Protein AF-0000000085009432 (afdb_homodimer)

Nearest PDB structures (foldseek):
  1lzl-assembly1_A  TM=8.353E-01  e=7.133E-22  Rhodococcus sp. (in: high G+C Gram-positive bacteria)
  4wy5-assembly1_B  TM=7.733E-01  e=1.025E-20  Rhizomucor miehei
  3ebl-assembly8_A  TM=7.487E-01  e=7.806E-16  Oryza sativa Japonica Group
  3ebl-assembly4_D  TM=7.518E-01  e=5.282E-15  Oryza sativa Japonica Group
  3ed1-assembly8_A  TM=7.433E-01  e=6.659E-15  Oryza sativa Japonica Group

Radius of gyration: 26.6 Å; Cα contacts (8 Å, |Δi|>4): 1423; chains: 2; bounding box: 54×103×87 Å

Structure (mmCIF, N/CA/C/O backbone):
data_AF-0000000085009432-model_v1
#
loop_
_entity.id
_entity.type
_entity.pdbx_description
1 polymer 'Alpha/beta hydrolase fold-3'
#
loop_
_atom_site.group_PDB
_atom_site.id
_atom_site.type_symbol
_atom_site.label_atom_id
_atom_site.label_alt_id
_atom_site.label_comp_id
_atom_site.label_asym_id
_atom_site.label_entity_id
_atom_site.label_seq_id
_atom_site.pdbx_PDB_ins_code
_atom_site.Cartn_x
_atom_site.Cartn_y
_atom_site.Cartn_z
_atom_site.occupancy
_atom_site.B_iso_or_equiv
_atom_site.auth_seq_id
_atom_site.auth_comp_id
_atom_site.auth_asym_id
_atom_site.auth_atom_id
_atom_site.pdbx_PDB_model_num
ATOM 1 N N . MET A 1 1 ? 11.922 -64 9.578 1 26.94 1 MET A N 1
ATOM 2 C CA . MET A 1 1 ? 12.305 -62.594 9.477 1 26.94 1 MET A CA 1
ATOM 3 C C . MET A 1 1 ? 11.078 -61.688 9.391 1 26.94 1 MET A C 1
ATOM 5 O O . MET A 1 1 ? 10.336 -61.75 8.406 1 26.94 1 MET A O 1
ATOM 9 N N . ALA A 1 2 ? 10.422 -61.344 10.414 1 30.19 2 ALA A N 1
ATOM 10 C CA . ALA A 1 2 ? 9.078 -60.812 10.578 1 30.19 2 ALA A CA 1
ATOM 11 C C . ALA A 1 2 ? 8.984 -59.375 10.078 1 30.19 2 ALA A C 1
ATOM 13 O O . ALA A 1 2 ? 9.82 -58.531 10.438 1 30.19 2 ALA A O 1
ATOM 14 N N . ALA A 1 3 ? 8.32 -59.062 8.961 1 30.12 3 ALA A N 1
ATOM 15 C CA . ALA A 1 3 ? 8.023 -57.781 8.266 1 30.12 3 ALA A CA 1
ATOM 16 C C . ALA A 1 3 ? 7.344 -56.812 9.203 1 30.12 3 ALA A C 1
ATOM 18 O O . ALA A 1 3 ? 6.246 -57.062 9.711 1 30.12 3 ALA A O 1
ATOM 19 N N . VAL A 1 4 ? 8.008 -56.125 9.992 1 31.42 4 VAL A N 1
ATOM 20 C CA . VAL A 1 4 ? 7.418 -55.125 10.859 1 31.42 4 VAL A CA 1
ATOM 21 C C . VAL A 1 4 ? 6.496 -54.219 10.047 1 31.42 4 VAL A C 1
ATOM 23 O O . VAL A 1 4 ? 6.91 -53.625 9.047 1 31.42 4 VAL A O 1
ATOM 26 N N . ALA A 1 5 ? 5.242 -54.312 10.188 1 32.16 5 ALA A N 1
ATOM 27 C CA . ALA A 1 5 ? 4.094 -53.594 9.648 1 32.16 5 ALA A CA 1
ATOM 28 C C . ALA A 1 5 ? 4.258 -52.062 9.828 1 32.16 5 ALA A C 1
ATOM 30 O O . ALA A 1 5 ? 4.477 -51.594 10.938 1 32.16 5 ALA A O 1
ATOM 31 N N . ALA A 1 6 ? 4.695 -51.406 8.867 1 33.91 6 ALA A N 1
ATOM 32 C CA . ALA A 1 6 ? 4.988 -49.969 8.75 1 33.91 6 ALA A CA 1
ATOM 33 C C . ALA A 1 6 ? 3.863 -49.125 9.352 1 33.91 6 ALA A C 1
ATOM 35 O O . ALA A 1 6 ? 2.701 -49.25 8.961 1 33.91 6 ALA A O 1
ATOM 36 N N . SER A 1 7 ? 3.912 -48.656 10.523 1 31.83 7 SER A N 1
ATOM 37 C CA . SER A 1 7 ? 3.004 -47.844 11.32 1 31.83 7 SER A CA 1
ATOM 38 C C . SER A 1 7 ? 2.438 -46.688 10.508 1 31.83 7 SER A C 1
ATOM 40 O O . SER A 1 7 ? 3.113 -46.156 9.625 1 31.83 7 SER A O 1
ATOM 42 N N . ASP A 1 8 ? 1.155 -46.469 10.445 1 33.25 8 ASP A N 1
ATOM 43 C CA . ASP A 1 8 ? 0.262 -45.5 9.789 1 33.25 8 ASP A CA 1
ATOM 44 C C . ASP A 1 8 ? 0.777 -44.094 9.938 1 33.25 8 ASP A C 1
ATOM 46 O O . ASP A 1 8 ? 1.084 -43.625 11.047 1 33.25 8 ASP A O 1
ATOM 50 N N . PRO A 1 9 ? 1.326 -43.469 9.016 1 37.19 9 PRO A N 1
ATOM 51 C CA . PRO A 1 9 ? 2.107 -42.25 9.188 1 37.19 9 PRO A CA 1
ATOM 52 C C . PRO A 1 9 ? 1.341 -41.156 9.945 1 37.19 9 PRO A C 1
ATOM 54 O O . PRO A 1 9 ? 0.109 -41.125 9.891 1 37.19 9 PRO A O 1
ATOM 57 N N . PRO A 1 10 ? 1.73 -40.562 11.008 1 40.75 10 PRO A N 1
ATOM 58 C CA . PRO A 1 10 ? 1.271 -39.469 11.891 1 40.75 10 PRO A CA 1
ATOM 59 C C . PRO A 1 10 ? 0.51 -38.375 11.141 1 40.75 10 PRO A C 1
ATOM 61 O O . PRO A 1 10 ? -0.091 -37.5 11.766 1 40.75 10 PRO A O 1
ATOM 64 N N . ASN A 1 11 ? 0.412 -38.312 9.859 1 42.12 11 ASN A N 1
ATOM 65 C CA . ASN A 1 11 ? -0.136 -37.281 8.992 1 42.12 11 ASN A CA 1
ATOM 66 C C . ASN A 1 11 ? -1.661 -37.312 8.977 1 42.12 11 ASN A C 1
ATOM 68 O O . ASN A 1 11 ? -2.305 -36.281 8.797 1 42.12 11 ASN A O 1
ATOM 72 N N . SER A 1 12 ? -2.209 -38.5 9.258 1 48.56 12 SER A N 1
ATOM 73 C CA . SER A 1 12 ? -3.656 -38.625 9.148 1 48.56 12 SER A CA 1
ATOM 74 C C . SER A 1 12 ? -4.375 -37.906 10.273 1 48.56 12 SER A C 1
ATOM 76 O O . SER A 1 12 ? -5.395 -37.25 10.047 1 48.56 12 SER A O 1
ATOM 78 N N . SER A 1 13 ? -3.785 -38.031 11.383 1 48.25 13 SER A N 1
ATOM 79 C CA . SER A 1 13 ? -4.406 -37.438 12.555 1 48.25 13 SER A CA 1
ATOM 80 C C . SER A 1 13 ? -4.336 -35.906 12.5 1 48.25 13 SER A C 1
ATOM 82 O O . SER A 1 13 ? -5.312 -35.25 12.812 1 48.25 13 SER A O 1
ATOM 84 N N . LEU A 1 14 ? -3.283 -35.438 12.109 1 44.5 14 LEU A N 1
ATOM 85 C CA . LEU A 1 14 ? -3.137 -33.969 11.984 1 44.5 14 LEU A CA 1
ATOM 86 C C . LEU A 1 14 ? -4.094 -33.438 10.93 1 44.5 14 LEU A C 1
ATOM 88 O O . LEU A 1 14 ? -4.723 -32.375 11.148 1 44.5 14 LEU A O 1
ATOM 92 N N . GLU A 1 15 ? -4.207 -34.25 9.93 1 48.38 15 GLU A N 1
ATOM 93 C CA . GLU A 1 15 ? -5.133 -33.844 8.883 1 48.38 15 GLU A CA 1
ATOM 94 C C . GLU A 1 15 ? -6.566 -33.781 9.406 1 48.38 15 GLU A C 1
ATOM 96 O O . GLU A 1 15 ? -7.316 -32.875 9.094 1 48.38 15 GLU A O 1
ATOM 101 N N . ALA A 1 16 ? -6.828 -34.938 10.078 1 52.34 16 ALA A N 1
ATOM 102 C CA . ALA A 1 16 ? -8.18 -34.969 10.625 1 52.34 16 ALA A CA 1
ATOM 103 C C . ALA A 1 16 ? -8.422 -33.812 11.578 1 52.34 16 ALA A C 1
ATOM 105 O O . ALA A 1 16 ? -9.477 -33.156 11.531 1 52.34 16 ALA A O 1
ATOM 106 N N . THR A 1 17 ? -7.52 -33.562 12.398 1 47.59 17 THR A N 1
ATOM 107 C CA . THR A 1 17 ? -7.613 -32.469 13.352 1 47.59 17 THR A CA 1
ATOM 108 C C . THR A 1 17 ? -7.668 -31.109 12.625 1 47.59 17 THR A C 1
ATOM 110 O O . THR A 1 17 ? -8.438 -30.234 13 1 47.59 17 THR A O 1
ATOM 113 N N . LEU A 1 18 ? -6.965 -31.062 11.719 1 47.34 18 LEU A N 1
ATOM 114 C CA . LEU A 1 18 ? -6.941 -29.844 10.922 1 47.34 18 LEU A CA 1
ATOM 115 C C . LEU A 1 18 ? -8.273 -29.641 10.203 1 47.34 18 LEU A C 1
ATOM 117 O O . LEU A 1 18 ? -8.789 -28.516 10.156 1 47.34 18 LEU A O 1
ATOM 121 N N . ARG A 1 19 ? -8.734 -30.766 9.727 1 50.25 19 ARG A N 1
ATOM 122 C CA . ARG A 1 19 ? -10.031 -30.719 9.062 1 50.25 19 ARG A CA 1
ATOM 123 C C . ARG A 1 19 ? -11.109 -30.203 10.016 1 50.25 19 ARG A C 1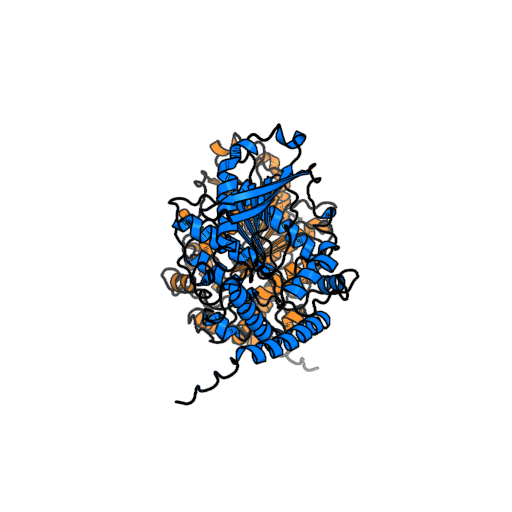
ATOM 125 O O . ARG A 1 19 ? -11.938 -29.375 9.641 1 50.25 19 ARG A O 1
ATOM 132 N N . GLU A 1 20 ? -11.055 -30.859 11.102 1 48.72 20 GLU A N 1
ATOM 133 C CA . GLU A 1 20 ? -12.016 -30.422 12.109 1 48.72 20 GLU A CA 1
ATOM 134 C C . GLU A 1 20 ? -11.805 -28.953 12.477 1 48.72 20 GLU A C 1
ATOM 136 O O . GLU A 1 20 ? -12.773 -28.203 12.648 1 48.72 20 GLU A O 1
ATOM 141 N N . SER A 1 21 ? -10.625 -28.609 12.555 1 45.31 21 SER A N 1
ATOM 142 C CA . SER A 1 21 ? -10.297 -27.25 12.945 1 45.31 21 SER A CA 1
ATOM 143 C C . SER A 1 21 ? -10.672 -26.25 11.844 1 45.31 21 SER A C 1
ATOM 145 O O . SER A 1 21 ? -11.188 -25.172 12.125 1 45.31 21 SER A O 1
ATOM 147 N N . ILE A 1 22 ? -10.445 -26.625 10.711 1 47.56 22 ILE A N 1
ATOM 148 C CA . ILE A 1 22 ? -10.797 -25.781 9.57 1 47.56 22 ILE A CA 1
ATOM 149 C C . ILE A 1 22 ? -12.312 -25.641 9.484 1 47.56 22 ILE A C 1
ATOM 151 O O . ILE A 1 22 ? -12.828 -24.562 9.242 1 47.56 22 ILE A O 1
ATOM 155 N N . ALA A 1 23 ? -12.938 -26.844 9.617 1 47.31 23 ALA A N 1
ATOM 156 C CA . ALA A 1 23 ? -14.398 -26.781 9.656 1 47.31 23 ALA A CA 1
ATOM 157 C C . ALA A 1 23 ? -14.867 -25.812 10.742 1 47.31 23 ALA A C 1
ATOM 159 O O . ALA A 1 23 ? -15.805 -25.031 10.523 1 47.31 23 ALA A O 1
ATOM 160 N N . ARG A 1 24 ? -14.234 -25.922 11.766 1 43.59 24 ARG A N 1
ATOM 161 C CA . ARG A 1 24 ? -14.562 -25.031 12.875 1 43.59 24 ARG A CA 1
ATOM 162 C C . ARG A 1 24 ? -14.172 -23.594 12.547 1 43.59 24 ARG A C 1
ATOM 164 O O . ARG A 1 24 ? -14.883 -22.656 12.914 1 43.59 24 ARG A O 1
ATOM 171 N N . LEU A 1 25 ? -13.055 -23.469 11.969 1 44.31 25 LEU A N 1
ATOM 172 C CA . LEU A 1 25 ? -12.625 -22.141 11.547 1 44.31 25 LEU A CA 1
ATOM 173 C C . LEU A 1 25 ? -13.594 -21.547 10.531 1 44.31 25 LEU A C 1
ATOM 175 O O . LEU A 1 25 ? -13.914 -20.359 10.586 1 44.31 25 LEU A O 1
ATOM 179 N N . ALA A 1 26 ? -13.898 -22.438 9.547 1 45.53 26 ALA A N 1
ATOM 180 C CA . ALA A 1 26 ? -14.945 -22 8.617 1 45.53 26 ALA A CA 1
ATOM 181 C C . ALA A 1 26 ? -16.203 -21.594 9.367 1 45.53 26 ALA A C 1
ATOM 183 O O . ALA A 1 26 ? -16.844 -20.594 9.031 1 45.53 26 ALA A O 1
ATOM 184 N N . GLU A 1 27 ? -16.547 -22.547 10.195 1 43.75 27 GLU A N 1
ATOM 185 C CA . GLU A 1 27 ? -17.656 -22.203 11.062 1 43.75 27 GLU A CA 1
ATOM 186 C C . GLU A 1 27 ? -17.344 -20.953 11.898 1 43.75 27 GLU A C 1
ATOM 188 O O . GLU A 1 27 ? -18.203 -20.094 12.094 1 43.75 27 GLU A O 1
ATOM 193 N N . ALA A 1 28 ? -16.203 -21.047 12.398 1 41.25 28 ALA A N 1
ATOM 194 C CA . ALA A 1 28 ? -15.781 -19.906 13.195 1 41.25 28 ALA A CA 1
ATOM 195 C C . ALA A 1 28 ? -15.695 -18.641 12.336 1 41.25 28 ALA A C 1
ATOM 197 O O . ALA A 1 28 ? -16.062 -17.562 12.781 1 41.25 28 ALA A O 1
ATOM 198 N N . GLU A 1 29 ? -14.977 -18.797 11.258 1 43.66 29 GLU A N 1
ATOM 199 C CA . GLU A 1 29 ? -15 -17.672 10.344 1 43.66 29 GLU A CA 1
ATOM 200 C C . GLU A 1 29 ? -16.422 -17.172 10.102 1 43.66 29 GLU A C 1
ATOM 202 O O . GLU A 1 29 ? -16.672 -15.969 10.039 1 43.66 29 GLU A O 1
ATOM 207 N N . LYS A 1 30 ? -17.203 -18.344 9.75 1 39.84 30 LYS A N 1
ATOM 208 C CA . LYS A 1 30 ? -18.625 -18.016 9.719 1 39.84 30 LYS A CA 1
ATOM 209 C C . LYS A 1 30 ? -19.078 -17.359 11.023 1 39.84 30 LYS A C 1
ATOM 211 O O . LYS A 1 30 ? -19.922 -16.469 11.016 1 39.84 30 LYS A O 1
ATOM 216 N N . MET A 1 31 ? -18.719 -18.375 11.867 1 35.28 31 MET A N 1
ATOM 217 C CA . MET A 1 31 ? -18.984 -17.797 13.18 1 35.28 31 MET A CA 1
ATOM 218 C C . MET A 1 31 ? -18.078 -16.594 13.438 1 35.28 31 MET A C 1
ATOM 220 O O . MET A 1 31 ? -18.172 -15.961 14.484 1 35.28 31 MET A O 1
ATOM 224 N N . GLY A 1 32 ? -17.203 -16.438 12.43 1 38.53 32 GLY A N 1
ATOM 225 C CA . GLY A 1 32 ? -16.391 -15.266 12.094 1 38.53 32 GLY A CA 1
ATOM 226 C C . GLY A 1 32 ? -15.836 -14.562 13.312 1 38.53 32 GLY A C 1
ATOM 227 O O . GLY A 1 32 ? -14.672 -14.141 13.305 1 38.53 32 GLY A O 1
ATOM 228 N N . LEU A 1 33 ? -16.719 -13.398 13.805 1 43.22 33 LEU A N 1
ATOM 229 C CA . LEU A 1 33 ? -17 -12.031 14.25 1 43.22 33 LEU A CA 1
ATOM 230 C C . LEU A 1 33 ? -16.891 -11.922 15.766 1 43.22 33 LEU A C 1
ATOM 232 O O . LEU A 1 33 ? -17.594 -11.109 16.375 1 43.22 33 LEU A O 1
ATOM 236 N N . GLN A 1 34 ? -16.391 -13.047 16.047 1 37.91 34 GLN A N 1
ATOM 237 C CA . GLN A 1 34 ? -16.344 -12.664 17.453 1 37.91 34 GLN A CA 1
ATOM 238 C C . GLN A 1 34 ? -15.18 -11.727 17.734 1 37.91 34 GLN A C 1
ATOM 240 O O . GLN A 1 34 ? -14.039 -12.023 17.375 1 37.91 34 GLN A O 1
ATOM 245 N N . GLU A 1 35 ? -15.398 -10.609 17.719 1 46.69 35 GLU A N 1
ATOM 246 C CA . GLU A 1 35 ? -14.555 -9.5 18.156 1 46.69 35 GLU A CA 1
ATOM 247 C C . GLU A 1 35 ? -13.719 -9.891 19.375 1 46.69 35 GLU A C 1
ATOM 249 O O . GLU A 1 35 ? -14.266 -10.273 20.406 1 46.69 35 GLU A O 1
ATOM 254 N N . ASN A 1 36 ? -12.664 -10.664 19.141 1 46.81 36 ASN A N 1
ATOM 255 C CA . ASN A 1 36 ? -11.797 -10.68 20.312 1 46.81 36 ASN A CA 1
ATOM 256 C C . ASN A 1 36 ? -11.406 -9.266 20.734 1 46.81 36 ASN A C 1
ATOM 258 O O . ASN A 1 36 ? -10.852 -8.5 19.938 1 46.81 36 ASN A O 1
ATOM 262 N N . LYS A 1 37 ? -11.883 -8.82 21.812 1 50.06 37 LYS A N 1
ATOM 263 C CA . LYS A 1 37 ? -11.695 -7.508 22.422 1 50.06 37 LYS A CA 1
ATOM 264 C C . LYS A 1 37 ? -10.227 -7.094 22.391 1 50.06 37 LYS A C 1
ATOM 266 O O . LYS A 1 37 ? -9.906 -5.914 22.547 1 50.06 37 LYS A O 1
ATOM 271 N N . ASN A 1 38 ? -9.352 -8.18 22.031 1 54.38 38 ASN A N 1
ATOM 272 C CA . ASN A 1 38 ? -7.93 -7.859 22.125 1 54.38 38 ASN A CA 1
ATOM 273 C C . ASN A 1 38 ? -7.262 -7.891 20.75 1 54.38 38 ASN A C 1
ATOM 275 O O . ASN A 1 38 ? -6.039 -8 20.656 1 54.38 38 ASN A O 1
ATOM 279 N N . SER A 1 39 ? -8.008 -7.793 19.688 1 62 39 SER A N 1
ATOM 280 C CA . SER A 1 39 ? -7.406 -7.859 18.359 1 62 39 SER A CA 1
ATOM 281 C C . SER A 1 39 ? -6.812 -6.512 17.953 1 62 39 SER A C 1
ATOM 283 O O . SER A 1 39 ? -7.332 -5.461 18.328 1 62 39 SER A O 1
ATOM 285 N N . SER A 1 40 ? -5.621 -6.648 17.312 1 74.81 40 SER A N 1
ATOM 286 C CA . SER A 1 40 ? -5.051 -5.445 16.719 1 74.81 40 SER A CA 1
ATOM 287 C C . SER A 1 40 ? -5.977 -4.863 15.656 1 74.81 40 SER A C 1
ATOM 289 O O . SER A 1 40 ? -6.871 -5.551 15.164 1 74.81 40 SER A O 1
ATOM 291 N N . ILE A 1 41 ? -5.879 -3.684 15.43 1 80.88 41 ILE A N 1
ATOM 292 C CA . ILE A 1 41 ? -6.703 -3.004 14.438 1 80.88 41 ILE A CA 1
ATOM 293 C C . ILE A 1 41 ? -6.527 -3.672 13.07 1 80.88 41 ILE A C 1
ATOM 295 O O . ILE A 1 41 ? -7.441 -3.66 12.242 1 80.88 41 ILE A O 1
ATOM 299 N N . ILE A 1 42 ? -5.383 -4.207 12.82 1 82.75 42 ILE A N 1
ATOM 300 C CA . ILE A 1 42 ? -5.125 -4.922 11.57 1 82.75 42 ILE A CA 1
ATOM 301 C C . ILE A 1 42 ? -5.996 -6.172 11.508 1 82.75 42 ILE A C 1
ATOM 303 O O . ILE A 1 42 ? -6.465 -6.555 10.43 1 82.75 42 ILE A O 1
ATOM 307 N N . GLU A 1 43 ? -6.305 -6.695 12.664 1 81.12 43 GLU A N 1
ATOM 308 C CA . GLU A 1 43 ? -7.016 -7.969 12.719 1 81.12 43 GLU A CA 1
ATOM 309 C C . GLU A 1 43 ? -8.492 -7.762 13.055 1 81.12 43 GLU A C 1
ATOM 311 O O . GLU A 1 43 ? -9.297 -8.68 12.891 1 81.12 43 GLU A O 1
ATOM 316 N N . ALA A 1 44 ? -8.812 -6.582 13.523 1 78.38 44 ALA A N 1
ATOM 317 C CA . ALA A 1 44 ? -10.211 -6.32 13.844 1 78.38 44 ALA A CA 1
ATOM 318 C C . ALA A 1 44 ? -11.102 -6.539 12.617 1 78.38 44 ALA A C 1
ATOM 320 O O . ALA A 1 44 ? -10.789 -6.059 11.523 1 78.38 44 ALA A O 1
ATOM 321 N N . VAL A 1 45 ? -12.164 -7.172 12.828 1 80.44 45 VAL A N 1
ATOM 322 C CA . VAL A 1 45 ? -12.992 -7.641 11.727 1 80.44 45 VAL A CA 1
ATOM 323 C C . VAL A 1 45 ? -13.609 -6.445 11 1 80.44 45 VAL A C 1
ATOM 325 O O . VAL A 1 45 ? -14.086 -5.5 11.633 1 80.44 45 VAL A O 1
ATOM 328 N N . ASP A 1 46 ? -13.547 -6.52 9.711 1 83.88 46 ASP A N 1
ATOM 329 C CA . ASP A 1 46 ? -14.25 -5.555 8.875 1 83.88 46 ASP A CA 1
ATOM 330 C C . ASP A 1 46 ? -15.75 -5.848 8.836 1 83.88 46 ASP A C 1
ATOM 332 O O . ASP A 1 46 ? -16.172 -6.871 8.289 1 83.88 46 ASP A O 1
ATOM 336 N N . GLN A 1 47 ? -16.5 -4.926 9.312 1 80.44 47 GLN A N 1
ATOM 337 C CA . GLN A 1 47 ? -17.922 -5.184 9.5 1 80.44 47 GLN A CA 1
ATOM 338 C C . GLN A 1 47 ? -18.656 -5.246 8.164 1 80.44 47 GLN A C 1
ATOM 340 O O . GLN A 1 47 ? -19.594 -6.031 7.996 1 80.44 47 GLN A O 1
ATOM 345 N N . ASP A 1 48 ? -18.312 -4.379 7.273 1 84.62 48 ASP A N 1
ATOM 346 C CA . ASP A 1 48 ? -18.938 -4.418 5.949 1 84.62 48 ASP A CA 1
ATOM 347 C C . ASP A 1 48 ? -18.672 -5.758 5.262 1 84.62 48 ASP A C 1
ATOM 349 O O . ASP A 1 48 ? -19.562 -6.305 4.609 1 84.62 48 ASP A O 1
ATOM 353 N N . TYR A 1 49 ? -17.562 -6.27 5.402 1 84.38 49 TYR A N 1
ATOM 354 C CA . TYR A 1 49 ? -17.219 -7.559 4.82 1 84.38 49 TYR A CA 1
ATOM 355 C C . TYR A 1 49 ? -18.062 -8.672 5.418 1 84.38 49 TYR A C 1
ATOM 357 O O . TYR A 1 49 ? -18.609 -9.508 4.691 1 84.38 49 TYR A O 1
ATOM 365 N N . ILE A 1 50 ? -18.188 -8.602 6.699 1 78.94 50 ILE A N 1
ATOM 366 C CA . ILE A 1 50 ? -18.953 -9.641 7.387 1 78.94 50 ILE A CA 1
ATOM 367 C C . ILE A 1 50 ? -20.406 -9.609 6.918 1 78.94 50 ILE A C 1
ATOM 369 O O . ILE A 1 50 ? -21.016 -10.656 6.691 1 78.94 50 ILE A O 1
ATOM 373 N N . GLN A 1 51 ? -20.812 -8.484 6.852 1 80.06 51 GLN A N 1
ATOM 374 C CA . GLN A 1 51 ? -22.188 -8.352 6.383 1 80.06 51 GLN A CA 1
ATOM 375 C C . GLN A 1 51 ? -22.344 -8.891 4.961 1 80.06 51 GLN A C 1
ATOM 377 O O . GLN A 1 51 ? -23.344 -9.547 4.641 1 80.06 51 GLN A O 1
ATOM 382 N N . GLY A 1 52 ? -21.422 -8.594 4.152 1 77.88 52 GLY A N 1
ATOM 383 C CA . GLY A 1 52 ? -21.453 -9.047 2.771 1 77.88 52 GLY A CA 1
ATOM 384 C C . GLY A 1 52 ? -21.422 -10.555 2.639 1 77.88 52 GLY A C 1
ATOM 385 O O . GLY A 1 52 ? -22.188 -11.133 1.851 1 77.88 52 GLY A O 1
ATOM 386 N N . ILE A 1 53 ? -20.656 -11.172 3.365 1 77.62 53 ILE A N 1
ATOM 387 C CA . ILE A 1 53 ? -20.469 -12.617 3.215 1 77.62 53 ILE A CA 1
ATOM 388 C C . ILE A 1 53 ? -21.641 -13.352 3.857 1 77.62 53 ILE A C 1
ATOM 390 O O . ILE A 1 53 ? -21.844 -14.547 3.615 1 77.62 53 ILE A O 1
ATOM 394 N N . SER A 1 54 ? -22.328 -12.617 4.688 1 76.06 54 SER A N 1
ATOM 395 C CA . SER A 1 54 ? -23.453 -13.234 5.371 1 76.06 54 SER A CA 1
ATOM 396 C C . SER A 1 54 ? -24.703 -13.211 4.5 1 76.06 54 SER A C 1
ATOM 398 O O . SER A 1 54 ? -25.719 -13.82 4.848 1 76.06 54 SER A O 1
ATOM 400 N N . LYS A 1 55 ? -24.578 -12.602 3.35 1 75.44 55 LYS A N 1
ATOM 401 C CA . LYS A 1 55 ? -25.719 -12.516 2.438 1 75.44 55 LYS A CA 1
ATOM 402 C C . LYS A 1 55 ? -25.594 -13.547 1.316 1 75.44 55 LYS A C 1
ATOM 404 O O . LYS A 1 55 ? -24.484 -13.898 0.906 1 75.44 55 LYS A O 1
ATOM 409 N N . PRO A 1 56 ? -26.781 -14.086 0.903 1 70.88 56 PRO A N 1
ATOM 410 C CA . PRO A 1 56 ? -26.719 -14.93 -0.295 1 70.88 56 PRO A CA 1
ATOM 411 C C . PRO A 1 56 ? -26.078 -14.219 -1.481 1 70.88 56 PRO A C 1
ATOM 413 O O . PRO A 1 56 ? -26.219 -13.008 -1.632 1 70.88 56 PRO A O 1
ATOM 416 N N . PRO A 1 57 ? -25.453 -14.922 -2.316 1 70.44 57 PRO A N 1
ATOM 417 C CA . PRO A 1 57 ? -25.234 -16.375 -2.332 1 70.44 57 PRO A CA 1
ATOM 418 C C . PRO A 1 57 ? -24.016 -16.781 -1.525 1 70.44 57 PRO A C 1
ATOM 420 O O . PRO A 1 57 ? -23.641 -17.969 -1.519 1 70.44 57 PRO A O 1
ATOM 423 N N . TYR A 1 58 ? -23.5 -15.828 -0.928 1 70.25 58 TYR A N 1
ATOM 424 C CA . TYR A 1 58 ? -22.219 -16.125 -0.289 1 70.25 58 TYR A CA 1
ATOM 425 C C . TYR A 1 58 ? -22.422 -16.797 1.062 1 70.25 58 TYR A C 1
ATOM 427 O O . TYR A 1 58 ? -21.531 -17.469 1.571 1 70.25 58 TYR A O 1
ATOM 435 N N . ALA A 1 59 ? -23.688 -16.578 1.354 1 63.06 59 ALA A N 1
ATOM 436 C CA . ALA A 1 59 ? -24.016 -17.172 2.652 1 63.06 59 ALA A CA 1
ATOM 437 C C . ALA A 1 59 ? -24.094 -18.688 2.566 1 63.06 59 ALA A C 1
ATOM 439 O O . ALA A 1 59 ? -24.547 -19.234 1.564 1 63.06 59 ALA A O 1
ATOM 440 N N . ASN A 1 60 ? -23.656 -19.375 3.506 1 59.62 60 ASN A N 1
ATOM 441 C CA . ASN A 1 60 ? -23.828 -20.812 3.654 1 59.62 60 ASN A CA 1
ATOM 442 C C . ASN A 1 60 ? -23.094 -21.578 2.561 1 59.62 60 ASN A C 1
ATOM 444 O O . ASN A 1 60 ? -23.594 -22.594 2.061 1 59.62 60 ASN A O 1
ATOM 448 N N . THR A 1 61 ? -22.125 -21 1.885 1 62.19 61 THR A N 1
ATOM 449 C CA . THR A 1 61 ? -21.328 -21.672 0.854 1 62.19 61 THR A CA 1
ATOM 450 C C . THR A 1 61 ? -20.062 -22.281 1.454 1 62.19 61 THR A C 1
ATOM 452 O O . THR A 1 61 ? -19 -22.281 0.82 1 62.19 61 THR A O 1
ATOM 455 N N . ALA A 1 62 ? -20.344 -22.984 2.527 1 61.53 62 ALA A N 1
ATOM 456 C CA . ALA A 1 62 ? -19.172 -23.516 3.223 1 61.53 62 ALA A CA 1
ATOM 457 C C . ALA A 1 62 ? -18.562 -24.703 2.473 1 61.53 62 ALA A C 1
ATOM 459 O O . ALA A 1 62 ? -19.297 -25.547 1.968 1 61.53 62 ALA A O 1
ATOM 460 N N . LEU A 1 63 ? -17.328 -24.547 2.164 1 62.91 63 LEU A N 1
ATOM 461 C CA . LEU A 1 63 ? -16.531 -25.672 1.656 1 62.91 63 LEU A CA 1
ATOM 462 C C . LEU A 1 63 ? -16.281 -26.703 2.754 1 62.91 63 LEU A C 1
ATOM 464 O O . LEU A 1 63 ? -15.633 -26.391 3.762 1 62.91 63 LEU A O 1
ATOM 468 N N . ALA A 1 64 ? -16.828 -27.891 2.566 1 57.72 64 ALA A N 1
ATOM 469 C CA . ALA A 1 64 ? -16.781 -28.938 3.594 1 57.72 64 ALA A CA 1
ATOM 470 C C . ALA A 1 64 ? -15.344 -29.297 3.947 1 57.72 64 ALA A C 1
ATOM 472 O O . ALA A 1 64 ? -15.008 -29.453 5.125 1 57.72 64 ALA A O 1
ATOM 473 N N . ASP A 1 65 ? -14.547 -29.531 2.924 1 65.12 65 ASP A N 1
ATOM 474 C CA . ASP A 1 65 ? -13.141 -29.875 3.105 1 65.12 65 ASP A CA 1
ATOM 475 C C . ASP A 1 65 ? -12.273 -29.203 2.045 1 65.12 65 ASP A C 1
ATOM 477 O O . ASP A 1 65 ? -12.062 -29.75 0.964 1 65.12 65 ASP A O 1
ATOM 481 N N . PRO A 1 66 ? -11.68 -28.172 2.434 1 66.5 66 PRO A N 1
ATOM 482 C CA . PRO A 1 66 ? -10.906 -27.422 1.437 1 66.5 66 PRO A CA 1
ATOM 483 C C . PRO A 1 66 ? -9.609 -28.125 1.046 1 66.5 66 PRO A C 1
ATOM 485 O O . PRO A 1 66 ? -8.961 -27.734 0.07 1 66.5 66 PRO A O 1
ATOM 488 N N . PHE A 1 67 ? -9.344 -29.234 1.748 1 71.19 67 PHE A N 1
ATOM 489 C CA . PHE A 1 67 ? -8.07 -29.891 1.491 1 71.19 67 PHE A CA 1
ATOM 490 C C . PHE A 1 67 ? -8.258 -31.141 0.64 1 71.19 67 PHE A C 1
ATOM 492 O O . PHE A 1 67 ? -7.281 -31.734 0.168 1 71.19 67 PHE A O 1
ATOM 499 N N . ASP A 1 68 ? -9.547 -31.469 0.518 1 74 68 ASP A N 1
ATOM 500 C CA . ASP A 1 68 ? -9.867 -32.562 -0.406 1 74 68 ASP A CA 1
ATOM 501 C C . ASP A 1 68 ? -10.133 -32.031 -1.81 1 74 68 ASP A C 1
ATOM 503 O O . ASP A 1 68 ? -11.102 -31.281 -2.023 1 74 68 ASP A O 1
ATOM 507 N N . GLU A 1 69 ? -9.242 -32.406 -2.701 1 82.19 69 GLU A N 1
ATOM 508 C CA . GLU A 1 69 ? -9.312 -31.812 -4.035 1 82.19 69 GLU A CA 1
ATOM 509 C C . GLU A 1 69 ? -10.648 -32.125 -4.707 1 82.19 69 GLU A C 1
ATOM 511 O O . GLU A 1 69 ? -11.164 -31.312 -5.469 1 82.19 69 GLU A O 1
ATOM 516 N N . LYS A 1 70 ? -11.133 -33.312 -4.523 1 84.69 70 LYS A N 1
ATOM 517 C CA . LYS A 1 70 ? -12.398 -33.688 -5.145 1 84.69 70 LYS A CA 1
ATOM 518 C C . LYS A 1 70 ? -13.539 -32.812 -4.605 1 84.69 70 LYS A C 1
ATOM 520 O O . LYS A 1 70 ? -14.344 -32.281 -5.375 1 84.69 70 LYS A O 1
ATOM 525 N N . ILE A 1 71 ? -13.539 -32.688 -3.324 1 75.44 71 ILE A N 1
ATOM 526 C CA . ILE A 1 71 ? -14.57 -31.875 -2.674 1 75.44 71 ILE A CA 1
ATOM 527 C C . ILE A 1 71 ? -14.406 -30.406 -3.072 1 75.44 71 ILE A C 1
ATOM 529 O O . ILE A 1 71 ? -15.383 -29.734 -3.41 1 75.44 71 ILE A O 1
ATOM 533 N N . ALA A 1 72 ? -13.219 -30 -3.043 1 77 72 ALA A N 1
ATOM 534 C CA . ALA A 1 72 ? -12.938 -28.594 -3.354 1 77 72 ALA A CA 1
ATOM 535 C C . ALA A 1 72 ? -13.305 -28.266 -4.797 1 77 72 ALA A C 1
ATOM 537 O O . ALA A 1 72 ? -13.906 -27.234 -5.07 1 77 72 ALA A O 1
ATOM 538 N N . ARG A 1 73 ? -12.969 -29.109 -5.707 1 83.5 73 ARG A N 1
ATOM 539 C CA . ARG A 1 73 ? -13.242 -28.875 -7.121 1 83.5 73 ARG A CA 1
ATOM 540 C C . ARG A 1 73 ? -14.742 -28.891 -7.395 1 83.5 73 ARG A C 1
ATOM 542 O O . ARG A 1 73 ? -15.242 -28.109 -8.188 1 83.5 73 ARG A O 1
ATOM 549 N N . LYS A 1 74 ? -15.391 -29.766 -6.715 1 80.62 74 LYS A N 1
ATOM 550 C CA . LYS A 1 74 ? -16.844 -29.797 -6.836 1 80.62 74 LYS A CA 1
ATOM 551 C C . LYS A 1 74 ? -17.469 -28.5 -6.316 1 80.62 74 LYS A C 1
ATOM 553 O O . LYS A 1 74 ? -18.391 -27.969 -6.922 1 80.62 74 LYS A O 1
ATOM 558 N N . TRP A 1 75 ? -16.969 -28.078 -5.285 1 76.56 75 TRP A N 1
ATOM 559 C CA . TRP A 1 75 ? -17.453 -26.828 -4.691 1 76.56 75 TRP A CA 1
ATOM 560 C C . TRP A 1 75 ? -17.219 -25.656 -5.633 1 76.56 75 TRP A C 1
ATOM 562 O O . TRP A 1 75 ? -18.094 -24.797 -5.797 1 76.56 75 TRP A O 1
ATOM 572 N N . VAL A 1 76 ? -16.094 -25.594 -6.203 1 76.69 76 VAL A N 1
ATOM 573 C CA . VAL A 1 76 ? -15.812 -24.531 -7.156 1 76.69 76 VAL A CA 1
ATOM 574 C C . VAL A 1 76 ? -16.812 -24.578 -8.305 1 76.69 76 VAL A C 1
ATOM 576 O O . VAL A 1 76 ? -17.422 -23.562 -8.656 1 76.69 76 VAL A O 1
ATOM 579 N N . ASP A 1 77 ? -17.031 -25.688 -8.82 1 77.62 77 ASP A N 1
ATOM 580 C CA . ASP A 1 77 ? -17.891 -25.875 -9.977 1 77.62 77 ASP A CA 1
ATOM 581 C C . ASP A 1 77 ? -19.344 -25.547 -9.633 1 77.62 77 ASP A C 1
ATOM 583 O O . ASP A 1 77 ? -20.047 -24.906 -10.43 1 77.62 77 ASP A O 1
ATOM 587 N N . GLU A 1 78 ? -19.688 -25.891 -8.453 1 77.88 78 GLU A N 1
ATOM 588 C CA . GLU A 1 78 ? -21.109 -25.844 -8.133 1 77.88 78 GLU A CA 1
ATOM 589 C C . GLU A 1 78 ? -21.469 -24.547 -7.402 1 77.88 78 GLU A C 1
ATOM 591 O O . GLU A 1 78 ? -22.625 -24.141 -7.371 1 77.88 78 GLU A O 1
ATOM 596 N N . VAL A 1 79 ? -20.469 -24 -6.828 1 75.06 79 VAL A N 1
ATOM 597 C CA . VAL A 1 79 ? -20.781 -22.844 -5.992 1 75.06 79 VAL A CA 1
ATOM 598 C C . VAL A 1 79 ? -20.078 -21.594 -6.539 1 75.06 79 VAL A C 1
ATOM 600 O O . VAL A 1 79 ? -20.734 -20.688 -7.043 1 75.06 79 VAL A O 1
ATOM 603 N N . ILE A 1 80 ? -18.812 -21.703 -6.586 1 72.38 80 ILE A N 1
ATOM 604 C CA . ILE A 1 80 ? -18.016 -20.516 -6.914 1 72.38 80 ILE A CA 1
ATOM 605 C C . ILE A 1 80 ? -18.328 -20.078 -8.344 1 72.38 80 ILE A C 1
ATOM 607 O O . ILE A 1 80 ? -18.469 -18.875 -8.602 1 72.38 80 ILE A O 1
ATOM 611 N N . MET A 1 81 ? -18.422 -20.953 -9.242 1 74.31 81 MET A N 1
ATOM 612 C CA . MET A 1 81 ? -18.609 -20.625 -10.648 1 74.31 81 MET A CA 1
ATOM 613 C C . MET A 1 81 ? -19.984 -20.016 -10.891 1 74.31 81 MET A C 1
ATOM 615 O O . MET A 1 81 ? -20.234 -19.438 -11.945 1 74.31 81 MET A O 1
ATOM 619 N N . LYS A 1 82 ? -20.75 -20.125 -9.891 1 71.31 82 LYS A N 1
ATOM 620 C CA . LYS A 1 82 ? -22.094 -19.562 -10.031 1 71.31 82 LYS A CA 1
ATOM 621 C C . LYS A 1 82 ? -22.156 -18.141 -9.484 1 71.31 82 LYS A C 1
ATOM 623 O O . LYS A 1 82 ? -23.141 -17.438 -9.695 1 71.31 82 LYS A O 1
ATOM 628 N N . PHE A 1 83 ? -21.141 -17.844 -8.719 1 69.69 83 PHE A N 1
ATOM 629 C CA . PHE A 1 83 ? -21.094 -16.484 -8.172 1 69.69 83 PHE A CA 1
ATOM 630 C C . PHE A 1 83 ? -20.766 -15.477 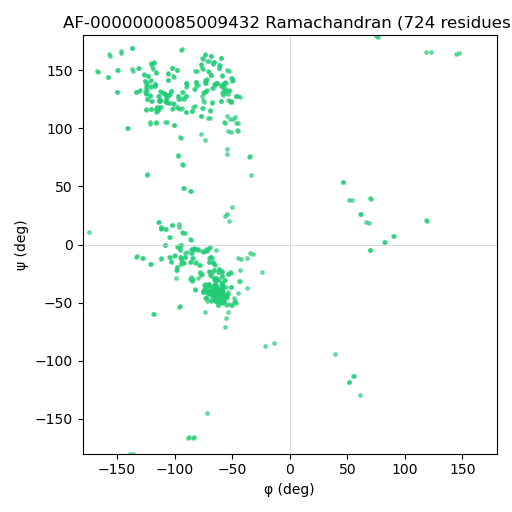-9.258 1 69.69 83 PHE A C 1
ATOM 632 O O . PHE A 1 83 ? -20.062 -15.797 -10.219 1 69.69 83 PHE A O 1
ATOM 639 N N . PRO A 1 84 ? -21.453 -14.203 -9.172 1 61.69 84 PRO A N 1
ATOM 640 C CA . PRO A 1 84 ? -20.969 -13.156 -10.07 1 61.69 84 PRO A CA 1
ATOM 641 C C . PRO A 1 84 ? -19.453 -12.945 -9.977 1 61.69 84 PRO A C 1
ATOM 643 O O . PRO A 1 84 ? -18.891 -12.992 -8.883 1 61.69 84 PRO A O 1
ATOM 646 N N . ARG A 1 85 ? -18.969 -13.148 -11.352 1 57.56 85 ARG A N 1
ATOM 647 C CA . ARG A 1 85 ? -17.516 -13.016 -11.422 1 57.56 85 ARG A CA 1
ATOM 648 C C . ARG A 1 85 ? -17.109 -11.594 -11.797 1 57.56 85 ARG A C 1
ATOM 650 O O . ARG A 1 85 ? -17.703 -10.984 -12.688 1 57.56 85 ARG A O 1
ATOM 657 N N . GLY A 1 86 ? -16.375 -10.914 -10.844 1 57.91 86 GLY A N 1
ATOM 658 C CA . GLY A 1 86 ? -15.742 -9.672 -11.234 1 57.91 86 GLY A CA 1
ATOM 659 C C . GLY A 1 86 ? -16.234 -8.469 -10.453 1 57.91 86 GLY A C 1
ATOM 660 O O . GLY A 1 86 ? -17.188 -8.578 -9.68 1 57.91 86 GLY A O 1
ATOM 661 N N . PRO A 1 87 ? -15.477 -7.512 -10.625 1 57.56 87 PRO A N 1
ATOM 662 C CA . PRO A 1 87 ? -15.82 -6.289 -9.891 1 57.56 87 PRO A CA 1
ATOM 663 C C . PRO A 1 87 ? -17.156 -5.695 -10.328 1 57.56 87 PRO A C 1
ATOM 665 O O . PRO A 1 87 ? -17.562 -5.852 -11.484 1 57.56 87 PRO A O 1
ATOM 668 N N . PRO A 1 88 ? -17.906 -5.238 -9.297 1 56.5 88 PRO A N 1
ATOM 669 C CA . PRO A 1 88 ? -19.109 -4.504 -9.68 1 56.5 88 PRO A CA 1
ATOM 670 C C . PRO A 1 88 ? -18.828 -3.41 -10.711 1 56.5 88 PRO A C 1
ATOM 672 O O . PRO A 1 88 ? -17.703 -2.902 -10.781 1 56.5 88 PRO A O 1
ATOM 675 N N . ALA A 1 89 ? -19.75 -3.322 -11.617 1 55.78 89 ALA A N 1
ATOM 676 C CA . ALA A 1 89 ? -19.641 -2.373 -12.719 1 55.78 89 ALA A CA 1
ATOM 677 C C . ALA A 1 89 ? -19.141 -1.016 -12.227 1 55.78 89 ALA A C 1
ATOM 679 O O . ALA A 1 89 ? -18.406 -0.327 -12.938 1 55.78 89 ALA A O 1
ATOM 680 N N . ASP A 1 90 ? -19.484 -0.728 -11.047 1 57.25 90 ASP A N 1
ATOM 681 C CA . ASP A 1 90 ? -19.172 0.608 -10.547 1 57.25 90 ASP A CA 1
ATOM 682 C C . ASP A 1 90 ? -17.719 0.705 -10.117 1 57.25 90 ASP A C 1
ATOM 684 O O . ASP A 1 90 ? -17.219 1.795 -9.82 1 57.25 90 ASP A O 1
ATOM 688 N N . CYS A 1 91 ? -17.156 -0.444 -10.227 1 56.66 91 CYS A N 1
ATOM 689 C CA . CYS A 1 91 ? -15.75 -0.424 -9.852 1 56.66 91 CYS A CA 1
ATOM 690 C C . CYS A 1 91 ? -14.867 -0.039 -11.031 1 56.66 91 CYS A C 1
ATOM 692 O O . CYS A 1 91 ? -13.695 0.296 -10.859 1 56.66 91 CYS A O 1
ATOM 694 N N . HIS A 1 92 ? -15.602 -0.143 -12.156 1 56.59 92 HIS A N 1
ATOM 695 C CA . HIS A 1 92 ? -14.82 0.133 -13.352 1 56.59 92 HIS A CA 1
ATOM 696 C C . HIS A 1 92 ? -14.758 1.63 -13.641 1 56.59 92 HIS A C 1
ATOM 698 O O . HIS A 1 92 ? -15.781 2.314 -13.609 1 56.59 92 HIS A O 1
ATOM 704 N N . ARG A 1 93 ? -13.625 2.111 -13.547 1 52.81 93 ARG A N 1
ATOM 705 C CA . ARG A 1 93 ? -13.469 3.529 -13.859 1 52.81 93 ARG A CA 1
ATOM 706 C C . ARG A 1 93 ? -13.789 3.801 -15.328 1 52.81 93 ARG A C 1
ATOM 708 O O . ARG A 1 93 ? -14.047 4.945 -15.711 1 52.81 93 ARG A O 1
ATOM 715 N N . ARG A 1 94 ? -13.547 2.746 -16.219 1 53.97 94 ARG A N 1
ATOM 716 C CA . ARG A 1 94 ? -13.805 2.889 -17.641 1 53.97 94 ARG A CA 1
ATOM 717 C C . ARG A 1 94 ? -14.773 1.825 -18.141 1 53.97 94 ARG A C 1
ATOM 719 O O . ARG A 1 94 ? -14.883 0.749 -17.547 1 53.97 94 ARG A O 1
ATOM 726 N N . PRO A 1 95 ? -15.57 2.324 -19.094 1 54.78 95 PRO A N 1
ATOM 727 C CA . PRO A 1 95 ? -16.469 1.321 -19.672 1 54.78 95 PRO A CA 1
ATOM 728 C C . PRO A 1 95 ? -15.734 0.078 -20.156 1 54.78 95 PRO A C 1
ATOM 730 O O . PRO A 1 95 ? -14.609 0.179 -20.656 1 54.78 95 PRO A O 1
ATOM 733 N N . LEU A 1 96 ? -16.234 -1.08 -19.812 1 54.41 96 LEU A N 1
ATOM 734 C CA . LEU A 1 96 ? -15.656 -2.342 -20.25 1 54.41 96 LEU A CA 1
ATOM 735 C C . LEU A 1 96 ? -15.609 -2.408 -21.781 1 54.41 96 LEU A C 1
ATOM 737 O O . LEU A 1 96 ? -16.609 -2.158 -22.453 1 54.41 96 LEU A O 1
ATOM 741 N N . ALA A 1 97 ? -14.422 -2.244 -22.312 1 57.09 97 ALA A N 1
ATOM 742 C CA . ALA A 1 97 ? -14.281 -2.477 -23.75 1 57.09 97 ALA A CA 1
ATOM 743 C C . ALA A 1 97 ? -14.875 -3.824 -24.156 1 57.09 97 ALA A C 1
ATOM 745 O O . ALA A 1 97 ? -15.023 -4.715 -23.312 1 57.09 97 ALA A O 1
ATOM 746 N N . LYS A 1 98 ? -15.461 -3.807 -25.312 1 64.12 98 LYS A N 1
ATOM 747 C CA . LYS A 1 98 ? -15.773 -5.121 -25.875 1 64.12 98 LYS A CA 1
ATOM 748 C C . LYS A 1 98 ? -14.555 -6.031 -25.859 1 64.12 98 LYS A C 1
ATOM 750 O O . LYS A 1 98 ? -13.453 -5.605 -26.219 1 64.12 98 LYS A O 1
ATOM 755 N N . ILE A 1 99 ? -14.633 -7.191 -25.234 1 73.38 99 ILE A N 1
ATOM 756 C CA . ILE A 1 99 ? -13.523 -8.125 -25.047 1 73.38 99 ILE A CA 1
ATOM 757 C C . ILE A 1 99 ? -13.789 -9.398 -25.859 1 73.38 99 ILE A C 1
ATOM 759 O O . ILE A 1 99 ? -14.875 -9.969 -25.797 1 73.38 99 ILE A O 1
ATOM 763 N N . ALA A 1 100 ? -12.859 -9.648 -26.812 1 80.62 100 ALA A N 1
ATOM 764 C CA . ALA A 1 100 ? -12.859 -10.969 -27.453 1 80.62 100 ALA A CA 1
ATOM 765 C C . ALA A 1 100 ? -12.109 -11.992 -26.594 1 80.62 100 ALA A C 1
ATOM 767 O O . ALA A 1 100 ? -11.047 -11.695 -26.047 1 80.62 100 ALA A O 1
ATOM 768 N N . ILE A 1 101 ? -12.75 -13.117 -26.469 1 83.75 101 ILE A N 1
ATOM 769 C CA . ILE A 1 101 ? -12.148 -14.172 -25.656 1 83.75 101 ILE A CA 1
ATOM 770 C C . ILE A 1 101 ? -11.688 -15.312 -26.562 1 83.75 101 ILE A C 1
ATOM 772 O O . ILE A 1 101 ? -12.438 -15.789 -27.406 1 83.75 101 ILE A O 1
ATOM 776 N N . LYS A 1 102 ? -10.445 -15.719 -26.359 1 88.5 102 LYS A N 1
ATOM 777 C CA . LYS A 1 102 ? -9.875 -16.859 -27.078 1 88.5 102 LYS A CA 1
ATOM 778 C C . LYS A 1 102 ? -9.32 -17.891 -26.109 1 88.5 102 LYS A C 1
ATOM 780 O O . LYS A 1 102 ? -8.602 -17.547 -25.172 1 88.5 102 LYS A O 1
ATOM 785 N N . ASN A 1 103 ? -9.727 -19.125 -26.375 1 91 103 ASN A N 1
ATOM 786 C CA . ASN A 1 103 ? -9.133 -20.25 -25.641 1 91 103 ASN A CA 1
ATOM 787 C C . ASN A 1 103 ? -8.008 -20.891 -26.453 1 91 103 ASN A C 1
ATOM 789 O O . ASN A 1 103 ? -8.211 -21.297 -27.594 1 91 103 ASN A O 1
ATOM 793 N N . VAL A 1 104 ? -6.855 -20.984 -25.891 1 94.25 104 VAL A N 1
ATOM 794 C CA . VAL A 1 104 ? -5.68 -21.484 -26.594 1 94.25 104 VAL A CA 1
ATOM 795 C C . VAL A 1 104 ? -5.07 -22.656 -25.812 1 94.25 104 VAL A C 1
ATOM 797 O O . VAL A 1 104 ? -4.918 -22.578 -24.578 1 94.25 104 VAL A O 1
ATOM 800 N N . SER A 1 105 ? -4.816 -23.703 -26.469 1 94.75 105 SER A N 1
ATOM 801 C CA . SER A 1 105 ? -4.062 -24.812 -25.891 1 94.75 105 SER A CA 1
ATOM 802 C C . SER A 1 105 ? -2.572 -24.672 -26.172 1 94.75 105 SER A C 1
ATOM 804 O O . SER A 1 105 ? -2.172 -24.531 -27.344 1 94.75 105 SER A O 1
ATOM 806 N N . ILE A 1 106 ? -1.771 -24.703 -25.156 1 94.38 106 ILE A N 1
ATOM 807 C CA . ILE A 1 106 ? -0.323 -24.578 -25.297 1 94.38 106 ILE A CA 1
ATOM 808 C C . ILE A 1 106 ? 0.341 -25.922 -25.016 1 94.38 106 ILE A C 1
ATOM 810 O O . ILE A 1 106 ? 0.097 -26.547 -23.984 1 94.38 106 ILE A O 1
ATOM 814 N N . THR A 1 107 ? 1.062 -26.375 -25.922 1 93.19 107 THR A N 1
ATOM 815 C CA . THR A 1 107 ? 1.818 -27.609 -25.812 1 93.19 107 THR A CA 1
ATOM 816 C C . THR A 1 107 ? 3.318 -27.328 -25.781 1 93.19 107 THR A C 1
ATOM 818 O O . THR A 1 107 ? 3.814 -26.5 -26.531 1 93.19 107 THR A O 1
ATOM 821 N N . TYR A 1 108 ? 3.975 -27.984 -24.766 1 88.94 108 TYR A N 1
ATOM 822 C CA . TYR A 1 108 ? 5.418 -27.766 -24.688 1 88.94 108 TYR A CA 1
ATOM 823 C C . TYR A 1 108 ? 6.117 -29.031 -24.172 1 88.94 108 TYR A C 1
ATOM 825 O O . TYR A 1 108 ? 5.469 -29.938 -23.641 1 88.94 108 TYR A O 1
ATOM 833 N N . GLY A 1 109 ? 7.406 -29.062 -24.359 1 80.94 109 GLY A N 1
ATOM 834 C CA . GLY A 1 109 ? 8.234 -30.141 -23.844 1 80.94 109 GLY A CA 1
ATOM 835 C C . GLY A 1 109 ? 8.125 -31.406 -24.656 1 80.94 109 GLY A C 1
ATOM 836 O O . GLY A 1 109 ? 7.391 -31.469 -25.656 1 80.94 109 GLY A O 1
ATOM 837 N N . SER A 1 110 ? 8.883 -32.344 -24.203 1 75 110 SER A N 1
ATOM 838 C CA . SER A 1 110 ? 9.008 -33.594 -24.938 1 75 110 SER A CA 1
ATOM 839 C C . SER A 1 110 ? 7.789 -34.5 -24.703 1 75 110 SER A C 1
ATOM 841 O O . SER A 1 110 ? 7.453 -35.312 -25.547 1 75 110 SER A O 1
ATOM 843 N N . ASP A 1 111 ? 7.145 -34.281 -23.609 1 70.06 111 ASP A N 1
ATOM 844 C CA . ASP A 1 111 ? 6.039 -35.156 -23.281 1 70.06 111 ASP A CA 1
ATOM 845 C C . ASP A 1 111 ? 4.699 -34.562 -23.719 1 70.06 111 ASP A C 1
ATOM 847 O O . ASP A 1 111 ? 3.643 -35 -23.266 1 70.06 111 ASP A O 1
ATOM 851 N N . ASP A 1 112 ? 4.762 -33.688 -24.516 1 81.31 112 ASP A N 1
ATOM 852 C CA . ASP A 1 112 ? 3.57 -33.031 -25.062 1 81.31 112 ASP A CA 1
ATOM 853 C C . ASP A 1 112 ? 2.639 -32.562 -23.953 1 81.31 112 ASP A C 1
ATOM 855 O O . ASP A 1 112 ? 1.43 -32.781 -24 1 81.31 112 ASP A O 1
ATOM 859 N N . ALA A 1 113 ? 3.262 -32.094 -22.938 1 84.12 113 ALA A N 1
ATOM 860 C CA . ALA A 1 113 ? 2.457 -31.484 -21.875 1 84.12 113 ALA A CA 1
ATOM 861 C C . ALA A 1 113 ? 1.604 -30.328 -22.406 1 84.12 113 ALA A C 1
ATOM 863 O O . ALA A 1 113 ? 2.07 -29.531 -23.219 1 84.12 113 ALA A O 1
ATOM 864 N N . THR A 1 114 ? 0.307 -30.422 -22.078 1 91.62 114 THR A N 1
ATOM 865 C CA . THR A 1 114 ? -0.595 -29.391 -22.594 1 91.62 114 THR A CA 1
ATOM 866 C C . THR A 1 114 ? -1.349 -28.719 -21.453 1 91.62 114 THR A C 1
ATOM 868 O O . THR A 1 114 ? -1.689 -29.359 -20.453 1 91.62 114 THR A O 1
ATOM 871 N N . PHE A 1 115 ? -1.434 -27.438 -21.516 1 92.69 115 PHE A N 1
ATOM 872 C CA . PHE A 1 115 ? -2.301 -26.656 -20.641 1 92.69 115 PHE A CA 1
ATOM 873 C C . PHE A 1 115 ? -3.021 -25.562 -21.438 1 92.69 115 PHE A C 1
ATOM 875 O O . PHE A 1 115 ? -2.756 -25.375 -22.625 1 92.69 115 PHE A O 1
ATOM 882 N N . ARG A 1 116 ? -3.979 -24.953 -20.812 1 93.06 116 ARG A N 1
ATOM 883 C CA . ARG A 1 116 ? -4.805 -23.984 -21.547 1 93.06 116 ARG A CA 1
ATOM 884 C C . ARG A 1 116 ? -4.637 -22.578 -20.969 1 93.06 116 ARG A C 1
ATOM 886 O O . ARG A 1 116 ? -4.312 -22.422 -19.797 1 93.06 116 ARG A O 1
ATOM 893 N N . VAL A 1 117 ? -4.766 -21.641 -21.906 1 93.75 117 VAL A N 1
ATOM 894 C CA . VAL A 1 117 ? -4.883 -20.25 -21.484 1 93.75 117 VAL A CA 1
ATOM 895 C C . VAL A 1 117 ? -6.129 -19.625 -22.109 1 93.75 117 VAL A C 1
ATOM 897 O O . VAL A 1 117 ? -6.547 -20.031 -23.203 1 93.75 117 VAL A O 1
ATOM 900 N N . ARG A 1 118 ? -6.695 -18.766 -21.391 1 89.69 118 ARG A N 1
ATOM 901 C CA . ARG A 1 118 ? -7.762 -17.922 -21.906 1 89.69 118 ARG A CA 1
ATOM 902 C C . ARG A 1 118 ? -7.266 -16.5 -22.141 1 89.69 118 ARG A C 1
ATOM 904 O O . ARG A 1 118 ? -6.777 -15.844 -21.219 1 89.69 118 ARG A O 1
ATOM 911 N N . VAL A 1 119 ? -7.387 -16.016 -23.391 1 90.38 119 VAL A N 1
ATOM 912 C CA . VAL A 1 119 ? -6.859 -14.711 -23.781 1 90.38 119 VAL A CA 1
ATOM 913 C C . VAL A 1 119 ? -8.016 -13.727 -23.969 1 90.38 119 VAL A C 1
ATOM 915 O O . VAL A 1 119 ? -8.938 -13.984 -24.734 1 90.38 119 VAL A O 1
ATOM 918 N N . TYR A 1 120 ? -7.926 -12.656 -23.219 1 85.44 120 TYR A N 1
ATOM 919 C CA . TYR A 1 120 ? -8.883 -11.562 -23.344 1 85.44 120 TYR A CA 1
ATOM 920 C C . TYR A 1 120 ? -8.289 -10.398 -24.125 1 85.44 120 TYR A C 1
ATOM 922 O O . TYR A 1 120 ? -7.332 -9.758 -23.672 1 85.44 120 TYR A O 1
ATOM 930 N N . VAL A 1 121 ? -8.922 -10.133 -25.281 1 83.69 121 VAL A N 1
ATOM 931 C CA . VAL A 1 121 ? -8.406 -9.117 -26.188 1 83.69 121 VAL A CA 1
ATOM 932 C C . VAL A 1 121 ? -9.398 -7.957 -26.281 1 83.69 121 VAL A C 1
ATOM 934 O O . VAL A 1 121 ? -10.547 -8.141 -26.688 1 83.69 121 VAL A O 1
ATOM 937 N N . PRO A 1 122 ? -8.906 -6.809 -25.812 1 76.5 122 PRO A N 1
ATOM 938 C CA . PRO A 1 122 ? -9.805 -5.66 -25.984 1 76.5 122 PRO A CA 1
ATOM 939 C C . PRO A 1 122 ? -10.188 -5.426 -27.438 1 76.5 122 PRO A C 1
ATOM 941 O O . PRO A 1 122 ? -9.375 -5.66 -28.344 1 76.5 122 PRO A O 1
ATOM 944 N N . ALA A 1 123 ? -11.477 -5.09 -27.656 1 68.38 123 ALA A N 1
ATOM 945 C CA . ALA A 1 123 ? -12.016 -4.941 -29 1 68.38 123 ALA A CA 1
ATOM 946 C C . ALA A 1 123 ? -11.258 -3.871 -29.781 1 68.38 123 ALA A C 1
ATOM 948 O O . ALA A 1 123 ? -10.695 -2.943 -29.188 1 68.38 123 ALA A O 1
ATOM 949 N N . ALA A 1 124 ? -11.156 -4.168 -31.078 1 58.5 124 ALA A N 1
ATOM 950 C CA . ALA A 1 124 ? -10.391 -3.482 -32.125 1 58.5 124 ALA A CA 1
ATOM 951 C C . ALA A 1 124 ? -10.633 -1.977 -32.062 1 58.5 124 ALA A C 1
ATOM 9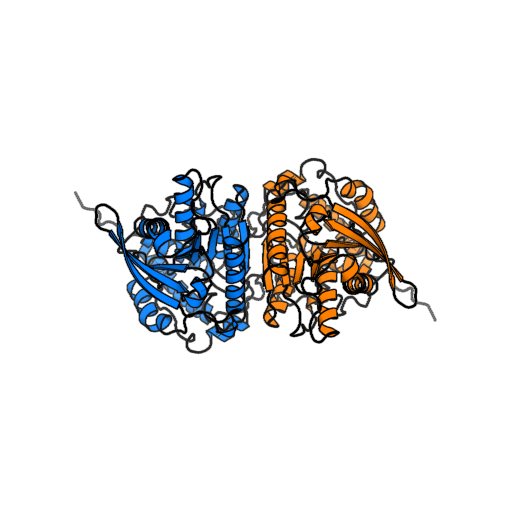53 O O . ALA A 1 124 ? -9.719 -1.186 -32.312 1 58.5 124 ALA A O 1
ATOM 954 N N . GLU A 1 125 ? -11.82 -1.616 -31.984 1 55.12 125 GLU A N 1
ATOM 955 C CA . GLU A 1 125 ? -12.047 -0.175 -32.031 1 55.12 125 GLU A CA 1
ATOM 956 C C . GLU A 1 125 ? -11.172 0.561 -31.031 1 55.12 125 GLU A C 1
ATOM 958 O O . GLU A 1 125 ? -10.781 1.709 -31.266 1 55.12 125 GLU A O 1
ATOM 963 N N . ASP A 1 126 ? -10.836 -0.145 -30.094 1 52.78 126 ASP A N 1
ATOM 964 C CA . ASP A 1 126 ? -9.961 0.433 -29.078 1 52.78 126 ASP A CA 1
ATOM 965 C C . ASP A 1 126 ? -8.492 0.183 -29.406 1 52.78 126 ASP A C 1
ATOM 967 O O . ASP A 1 126 ? -7.605 0.822 -28.828 1 52.78 126 ASP A O 1
ATOM 971 N N . MET A 1 127 ? -8.344 -0.84 -30.391 1 51.47 127 MET A N 1
ATOM 972 C CA . MET A 1 127 ? -7.027 -1.355 -30.766 1 51.47 127 MET A CA 1
ATOM 973 C C . MET A 1 127 ? -6.352 -0.453 -31.781 1 51.47 127 MET A C 1
ATOM 975 O O . MET A 1 127 ? -5.133 -0.5 -31.953 1 51.47 127 MET A O 1
ATOM 979 N N . GLN A 1 128 ? -7.199 0.029 -32.688 1 49.38 128 GLN A N 1
ATOM 980 C CA . GLN A 1 128 ? -6.562 0.683 -33.844 1 49.38 128 GLN A CA 1
ATOM 981 C C . GLN A 1 128 ? -5.59 1.766 -33.375 1 49.38 128 GLN A C 1
ATOM 983 O O . GLN A 1 128 ? -4.641 2.1 -34.094 1 49.38 128 GLN A O 1
ATOM 988 N N . SER A 1 129 ? -5.812 2.305 -32.188 1 50.78 129 SER A N 1
ATOM 989 C CA . SER A 1 129 ? -5.02 3.5 -31.922 1 50.78 129 SER A CA 1
ATOM 990 C C . SER A 1 129 ? -3.814 3.18 -31.047 1 50.78 129 SER A C 1
ATOM 992 O O . SER A 1 129 ? -2.953 4.035 -30.828 1 50.78 129 SER A O 1
ATOM 994 N N . VAL A 1 130 ? -3.82 1.94 -30.547 1 57.38 130 VAL A N 1
ATOM 995 C CA . VAL A 1 130 ? -2.672 1.805 -29.656 1 57.38 130 VAL A CA 1
ATOM 996 C C . VAL A 1 130 ? -1.622 0.903 -30.297 1 57.38 130 VAL A C 1
ATOM 998 O O . VAL A 1 130 ? -1.896 -0.261 -30.594 1 57.38 130 VAL A O 1
ATOM 1001 N N . PRO A 1 131 ? -0.498 1.351 -30.828 1 61.44 131 PRO A N 1
ATOM 1002 C CA . PRO A 1 131 ? 0.481 0.543 -31.562 1 61.44 131 PRO A CA 1
ATOM 1003 C C . PRO A 1 131 ? 0.902 -0.709 -30.797 1 61.44 131 PRO A C 1
ATOM 1005 O O . PRO A 1 131 ? 1.095 -1.769 -31.391 1 61.44 131 PRO A O 1
ATOM 1008 N N . SER A 1 132 ? 1.053 -0.772 -29.516 1 83.12 132 SER A N 1
ATOM 1009 C CA . SER A 1 132 ? 1.421 -1.941 -28.734 1 83.12 132 SER A CA 1
ATOM 1010 C C . SER A 1 132 ? 0.817 -1.874 -27.328 1 83.12 132 SER A C 1
ATOM 1012 O O . SER A 1 132 ? 0.685 -0.791 -26.75 1 83.12 132 SER A O 1
ATOM 1014 N N . ARG A 1 133 ? 0.199 -3.023 -27 1 88.25 133 ARG A N 1
ATOM 1015 C CA . ARG A 1 133 ? -0.496 -3.1 -25.719 1 88.25 133 ARG A CA 1
ATOM 1016 C C . ARG A 1 133 ? 0.329 -3.869 -24.688 1 88.25 133 ARG A C 1
ATOM 1018 O O . ARG A 1 133 ? 1.13 -4.734 -25.047 1 88.25 133 ARG A O 1
ATOM 1025 N N . PRO A 1 134 ? 0.068 -3.479 -23.469 1 91.88 134 PRO A N 1
ATOM 1026 C CA . PRO A 1 134 ? 0.647 -4.336 -22.438 1 91.88 134 PRO A CA 1
ATOM 1027 C C . PRO A 1 134 ? -0.084 -5.668 -22.297 1 91.88 134 PRO A C 1
ATOM 1029 O O . PRO A 1 134 ? -1.193 -5.824 -22.812 1 91.88 134 PRO A O 1
ATOM 1032 N N . ALA A 1 135 ? 0.567 -6.582 -21.656 1 93.69 135 ALA A N 1
ATOM 1033 C CA . ALA A 1 135 ? -0.049 -7.871 -21.359 1 93.69 135 ALA A CA 1
ATOM 1034 C C . ALA A 1 135 ? 0.024 -8.18 -19.875 1 93.69 135 ALA A C 1
ATOM 1036 O O . ALA A 1 135 ? 1.01 -7.848 -19.203 1 93.69 135 ALA A O 1
ATOM 1037 N N . LEU A 1 136 ? -1.014 -8.734 -19.422 1 93.25 136 LEU A N 1
ATOM 1038 C CA . LEU A 1 136 ? -1.095 -9.219 -18.047 1 93.25 136 LEU A CA 1
ATOM 1039 C C . LEU A 1 136 ? -1.368 -10.719 -18.016 1 93.25 136 LEU A C 1
ATOM 1041 O O . LEU A 1 136 ? -2.389 -11.18 -18.531 1 93.25 136 LEU A O 1
ATOM 1045 N N . ILE A 1 137 ? -0.421 -11.492 -17.469 1 96.12 137 ILE A N 1
ATOM 1046 C CA . ILE A 1 137 ? -0.586 -12.93 -17.297 1 96.12 137 ILE A CA 1
ATOM 1047 C C . ILE A 1 137 ? -1.041 -13.234 -15.867 1 96.12 137 ILE A C 1
ATOM 1049 O O . ILE A 1 137 ? -0.396 -12.82 -14.906 1 96.12 137 ILE A O 1
ATOM 1053 N N . MET A 1 138 ? -2.117 -13.992 -15.734 1 94.12 138 MET A N 1
ATOM 1054 C CA . MET A 1 138 ? -2.719 -14.172 -14.414 1 94.12 138 MET A CA 1
ATOM 1055 C C . MET A 1 138 ? -2.727 -15.648 -14.023 1 94.12 138 MET A C 1
ATOM 1057 O O . MET A 1 138 ? -3.057 -16.516 -14.836 1 94.12 138 MET A O 1
ATOM 1061 N N . TYR A 1 139 ? -2.354 -15.875 -12.773 1 95.44 139 TYR A N 1
ATOM 1062 C CA . TYR A 1 139 ? -2.352 -17.203 -12.18 1 95.44 139 TYR A CA 1
ATOM 1063 C C . TYR A 1 139 ? -3.357 -17.297 -11.039 1 95.44 139 TYR A C 1
ATOM 1065 O O . TYR A 1 139 ? -3.213 -16.609 -10.016 1 95.44 139 TYR A O 1
ATOM 1073 N N . HIS A 1 140 ? -4.324 -18.156 -11.195 1 88.69 140 HIS A N 1
ATOM 1074 C CA . HIS A 1 140 ? -5.418 -18.25 -10.234 1 88.69 140 HIS A CA 1
ATOM 1075 C C . HIS A 1 140 ? -4.977 -18.953 -8.961 1 88.69 140 HIS A C 1
ATOM 1077 O O . HIS A 1 140 ? -4.016 -19.734 -8.977 1 88.69 140 HIS A O 1
ATOM 1083 N N . GLY A 1 141 ? -5.754 -18.703 -7.906 1 88.88 141 GLY A N 1
ATOM 1084 C CA . GLY A 1 141 ? -5.562 -19.406 -6.648 1 88.88 141 GLY A CA 1
ATOM 1085 C C . GLY A 1 141 ? -6.246 -20.75 -6.605 1 88.88 141 GLY A C 1
ATOM 1086 O O . GLY A 1 141 ? -6.496 -21.359 -7.652 1 88.88 141 GLY A O 1
ATOM 1087 N N . GLY A 1 142 ? -6.309 -21.266 -5.34 1 83.19 142 GLY A N 1
ATOM 1088 C CA . GLY A 1 142 ? -6.969 -22.547 -5.168 1 83.19 142 GLY A CA 1
ATOM 1089 C C . GLY A 1 142 ? -6.055 -23.625 -4.605 1 83.19 142 GLY A C 1
ATOM 1090 O O . GLY A 1 142 ? -6.277 -24.812 -4.82 1 83.19 142 GLY A O 1
ATOM 1091 N N . GLY A 1 143 ? -5.047 -23.25 -4.023 1 84.25 143 GLY A N 1
ATOM 1092 C CA . GLY A 1 143 ? -4.156 -24.188 -3.357 1 84.25 143 GLY A CA 1
ATOM 1093 C C . GLY A 1 143 ? -3.533 -25.203 -4.305 1 84.25 143 GLY A C 1
ATOM 1094 O O . GLY A 1 143 ? -3.336 -26.359 -3.939 1 84.25 143 GLY A O 1
ATOM 1095 N N . TRP A 1 144 ? -3.441 -24.781 -5.496 1 84.38 144 TRP A N 1
ATOM 1096 C CA . TRP A 1 144 ? -2.859 -25.594 -6.562 1 84.38 144 TRP A CA 1
ATOM 1097 C C . TRP A 1 144 ? -3.77 -26.766 -6.914 1 84.38 144 TRP A C 1
ATOM 1099 O O . TRP A 1 144 ? -3.463 -27.547 -7.816 1 84.38 144 TRP A O 1
ATOM 1109 N N . ILE A 1 145 ? -4.832 -26.953 -6.215 1 68.69 145 ILE A N 1
ATOM 1110 C CA . ILE A 1 145 ? -5.594 -28.172 -6.391 1 68.69 145 ILE A CA 1
ATOM 1111 C C . ILE A 1 145 ? -6.945 -27.859 -7.027 1 68.69 145 ILE A C 1
ATOM 1113 O O . ILE A 1 145 ? -7.695 -28.766 -7.387 1 68.69 145 ILE A O 1
ATOM 1117 N N . HIS A 1 146 ? -7.293 -26.562 -7.062 1 69.12 146 HIS A N 1
ATOM 1118 C CA . HIS A 1 146 ? -8.531 -26.141 -7.695 1 69.12 146 HIS A CA 1
ATOM 1119 C C . HIS A 1 146 ? -8.453 -24.672 -8.141 1 69.12 146 HIS A C 1
ATOM 1121 O O . HIS A 1 146 ? -7.5 -23.969 -7.793 1 69.12 146 HIS A O 1
ATOM 1127 N N . GLY A 1 147 ? -9.336 -24.25 -9.039 1 70.94 147 GLY A N 1
ATOM 1128 C CA . GLY A 1 147 ? -9.414 -22.859 -9.438 1 70.94 147 GLY A CA 1
ATOM 1129 C C . GLY A 1 147 ? -9.82 -22.672 -10.891 1 70.94 147 GLY A C 1
ATOM 1130 O O . GLY A 1 147 ? -9.992 -23.656 -11.625 1 70.94 147 GLY A O 1
ATOM 1131 N N . TYR A 1 148 ? -10.211 -21.359 -11.172 1 60.72 148 TYR A N 1
ATOM 1132 C CA . TYR A 1 148 ? -10.594 -20.969 -12.523 1 60.72 148 TYR A CA 1
ATOM 1133 C C . TYR A 1 148 ? -9.992 -19.609 -12.875 1 60.72 148 TYR A C 1
ATOM 1135 O O . TYR A 1 148 ? -9.688 -18.797 -11.992 1 60.72 148 TYR A O 1
ATOM 1143 N N . PRO A 1 149 ? -9.742 -19.391 -14.172 1 48.22 149 PRO A N 1
ATOM 1144 C CA . PRO A 1 149 ? -9.195 -18.109 -14.609 1 48.22 149 PRO A CA 1
ATOM 1145 C C . PRO A 1 149 ? -10.078 -16.922 -14.211 1 48.22 149 PRO A C 1
ATOM 1147 O O . PRO A 1 149 ? -11.312 -17.031 -14.219 1 48.22 149 PRO A O 1
ATOM 1150 N N . GLU A 1 150 ? -9.445 -15.938 -13.656 1 57.72 150 GLU A N 1
ATOM 1151 C CA . GLU A 1 150 ? -10.141 -14.742 -13.18 1 57.72 150 GLU A CA 1
ATOM 1152 C C . GLU A 1 150 ? -10.242 -13.695 -14.289 1 57.72 150 GLU A C 1
ATOM 1154 O O . GLU A 1 150 ? -9.422 -13.672 -15.203 1 57.72 150 GLU A O 1
ATOM 1159 N N . VAL A 1 151 ? -11.453 -13.031 -14.438 1 53.16 151 VAL A N 1
ATOM 1160 C CA . VAL A 1 151 ? -11.656 -12.031 -15.477 1 53.16 151 VAL A CA 1
ATOM 1161 C C . VAL A 1 151 ? -11.148 -10.672 -15 1 53.16 151 VAL A C 1
ATOM 1163 O O . VAL A 1 151 ? -11.336 -10.312 -13.836 1 53.16 151 VAL A O 1
ATOM 1166 N N . ASP A 1 152 ? -10.125 -10.117 -15.734 1 57.25 152 ASP A N 1
ATOM 1167 C CA . ASP A 1 152 ? -9.75 -8.727 -15.508 1 57.25 152 ASP A CA 1
ATOM 1168 C C . ASP A 1 152 ? -10.07 -7.863 -16.734 1 57.25 152 ASP A C 1
ATOM 1170 O O . ASP A 1 152 ? -10 -8.336 -17.859 1 57.25 152 ASP A O 1
ATOM 1174 N N . GLU A 1 153 ? -10.914 -6.738 -16.516 1 54.69 153 GLU A N 1
ATOM 1175 C CA . GLU A 1 153 ? -11.281 -5.816 -17.578 1 54.69 153 GLU A CA 1
ATOM 1176 C C . GLU A 1 153 ? -10.359 -4.602 -17.609 1 54.69 153 GLU A C 1
ATOM 1178 O O . GLU A 1 153 ? -10.109 -3.986 -16.562 1 54.69 153 GLU A O 1
ATOM 1183 N N . GLY A 1 154 ? -9.219 -4.633 -18.453 1 59.22 154 GLY A N 1
ATOM 1184 C CA . GLY A 1 154 ? -8.359 -3.473 -18.656 1 59.22 154 GLY A CA 1
ATOM 1185 C C . GLY A 1 154 ? -7.926 -3.295 -20.094 1 59.22 154 GLY A C 1
ATOM 1186 O O . GLY A 1 154 ? -8.508 -3.885 -21 1 59.22 154 GLY A O 1
ATOM 1187 N N . LYS A 1 155 ? -7.145 -2.27 -20.359 1 70.88 155 LYS A N 1
ATOM 1188 C CA . LYS A 1 155 ? -6.559 -1.931 -21.656 1 70.88 155 LYS A CA 1
ATOM 1189 C C . LYS A 1 155 ? -5.484 -2.938 -22.062 1 70.88 155 LYS A C 1
ATOM 1191 O O . LYS A 1 155 ? -5.066 -2.98 -23.219 1 70.88 155 LYS A O 1
ATOM 1196 N N . ALA A 1 156 ? -5.238 -3.85 -21.219 1 82.25 156 ALA A N 1
ATOM 1197 C CA . ALA A 1 156 ? -4.18 -4.824 -21.469 1 82.25 156 ALA A CA 1
ATOM 1198 C C . ALA A 1 156 ? -4.75 -6.117 -22.031 1 82.25 156 ALA A C 1
ATOM 1200 O O . ALA A 1 156 ? -5.93 -6.426 -21.844 1 82.25 156 ALA A O 1
ATOM 1201 N N . ILE A 1 157 ? -3.955 -6.762 -22.812 1 88.62 157 ILE A N 1
ATOM 1202 C CA . ILE A 1 157 ? -4.258 -8.156 -23.125 1 88.62 157 ILE A CA 1
ATOM 1203 C C . ILE A 1 157 ? -4.098 -9.016 -21.875 1 88.62 157 ILE A C 1
ATOM 1205 O O . ILE A 1 157 ? -3.039 -9.008 -21.25 1 88.62 157 ILE A O 1
ATOM 1209 N N . VAL A 1 158 ? -5.172 -9.688 -21.531 1 89.88 158 VAL A N 1
ATOM 1210 C CA . VAL A 1 158 ? -5.113 -10.508 -20.328 1 89.88 158 VAL A CA 1
ATOM 1211 C C . VAL A 1 158 ? -5.043 -11.984 -20.703 1 89.88 158 VAL A C 1
ATOM 1213 O O . VAL A 1 158 ? -5.848 -12.469 -21.5 1 89.88 158 VAL A O 1
ATOM 1216 N N . ILE A 1 159 ? -4.07 -12.672 -20.156 1 93.5 159 ILE A N 1
ATOM 1217 C CA . ILE A 1 159 ? -3.869 -14.102 -20.375 1 93.5 159 ILE A CA 1
ATOM 1218 C C . ILE A 1 159 ? -4.055 -14.852 -19.047 1 93.5 159 ILE A C 1
ATOM 1220 O O . ILE A 1 159 ? -3.18 -14.828 -18.188 1 93.5 159 ILE A O 1
ATOM 1224 N N . ASN A 1 160 ? -5.172 -15.508 -18.938 1 92 160 ASN A N 1
ATOM 1225 C CA . ASN A 1 160 ? -5.449 -16.328 -17.766 1 92 160 ASN A CA 1
ATOM 1226 C C . ASN A 1 160 ? -4.957 -17.766 -17.969 1 92 160 ASN A C 1
ATOM 1228 O O . ASN A 1 160 ? -5.387 -18.453 -18.891 1 92 160 ASN A O 1
ATOM 1232 N N . VAL A 1 161 ? -4.191 -18.219 -17.031 1 94.88 161 VAL A N 1
ATOM 1233 C CA . VAL A 1 161 ? -3.549 -19.516 -17.203 1 94.88 161 VAL A CA 1
ATOM 1234 C C . VAL A 1 161 ? -4.312 -20.578 -16.422 1 94.88 161 VAL A C 1
ATOM 1236 O O . VAL A 1 161 ? -4.52 -20.438 -15.219 1 94.88 161 VAL A O 1
ATOM 1239 N N . ASP A 1 162 ? -4.758 -21.531 -17.094 1 92.38 162 ASP A N 1
ATOM 1240 C CA . ASP A 1 162 ? -5.344 -22.734 -16.5 1 92.38 162 ASP A CA 1
ATOM 1241 C C . ASP A 1 162 ? -4.297 -23.828 -16.312 1 92.38 162 ASP A C 1
ATOM 1243 O O . ASP A 1 162 ? -4.367 -24.875 -16.969 1 92.38 162 ASP A O 1
ATOM 1247 N N . TYR A 1 163 ? -3.4 -23.562 -15.414 1 94.19 163 TYR A N 1
ATOM 1248 C CA . TYR A 1 163 ? -2.281 -24.469 -15.219 1 94.19 163 TYR A CA 1
ATOM 1249 C C . TYR A 1 163 ? -2.76 -25.812 -14.68 1 94.19 163 TYR A C 1
ATOM 1251 O O . TYR A 1 163 ? -3.83 -25.906 -14.07 1 94.19 163 TYR A O 1
ATOM 1259 N N . ARG A 1 164 ? -1.983 -26.875 -14.875 1 93.12 164 ARG A N 1
ATOM 1260 C CA . ARG A 1 164 ? -2.334 -28.203 -14.391 1 93.12 164 ARG A CA 1
ATOM 1261 C C . ARG A 1 164 ? -2.291 -28.266 -12.867 1 93.12 164 ARG A C 1
ATOM 1263 O O . ARG A 1 164 ? -1.426 -27.656 -12.242 1 93.12 164 ARG A O 1
ATOM 1270 N N . LEU A 1 165 ? -3.184 -29.062 -12.266 1 92.56 165 LEU A N 1
ATOM 1271 C CA . LEU A 1 165 ? -3.422 -28.984 -10.828 1 92.56 165 LEU A CA 1
ATOM 1272 C C . LEU A 1 165 ? -2.797 -30.188 -10.117 1 92.56 165 LEU A C 1
ATOM 1274 O O . LEU A 1 165 ? -2.678 -31.266 -10.695 1 92.56 165 LEU A O 1
ATOM 1278 N N . ALA A 1 166 ? -2.379 -29.938 -8.977 1 91.81 166 ALA A N 1
ATOM 1279 C CA . ALA A 1 166 ? -2.008 -31 -8.047 1 91.81 166 ALA A CA 1
ATOM 1280 C C . ALA A 1 166 ? -3.246 -31.641 -7.43 1 91.81 166 ALA A C 1
ATOM 1282 O O . ALA A 1 166 ? -4.316 -31.031 -7.391 1 91.81 166 ALA A O 1
ATOM 1283 N N . PRO A 1 167 ? -3.209 -32.844 -7.004 1 91.38 167 PRO A N 1
ATOM 1284 C CA . PRO A 1 167 ? -2.002 -33.656 -6.871 1 91.38 167 PRO A CA 1
ATOM 1285 C C . PRO A 1 167 ? -1.7 -34.469 -8.125 1 91.38 167 PRO A C 1
ATOM 1287 O O . PRO A 1 167 ? -0.655 -35.125 -8.211 1 91.38 167 PRO A O 1
ATOM 1290 N N . GLU A 1 168 ? -2.617 -34.469 -9.102 1 92.12 168 GLU A N 1
ATOM 1291 C CA . GLU A 1 168 ? -2.379 -35.219 -10.336 1 92.12 168 GLU A CA 1
ATOM 1292 C C . GLU A 1 168 ? -1.104 -34.75 -11.031 1 92.12 168 GLU A C 1
ATOM 1294 O O . GLU A 1 168 ? -0.375 -35.562 -11.609 1 92.12 168 GLU A O 1
ATOM 1299 N N . HIS A 1 169 ? -0.879 -33.5 -11.031 1 93.38 169 HIS A N 1
ATOM 1300 C CA . HIS A 1 169 ? 0.308 -32.844 -11.594 1 93.38 169 HIS A CA 1
ATOM 1301 C C . HIS A 1 169 ? 1.053 -32.031 -10.531 1 93.38 169 HIS A C 1
ATOM 1303 O O . HIS A 1 169 ? 0.663 -30.922 -10.219 1 93.38 169 HIS A O 1
ATOM 1309 N N . LYS A 1 170 ? 2.133 -32.594 -10.094 1 95.12 170 LYS A N 1
ATOM 1310 C CA . LYS A 1 170 ? 2.881 -31.969 -9 1 95.12 170 LYS A CA 1
ATOM 1311 C C . LYS A 1 170 ? 3.99 -31.062 -9.531 1 95.12 170 LYS A C 1
ATOM 1313 O O . LYS A 1 170 ? 4.289 -31.078 -10.727 1 95.12 170 LYS A O 1
ATOM 1318 N N . PHE A 1 171 ? 4.574 -30.25 -8.617 1 96 171 PHE A N 1
ATOM 1319 C CA . PHE A 1 171 ? 5.793 -29.516 -8.93 1 96 171 PHE A CA 1
ATOM 1320 C C . PHE A 1 171 ? 6.816 -30.422 -9.594 1 96 171 PHE A C 1
ATOM 1322 O O . PHE A 1 171 ? 7.035 -31.547 -9.148 1 96 171 PHE A O 1
ATOM 1329 N N . PRO A 1 172 ? 7.301 -29.953 -10.742 1 96.25 172 PRO A N 1
ATOM 1330 C CA . PRO A 1 172 ? 7.328 -28.578 -11.227 1 96.25 172 PRO A CA 1
ATOM 1331 C C . PRO A 1 172 ? 6.332 -28.328 -12.359 1 96.25 172 PRO A C 1
ATOM 1333 O O . PRO A 1 172 ? 6.391 -27.281 -13.016 1 96.25 172 PRO A O 1
ATOM 1336 N N . LEU A 1 173 ? 5.445 -29.172 -12.586 1 94.69 173 LEU A N 1
ATOM 1337 C CA . LEU A 1 173 ? 4.629 -29.109 -13.797 1 94.69 173 LEU A CA 1
ATOM 1338 C C . LEU A 1 173 ? 3.77 -27.844 -13.797 1 94.69 173 LEU A C 1
ATOM 1340 O O . LEU A 1 173 ? 3.748 -27.094 -14.781 1 94.69 173 LEU A O 1
ATOM 1344 N N . PRO A 1 174 ? 3.037 -27.531 -12.664 1 95.88 174 PRO A N 1
ATOM 1345 C CA . PRO A 1 174 ? 2.273 -26.281 -12.68 1 95.88 174 PRO A CA 1
ATOM 1346 C C . PRO A 1 174 ? 3.154 -25.047 -12.898 1 95.88 174 PRO A C 1
ATOM 1348 O O . PRO A 1 174 ? 2.766 -24.125 -13.609 1 95.88 174 PRO A O 1
ATOM 1351 N N . LEU A 1 175 ? 4.324 -25.031 -12.281 1 97.69 175 LEU A N 1
ATOM 1352 C CA . LEU A 1 175 ? 5.262 -23.938 -12.492 1 97.69 175 LEU A CA 1
ATOM 1353 C C . LEU A 1 175 ? 5.684 -23.844 -13.953 1 97.69 175 LEU A C 1
ATOM 1355 O O . LEU A 1 175 ? 5.746 -22.766 -14.523 1 97.69 175 LEU A O 1
ATOM 1359 N N . ASN A 1 176 ? 5.98 -25.016 -14.523 1 96.75 176 ASN A N 1
ATOM 1360 C CA . ASN A 1 176 ? 6.355 -25.047 -15.938 1 96.75 176 ASN A CA 1
ATOM 1361 C C . ASN A 1 176 ? 5.246 -24.484 -16.828 1 96.75 176 ASN A C 1
ATOM 1363 O O . ASN A 1 176 ? 5.523 -23.75 -17.766 1 96.75 176 ASN A O 1
ATOM 1367 N N . ASP A 1 177 ? 4.043 -24.844 -16.547 1 96.69 177 ASP A N 1
ATOM 1368 C CA . ASP A 1 177 ? 2.912 -24.312 -17.297 1 96.69 177 ASP A CA 1
ATOM 1369 C C . ASP A 1 177 ? 2.879 -22.781 -17.234 1 96.69 177 ASP A C 1
ATOM 1371 O O . ASP A 1 177 ? 2.762 -22.109 -18.266 1 96.69 177 ASP A O 1
ATOM 1375 N N . CYS A 1 178 ? 3.014 -22.297 -16.031 1 97.81 178 CYS A N 1
ATOM 1376 C CA . CYS A 1 178 ? 2.947 -20.844 -15.82 1 97.81 178 CYS A CA 1
ATOM 1377 C C . CYS A 1 178 ? 4.105 -20.141 -16.516 1 97.81 178 CYS A C 1
ATOM 1379 O O . CYS A 1 178 ? 3.92 -19.078 -17.109 1 97.81 178 CYS A O 1
ATOM 1381 N N . TYR A 1 179 ? 5.254 -20.688 -16.422 1 98.12 179 TYR A N 1
ATOM 1382 C CA . TYR A 1 179 ? 6.422 -20.109 -17.094 1 98.12 179 TYR A CA 1
ATOM 1383 C C . TYR A 1 179 ? 6.266 -20.156 -18.609 1 98.12 179 TYR A C 1
ATOM 1385 O O . TYR A 1 179 ? 6.621 -19.203 -19.297 1 98.12 179 TYR A O 1
ATOM 1393 N N . GLN A 1 180 ? 5.75 -21.25 -19.078 1 97.06 180 GLN A N 1
ATOM 1394 C CA . GLN A 1 180 ? 5.551 -21.406 -20.516 1 97.06 180 GLN A CA 1
ATOM 1395 C C . GLN A 1 180 ? 4.512 -20.422 -21.031 1 97.06 180 GLN A C 1
ATOM 1397 O O . GLN A 1 180 ? 4.574 -20 -22.188 1 97.06 180 GLN A O 1
ATOM 1402 N N . ALA A 1 181 ? 3.59 -20.062 -20.219 1 97.44 181 ALA A N 1
ATOM 1403 C CA . ALA A 1 181 ? 2.641 -19.031 -20.609 1 97.44 181 ALA A CA 1
ATOM 1404 C C . ALA A 1 181 ? 3.354 -17.719 -20.891 1 97.44 181 ALA A C 1
ATOM 1406 O O . ALA A 1 181 ? 2.965 -16.969 -21.797 1 97.44 181 ALA A O 1
ATOM 1407 N N . VAL A 1 182 ? 4.359 -17.391 -20.109 1 98.25 182 VAL A N 1
ATOM 1408 C CA . VAL A 1 182 ? 5.164 -16.203 -20.359 1 98.25 182 VAL A CA 1
ATOM 1409 C C . VAL A 1 182 ? 5.852 -16.328 -21.719 1 98.25 182 VAL A C 1
ATOM 1411 O O . VAL A 1 182 ? 5.777 -15.414 -22.547 1 98.25 182 VAL A O 1
ATOM 1414 N N . GLN A 1 183 ? 6.457 -17.484 -21.953 1 97.5 183 GLN A N 1
ATOM 1415 C CA . GLN A 1 183 ? 7.129 -17.719 -23.234 1 97.5 183 GLN A CA 1
ATOM 1416 C C . GLN A 1 183 ? 6.148 -17.625 -24.391 1 97.5 183 GLN A C 1
ATOM 1418 O O . GLN A 1 183 ? 6.457 -17 -25.422 1 97.5 183 GLN A O 1
ATOM 1423 N N . TRP A 1 184 ? 5.047 -18.219 -24.219 1 97.25 184 TRP A N 1
ATOM 1424 C CA . TRP A 1 184 ? 4.023 -18.188 -25.266 1 97.25 184 TRP A CA 1
ATOM 1425 C C . TRP A 1 184 ? 3.621 -16.75 -25.578 1 97.25 184 TRP A C 1
ATOM 1427 O O . TRP A 1 184 ? 3.461 -16.375 -26.734 1 97.25 184 TRP A O 1
ATOM 1437 N N . THR A 1 185 ? 3.426 -15.953 -24.531 1 97.19 185 THR A N 1
ATOM 1438 C CA . THR A 1 185 ? 3.061 -14.547 -24.688 1 97.19 185 THR A CA 1
ATOM 1439 C C . THR A 1 185 ? 4.109 -13.805 -25.516 1 97.19 185 THR A C 1
ATOM 1441 O O . THR A 1 185 ? 3.77 -13.047 -26.422 1 97.19 185 THR A O 1
ATOM 1444 N N . LEU A 1 186 ? 5.371 -14.07 -25.219 1 97.56 186 LEU A N 1
ATOM 1445 C CA . LEU A 1 186 ? 6.469 -13.438 -25.953 1 97.56 186 LEU A CA 1
ATOM 1446 C C . LEU A 1 186 ? 6.496 -13.906 -27.406 1 97.56 186 LEU A C 1
ATOM 1448 O O . LEU A 1 186 ? 6.645 -13.086 -28.312 1 97.56 186 LEU A O 1
ATOM 1452 N N . ASP A 1 187 ? 6.281 -15.156 -27.609 1 96.88 187 ASP A N 1
ATOM 1453 C CA . ASP A 1 187 ? 6.332 -15.742 -28.953 1 96.88 187 ASP A 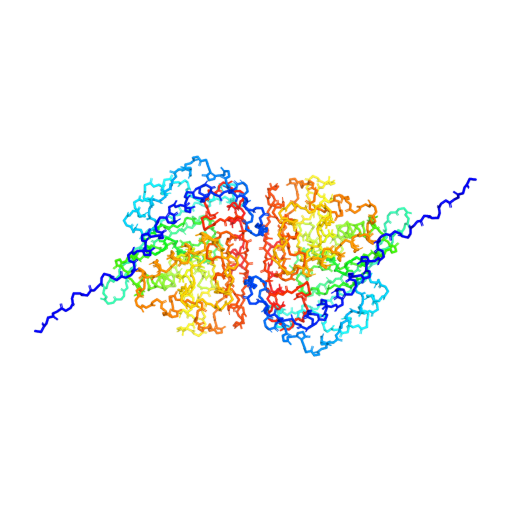CA 1
ATOM 1454 C C . ASP A 1 187 ? 5.18 -15.242 -29.812 1 96.88 187 ASP A C 1
ATOM 1456 O O . ASP A 1 187 ? 5.305 -15.148 -31.031 1 96.88 187 ASP A O 1
ATOM 1460 N N . HIS A 1 188 ? 4.102 -14.875 -29.234 1 95.5 188 HIS A N 1
ATOM 1461 C CA . HIS A 1 188 ? 2.904 -14.492 -29.984 1 95.5 188 HIS A CA 1
ATOM 1462 C C . HIS A 1 188 ? 2.605 -13.008 -29.828 1 95.5 188 HIS A C 1
ATOM 1464 O O . HIS A 1 188 ? 1.476 -12.57 -30.047 1 95.5 188 HIS A O 1
ATOM 1470 N N . ALA A 1 189 ? 3.537 -12.273 -29.344 1 95.5 189 ALA A N 1
ATOM 1471 C CA . ALA A 1 189 ? 3.365 -10.844 -29.078 1 95.5 189 ALA A CA 1
ATOM 1472 C C . ALA A 1 189 ? 2.885 -10.109 -30.328 1 95.5 189 ALA A C 1
ATOM 1474 O O . ALA A 1 189 ? 1.972 -9.289 -30.266 1 95.5 189 ALA A O 1
ATOM 1475 N N . GLN A 1 190 ? 3.463 -10.375 -31.469 1 92.44 190 GLN A N 1
ATOM 1476 C CA . GLN A 1 190 ? 3.078 -9.711 -32.719 1 92.44 190 GLN A CA 1
ATOM 1477 C C . GLN A 1 190 ? 1.631 -10.023 -33.062 1 92.44 190 GLN A C 1
ATOM 1479 O O . GLN A 1 190 ? 0.875 -9.133 -33.469 1 92.44 190 GLN A O 1
ATOM 1484 N N . GLU A 1 191 ? 1.299 -11.242 -32.906 1 90.38 191 GLU A N 1
ATOM 1485 C CA . GLU A 1 191 ? -0.048 -11.695 -33.25 1 90.38 191 GLU A CA 1
ATOM 1486 C C . GLU A 1 191 ? -1.101 -10.938 -32.438 1 90.38 191 GLU A C 1
ATOM 1488 O O . GLU A 1 191 ? -2.17 -10.609 -32.969 1 90.38 191 GLU A O 1
ATOM 1493 N N . TYR A 1 192 ? -0.774 -10.578 -31.219 1 90.44 192 TYR A N 1
ATOM 1494 C CA . TYR A 1 192 ? -1.764 -9.984 -30.328 1 90.44 192 TYR A CA 1
ATOM 1495 C C . TYR A 1 192 ? -1.49 -8.5 -30.125 1 90.44 192 TYR A C 1
ATOM 1497 O O . TYR A 1 192 ? -2.199 -7.832 -29.359 1 90.44 192 TYR A O 1
ATOM 1505 N N . GLY A 1 193 ? -0.437 -8.023 -30.75 1 90.25 193 GLY A N 1
ATOM 1506 C CA . GLY A 1 193 ? -0.086 -6.621 -30.609 1 90.25 193 GLY A CA 1
ATOM 1507 C C . GLY A 1 193 ? 0.439 -6.277 -29.234 1 90.25 193 GLY A C 1
ATOM 1508 O O . GLY A 1 193 ? 0.134 -5.211 -28.688 1 90.25 193 GLY A O 1
ATOM 1509 N N . ILE A 1 194 ? 1.19 -7.121 -28.688 1 93.25 194 ILE A N 1
ATOM 1510 C CA . ILE A 1 194 ? 1.712 -6.949 -27.344 1 93.25 194 ILE A CA 1
ATOM 1511 C C . ILE A 1 194 ? 3.078 -6.27 -27.406 1 93.25 194 ILE A C 1
ATOM 1513 O O . ILE A 1 194 ? 3.924 -6.629 -28.219 1 93.25 194 ILE A O 1
ATOM 1517 N N . ASP A 1 195 ? 3.271 -5.238 -26.609 1 94.5 195 ASP A N 1
ATOM 1518 C CA . ASP A 1 195 ? 4.594 -4.691 -26.312 1 94.5 195 ASP A CA 1
ATOM 1519 C C . ASP A 1 195 ? 5.34 -5.559 -25.297 1 94.5 195 ASP A C 1
ATOM 1521 O O . ASP A 1 195 ? 5.004 -5.562 -24.125 1 94.5 195 ASP A O 1
ATOM 1525 N N . THR A 1 196 ? 6.359 -6.219 -25.734 1 96 196 THR A N 1
ATOM 1526 C CA . THR A 1 196 ? 7.039 -7.223 -24.922 1 96 196 THR A CA 1
ATOM 1527 C C . THR A 1 196 ? 7.781 -6.57 -23.766 1 96 196 THR A C 1
ATOM 1529 O O . THR A 1 196 ? 8.211 -7.25 -22.828 1 96 196 THR A O 1
ATOM 1532 N N . ALA A 1 197 ? 7.914 -5.25 -23.766 1 94.75 197 ALA A N 1
ATOM 1533 C CA . ALA A 1 197 ? 8.547 -4.539 -22.656 1 94.75 197 ALA A CA 1
ATOM 1534 C C . ALA A 1 197 ? 7.539 -4.25 -21.547 1 94.75 197 ALA A C 1
ATOM 1536 O O . ALA A 1 197 ? 7.91 -3.775 -20.469 1 94.75 197 ALA A O 1
ATOM 1537 N N . ARG A 1 198 ? 6.309 -4.527 -21.812 1 94.62 198 ARG A N 1
ATOM 1538 C CA . ARG A 1 198 ? 5.242 -4.203 -20.875 1 94.62 198 ARG A CA 1
ATOM 1539 C C . ARG A 1 198 ? 4.434 -5.445 -20.516 1 94.62 198 ARG A C 1
ATOM 1541 O O . ARG A 1 198 ? 3.203 -5.43 -20.578 1 94.62 198 ARG A O 1
ATOM 1548 N N . ILE A 1 199 ? 5.051 -6.434 -19.969 1 96.25 199 ILE A N 1
ATOM 1549 C CA . ILE A 1 199 ? 4.418 -7.672 -19.531 1 96.25 199 ILE A CA 1
ATOM 1550 C C . ILE A 1 199 ? 4.488 -7.777 -18 1 96.25 199 ILE A C 1
ATOM 1552 O O . ILE A 1 199 ? 5.566 -7.656 -17.422 1 96.25 199 ILE A O 1
ATOM 1556 N N . ALA A 1 200 ? 3.373 -7.934 -17.391 1 96.38 200 ALA A N 1
ATOM 1557 C CA . ALA A 1 200 ? 3.297 -8.172 -15.945 1 96.38 200 ALA A CA 1
ATOM 1558 C C . ALA A 1 200 ? 2.662 -9.523 -15.641 1 96.38 200 ALA A C 1
ATOM 1560 O O . ALA A 1 200 ? 1.936 -10.078 -16.469 1 96.38 200 ALA A O 1
ATOM 1561 N N . ILE A 1 201 ? 2.963 -10.023 -14.492 1 97.12 201 ILE A N 1
ATOM 1562 C CA . ILE A 1 201 ? 2.285 -11.234 -14.031 1 97.12 201 ILE A CA 1
ATOM 1563 C C . ILE A 1 201 ? 1.568 -10.953 -12.711 1 97.12 201 ILE A C 1
ATOM 1565 O O . ILE A 1 201 ? 2.041 -10.156 -11.898 1 97.12 201 ILE A O 1
ATOM 1569 N N . TRP A 1 202 ? 0.433 -11.5 -12.578 1 94.5 202 TRP A N 1
ATOM 1570 C CA . TRP A 1 202 ? -0.431 -11.398 -11.406 1 94.5 202 TRP A CA 1
ATOM 1571 C C . TRP A 1 202 ? -0.782 -12.781 -10.859 1 94.5 202 TRP A C 1
ATOM 1573 O O . TRP A 1 202 ? -1.053 -13.703 -11.633 1 94.5 202 TRP A O 1
ATOM 1583 N N . GLY A 1 203 ? -0.781 -12.945 -9.539 1 95.44 203 GLY A N 1
ATOM 1584 C CA . GLY A 1 203 ? -1.17 -14.219 -8.945 1 95.44 203 GLY A CA 1
ATOM 1585 C C . GLY A 1 203 ? -1.8 -14.062 -7.574 1 95.44 203 GLY A C 1
ATOM 1586 O O . GLY A 1 203 ? -1.396 -13.203 -6.793 1 95.44 203 GLY A O 1
ATOM 1587 N N . CYS A 1 204 ? -2.688 -14.977 -7.242 1 92.75 204 CYS A N 1
ATOM 1588 C CA . CYS A 1 204 ? -3.396 -14.961 -5.965 1 92.75 204 CYS A CA 1
ATOM 1589 C C . CYS A 1 204 ? -3.205 -16.281 -5.223 1 92.75 204 CYS A C 1
ATOM 1591 O O . CYS A 1 204 ? -3.406 -17.359 -5.793 1 92.75 204 CYS A O 1
ATOM 1593 N N . SER A 1 205 ? -2.885 -16.156 -3.869 1 92.38 205 SER A N 1
ATOM 1594 C CA . SER A 1 205 ? -2.746 -17.344 -3.031 1 92.38 205 SER A CA 1
ATOM 1595 C C . SER A 1 205 ? -1.73 -18.328 -3.615 1 92.38 205 SER A C 1
ATOM 1597 O O . SER A 1 205 ? -0.561 -17.984 -3.795 1 92.38 205 SER A O 1
ATOM 1599 N N . ALA A 1 206 ? -2.201 -19.547 -4.07 1 93.81 206 ALA A N 1
ATOM 1600 C CA . ALA A 1 206 ? -1.327 -20.5 -4.754 1 93.81 206 ALA A CA 1
ATOM 1601 C C . ALA A 1 206 ? -0.809 -19.922 -6.066 1 93.81 206 ALA A C 1
ATOM 1603 O O . ALA A 1 206 ? 0.341 -20.156 -6.441 1 93.81 206 ALA A O 1
ATOM 1604 N N . GLY A 1 207 ? -1.657 -19.172 -6.73 1 96.19 207 GLY A N 1
ATOM 1605 C CA . GLY A 1 207 ? -1.222 -18.469 -7.926 1 96.19 207 GLY A CA 1
ATOM 1606 C C . GLY A 1 207 ? -0.175 -17.406 -7.645 1 96.19 207 GLY A C 1
ATOM 1607 O O . GLY A 1 207 ? 0.662 -17.109 -8.5 1 96.19 207 GLY A O 1
ATOM 1608 N N . GLY A 1 208 ? -0.294 -16.781 -6.453 1 97.44 208 GLY A N 1
ATOM 1609 C CA . GLY A 1 208 ? 0.752 -15.859 -6.023 1 97.44 208 GLY A CA 1
ATOM 1610 C C . GLY A 1 208 ? 2.104 -16.531 -5.863 1 97.44 208 GLY A C 1
ATOM 1611 O O . GLY A 1 208 ? 3.135 -15.953 -6.207 1 97.44 208 GLY A O 1
ATOM 1612 N N . ASN A 1 209 ? 2.059 -17.719 -5.32 1 98 209 ASN A N 1
ATOM 1613 C CA . ASN A 1 209 ? 3.277 -18.516 -5.25 1 98 209 ASN A CA 1
ATOM 1614 C C . ASN A 1 209 ? 3.871 -18.75 -6.633 1 98 209 ASN A C 1
ATOM 1616 O O . ASN A 1 209 ? 5.07 -18.562 -6.844 1 98 209 ASN A O 1
ATOM 1620 N N . LEU A 1 210 ? 3.043 -19.156 -7.539 1 98.31 210 LEU A N 1
ATOM 1621 C CA . LEU A 1 210 ? 3.488 -19.453 -8.898 1 98.31 210 LEU A CA 1
ATOM 1622 C C . LEU A 1 210 ? 4.039 -18.203 -9.57 1 98.31 210 LEU A C 1
ATOM 1624 O O . LEU A 1 210 ? 5.059 -18.266 -10.266 1 98.31 210 LEU A O 1
ATOM 1628 N N . ALA A 1 211 ? 3.396 -17.109 -9.383 1 98.5 211 ALA A N 1
ATOM 1629 C CA . ALA A 1 211 ? 3.881 -15.852 -9.953 1 98.5 211 ALA A CA 1
ATOM 1630 C C . ALA A 1 211 ? 5.266 -15.5 -9.422 1 98.5 211 ALA A C 1
ATOM 1632 O O . ALA A 1 211 ? 6.156 -15.125 -10.188 1 98.5 211 ALA A O 1
ATOM 1633 N N . ALA A 1 212 ? 5.414 -15.617 -8.141 1 98.75 212 ALA A N 1
ATOM 1634 C CA . ALA A 1 212 ? 6.711 -15.352 -7.527 1 98.75 212 ALA A CA 1
ATOM 1635 C C . ALA A 1 212 ? 7.781 -16.297 -8.078 1 98.75 212 ALA A C 1
ATOM 1637 O O . ALA A 1 212 ? 8.898 -15.859 -8.383 1 98.75 212 ALA A O 1
ATOM 1638 N N . ALA A 1 213 ? 7.453 -17.516 -8.203 1 98.75 213 ALA A N 1
ATOM 1639 C CA . ALA A 1 213 ? 8.391 -18.531 -8.695 1 98.75 213 ALA A CA 1
ATOM 1640 C C . ALA A 1 213 ? 8.742 -18.281 -10.156 1 98.75 213 ALA A C 1
ATOM 1642 O O . ALA A 1 213 ? 9.898 -18.453 -10.562 1 98.75 213 ALA A O 1
ATOM 1643 N N . VAL A 1 214 ? 7.762 -17.938 -10.961 1 98.75 214 VAL A N 1
ATOM 1644 C CA . VAL A 1 214 ? 7.992 -17.641 -12.367 1 98.75 214 VAL A CA 1
ATOM 1645 C C . VAL A 1 214 ? 8.953 -16.453 -12.492 1 98.75 214 VAL A C 1
ATOM 1647 O O . VAL A 1 214 ? 9.898 -16.5 -13.281 1 98.75 214 VAL A O 1
ATOM 1650 N N . ALA A 1 215 ? 8.742 -15.414 -11.75 1 98.75 215 ALA A N 1
ATOM 1651 C CA . ALA A 1 215 ? 9.617 -14.242 -11.773 1 98.75 215 ALA A CA 1
ATOM 1652 C C . ALA A 1 215 ? 11.039 -14.617 -11.375 1 98.75 215 ALA A C 1
ATOM 1654 O O . ALA A 1 215 ? 12 -14.156 -11.992 1 98.75 215 ALA A O 1
ATOM 1655 N N . LEU A 1 216 ? 11.125 -15.398 -10.305 1 98.5 216 LEU A N 1
ATOM 1656 C CA . LEU A 1 216 ? 12.43 -15.859 -9.836 1 98.5 216 LEU A CA 1
ATOM 1657 C C . LEU A 1 216 ? 13.148 -16.641 -10.922 1 98.5 216 LEU A C 1
ATOM 1659 O O . LEU A 1 216 ? 14.312 -16.359 -11.234 1 98.5 216 LEU A O 1
ATOM 1663 N N . ARG A 1 217 ? 12.453 -17.562 -11.484 1 98.44 217 ARG A N 1
ATOM 1664 C CA . ARG A 1 217 ? 13.031 -18.391 -12.547 1 98.44 217 ARG A CA 1
ATOM 1665 C C . ARG A 1 217 ? 13.453 -17.531 -13.734 1 98.44 217 ARG A C 1
ATOM 1667 O O . ARG A 1 217 ? 14.539 -17.719 -14.281 1 98.44 217 ARG A O 1
ATOM 1674 N N . ASP A 1 218 ? 12.586 -16.656 -14.195 1 98.56 218 ASP A N 1
ATOM 1675 C CA . ASP A 1 218 ? 12.898 -15.789 -15.32 1 98.56 218 ASP A CA 1
ATOM 1676 C C . ASP A 1 218 ? 14.172 -14.984 -15.062 1 98.56 218 ASP A C 1
ATOM 1678 O O . ASP A 1 218 ? 15.039 -14.891 -15.93 1 98.56 218 ASP A O 1
ATOM 1682 N N . ALA A 1 219 ? 14.336 -14.422 -13.922 1 98.12 219 ALA A N 1
ATOM 1683 C CA . ALA A 1 219 ? 15.5 -13.633 -13.539 1 98.12 219 ALA A CA 1
ATOM 1684 C C . ALA A 1 219 ? 16.766 -14.492 -13.484 1 98.12 219 ALA A C 1
ATOM 1686 O O . ALA A 1 219 ? 17.859 -14.023 -13.789 1 98.12 219 ALA A O 1
ATOM 1687 N N . GLU A 1 220 ? 16.578 -15.742 -13.055 1 97.81 220 GLU A N 1
ATOM 1688 C CA . GLU A 1 220 ? 17.703 -16.672 -12.977 1 97.81 220 GLU A CA 1
ATOM 1689 C C . GLU A 1 220 ? 18.172 -17.078 -14.367 1 97.81 220 GLU A C 1
ATOM 1691 O O . GLU A 1 220 ? 19.359 -17.297 -14.586 1 97.81 220 GLU A O 1
ATOM 1696 N N . GLU A 1 221 ? 17.25 -17.172 -15.266 1 97.5 221 GLU A N 1
ATOM 1697 C CA . GLU A 1 221 ? 17.562 -17.766 -16.562 1 97.5 221 GLU A CA 1
ATOM 1698 C C . GLU A 1 221 ? 17.938 -16.688 -17.578 1 97.5 221 GLU A C 1
ATOM 1700 O O . GLU A 1 221 ? 18.484 -17 -18.656 1 97.5 221 GLU A O 1
ATOM 1705 N N . HIS A 1 222 ? 17.719 -15.445 -17.297 1 97.75 222 HIS A N 1
ATOM 1706 C CA . HIS A 1 222 ? 17.984 -14.367 -18.25 1 97.75 222 HIS A CA 1
ATOM 1707 C C . HIS A 1 222 ? 18.781 -13.242 -17.594 1 97.75 222 HIS A C 1
ATOM 1709 O O . HIS A 1 222 ? 18.625 -12.992 -16.391 1 97.75 222 HIS A O 1
ATOM 1715 N N . GLU A 1 223 ? 19.562 -12.5 -18.312 1 96.62 223 GLU A N 1
ATOM 1716 C CA . GLU A 1 223 ? 20.328 -11.359 -17.812 1 96.62 223 GLU A CA 1
ATOM 1717 C C . GLU A 1 223 ? 19.406 -10.227 -17.359 1 96.62 223 GLU A C 1
ATOM 1719 O O . GLU A 1 223 ? 19.641 -9.594 -16.328 1 96.62 223 GLU A O 1
ATOM 1724 N N . GLU A 1 224 ? 18.469 -10.016 -18.203 1 96.38 224 GLU A N 1
ATOM 1725 C CA . GLU A 1 224 ? 17.406 -9.086 -17.875 1 96.38 224 GLU A CA 1
ATOM 1726 C C . GLU A 1 224 ? 16.047 -9.789 -17.812 1 96.38 224 GLU A C 1
ATOM 1728 O O . GLU A 1 224 ? 15.727 -10.594 -18.688 1 96.38 224 GLU A O 1
ATOM 1733 N N . SER A 1 225 ? 15.336 -9.414 -16.781 1 97 225 SER A N 1
ATOM 1734 C CA . SER A 1 225 ? 14.031 -10.055 -16.672 1 97 225 SER A CA 1
ATOM 1735 C C . SER A 1 225 ? 13.125 -9.664 -17.844 1 97 225 SER A C 1
ATOM 1737 O O . SER A 1 225 ? 13.102 -8.508 -18.25 1 97 225 SER A O 1
ATOM 1739 N N . ARG A 1 226 ? 12.438 -10.609 -18.344 1 97.94 226 ARG A N 1
ATOM 1740 C CA . ARG A 1 226 ? 11.469 -10.375 -19.422 1 97.94 226 ARG A CA 1
ATOM 1741 C C . ARG A 1 226 ? 10.117 -9.953 -18.859 1 97.94 226 ARG A C 1
ATOM 1743 O O . ARG A 1 226 ? 9.188 -9.656 -19.609 1 97.94 226 ARG A O 1
ATOM 1750 N N . ILE A 1 227 ? 9.945 -9.922 -17.516 1 98.31 227 ILE A N 1
ATOM 1751 C CA . ILE A 1 227 ? 8.766 -9.5 -16.781 1 98.31 227 ILE A CA 1
ATOM 1752 C C . ILE A 1 227 ? 9 -8.117 -16.172 1 98.31 227 ILE A C 1
ATOM 1754 O O . ILE A 1 227 ? 9.992 -7.895 -15.484 1 98.31 227 ILE A O 1
ATOM 1758 N N . ARG A 1 228 ? 8.047 -7.262 -16.438 1 96.69 228 ARG A N 1
ATOM 1759 C CA . ARG A 1 228 ? 8.211 -5.875 -16 1 96.69 228 ARG A CA 1
ATOM 1760 C C . ARG A 1 228 ? 7.77 -5.695 -14.555 1 96.69 228 ARG A C 1
ATOM 1762 O O . ARG A 1 228 ? 8.289 -4.836 -13.844 1 96.69 228 ARG A O 1
ATOM 1769 N N . HIS A 1 229 ? 6.812 -6.477 -14.148 1 96.44 229 HIS A N 1
ATOM 1770 C CA . HIS A 1 229 ? 6.215 -6.293 -12.836 1 96.44 229 HIS A CA 1
ATOM 1771 C C . HIS A 1 229 ? 5.551 -7.574 -12.344 1 96.44 229 HIS A C 1
ATOM 1773 O O . HIS A 1 229 ? 4.953 -8.305 -13.133 1 96.44 229 HIS A O 1
ATOM 1779 N N . VAL A 1 230 ? 5.641 -7.789 -11.023 1 98 230 VAL A N 1
ATOM 1780 C CA . VAL A 1 230 ? 5.004 -8.93 -10.375 1 98 230 VAL A CA 1
ATOM 1781 C C . VAL A 1 230 ? 4.008 -8.445 -9.328 1 98 230 VAL A C 1
ATOM 1783 O O . VAL A 1 230 ? 4.359 -7.66 -8.445 1 98 230 VAL A O 1
ATOM 1786 N N . ASN A 1 231 ? 2.797 -8.852 -9.453 1 96.12 231 ASN A N 1
ATOM 1787 C CA . ASN A 1 231 ? 1.739 -8.484 -8.516 1 96.12 231 ASN A CA 1
ATOM 1788 C C . ASN A 1 231 ? 1.2 -9.703 -7.773 1 96.12 231 ASN A C 1
ATOM 1790 O O . ASN A 1 231 ? 0.566 -10.57 -8.375 1 96.12 231 ASN A O 1
ATOM 1794 N N . LEU A 1 232 ? 1.422 -9.742 -6.465 1 97.44 232 LEU A N 1
ATOM 1795 C CA . LEU A 1 232 ? 1.06 -10.898 -5.652 1 97.44 232 LEU A CA 1
ATOM 1796 C C . LEU A 1 232 ? -0.051 -10.547 -4.668 1 97.44 232 LEU A C 1
ATOM 1798 O O . LEU A 1 232 ? 0.073 -9.586 -3.906 1 97.44 232 LEU A O 1
ATOM 1802 N N . VAL A 1 233 ? -1.096 -11.344 -4.684 1 95 233 VAL A N 1
ATOM 1803 C CA . VAL A 1 233 ? -2.213 -11.141 -3.771 1 95 233 VAL A CA 1
ATOM 1804 C C . VAL A 1 233 ? -2.332 -12.328 -2.824 1 95 233 VAL A C 1
ATOM 1806 O O . VAL A 1 233 ? -2.537 -13.461 -3.264 1 95 233 VAL A O 1
ATOM 1809 N N . VAL A 1 234 ? -2.156 -12.148 -1.492 1 93.5 234 VAL A N 1
ATOM 1810 C CA . VAL A 1 234 ? -2.203 -13.125 -0.41 1 93.5 234 VAL A CA 1
ATOM 1811 C C . VAL A 1 234 ? -1.397 -14.367 -0.797 1 93.5 234 VAL A C 1
ATOM 1813 O O . VAL A 1 234 ? -1.892 -15.492 -0.698 1 93.5 234 VAL A O 1
ATOM 1816 N N . PRO A 1 235 ? -0.19 -14.188 -1.17 1 96 235 PRO A N 1
ATOM 1817 C CA . PRO A 1 235 ? 0.595 -15.289 -1.732 1 96 235 PRO A CA 1
ATOM 1818 C C . PRO A 1 235 ? 1.023 -16.312 -0.678 1 96 235 PRO A C 1
ATOM 1820 O O . PRO A 1 235 ? 1.359 -15.93 0.448 1 96 235 PRO A O 1
ATOM 1823 N N . ALA A 1 236 ? 0.947 -17.594 -1.034 1 94 236 ALA A N 1
ATOM 1824 C CA . ALA A 1 236 ? 1.743 -18.594 -0.331 1 94 236 ALA A CA 1
ATOM 1825 C C . ALA A 1 236 ? 3.213 -18.5 -0.729 1 94 236 ALA A C 1
ATOM 1827 O O . ALA A 1 236 ? 3.537 -18.422 -1.916 1 94 236 ALA A O 1
ATOM 1828 N N . THR A 1 237 ? 4.121 -18.469 0.274 1 95.38 237 THR A N 1
ATOM 1829 C CA . THR A 1 237 ? 5.496 -18.203 -0.129 1 95.38 237 THR A CA 1
ATOM 1830 C C . THR A 1 237 ? 6.441 -19.266 0.425 1 95.38 237 THR A C 1
ATOM 1832 O O . THR A 1 237 ? 7.605 -19.328 0.019 1 95.38 237 THR A O 1
ATOM 1835 N N . CYS A 1 238 ? 5.949 -20.078 1.338 1 91.56 238 CYS A N 1
ATOM 1836 C CA . CYS A 1 238 ? 6.922 -21.016 1.885 1 91.56 238 CYS A CA 1
ATOM 1837 C C . CYS A 1 238 ? 6.234 -22.125 2.674 1 91.56 238 CYS A C 1
ATOM 1839 O O . CYS A 1 238 ? 5.145 -21.922 3.217 1 91.56 238 CYS A O 1
ATOM 1841 N N . HIS A 1 239 ? 6.863 -23.25 2.635 1 89.31 239 HIS A N 1
ATOM 1842 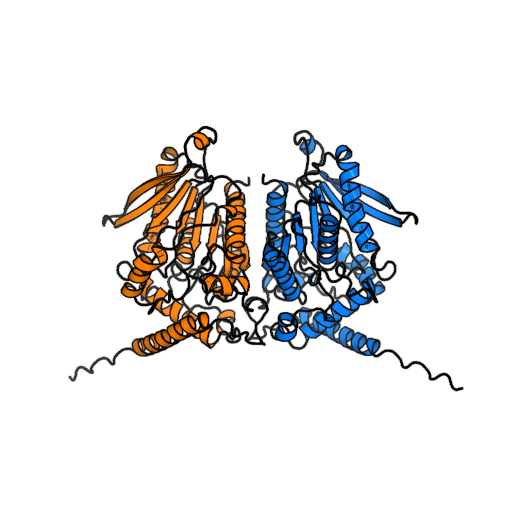C CA . HIS A 1 239 ? 6.492 -24.281 3.596 1 89.31 239 HIS A CA 1
ATOM 1843 C C . HIS A 1 239 ? 6.773 -23.828 5.023 1 89.31 239 HIS A C 1
ATOM 1845 O O . HIS A 1 239 ? 7.816 -23.234 5.297 1 89.31 239 HIS A O 1
ATOM 1851 N N . PRO A 1 240 ? 5.852 -24.141 5.91 1 81.75 240 PRO A N 1
ATOM 1852 C CA . PRO A 1 240 ? 5.984 -23.625 7.277 1 81.75 240 PRO A CA 1
ATOM 1853 C C . PRO A 1 240 ? 7.293 -24.062 7.941 1 81.75 240 PRO A C 1
ATOM 1855 O O . PRO A 1 240 ? 7.781 -23.375 8.844 1 81.75 240 PRO A O 1
ATOM 1858 N N . GLN A 1 241 ? 7.918 -25.094 7.535 1 77.19 241 GLN A N 1
ATOM 1859 C CA . GLN A 1 241 ? 9.203 -25.547 8.07 1 77.19 241 GLN A CA 1
ATOM 1860 C C . GLN A 1 241 ? 10.289 -24.5 7.832 1 77.19 241 GLN A C 1
ATOM 1862 O O . GLN A 1 241 ? 11.281 -24.453 8.562 1 77.19 241 GLN A O 1
ATOM 1867 N N . LEU A 1 242 ? 10.094 -23.672 6.863 1 82.62 242 LEU A N 1
ATOM 1868 C CA . LEU A 1 242 ? 11.125 -22.703 6.48 1 82.62 242 LEU A CA 1
ATOM 1869 C C . LEU A 1 242 ? 10.758 -21.312 6.965 1 82.62 242 LEU A C 1
ATOM 1871 O O . LEU A 1 242 ? 11.414 -20.328 6.598 1 82.62 242 LEU A O 1
ATOM 1875 N N . TYR A 1 243 ? 9.742 -21.203 7.695 1 80.75 243 TYR A N 1
ATOM 1876 C CA . TYR A 1 243 ? 9.375 -19.891 8.227 1 80.75 243 TYR A CA 1
ATOM 1877 C C . TYR A 1 243 ? 10.531 -19.281 9.008 1 80.75 243 TYR A C 1
ATOM 1879 O O . TYR A 1 243 ? 11.203 -19.969 9.773 1 80.75 243 TYR A O 1
ATOM 1887 N N . PRO A 1 244 ? 10.828 -17.984 8.734 1 77.56 244 PRO A N 1
ATOM 1888 C CA . PRO A 1 244 ? 11.797 -17.312 9.609 1 77.56 244 PRO A CA 1
ATOM 1889 C C . PRO A 1 244 ? 11.359 -17.281 11.07 1 77.56 244 PRO A C 1
ATOM 1891 O O . PRO A 1 244 ? 10.172 -17.469 11.367 1 77.56 244 PRO A O 1
ATOM 1894 N N . MET A 1 245 ? 12.336 -17.062 11.898 1 67.44 245 MET A N 1
ATOM 1895 C CA . MET A 1 245 ? 12.094 -17.109 13.336 1 67.44 245 MET A CA 1
ATOM 1896 C C . MET A 1 245 ? 11.023 -16.094 13.742 1 67.44 245 MET A C 1
ATOM 1898 O O . MET A 1 245 ? 10.203 -16.375 14.617 1 67.44 245 MET A O 1
ATOM 1902 N N . THR A 1 246 ? 11.023 -15.008 13.117 1 66 246 THR A N 1
ATOM 1903 C CA . THR A 1 246 ? 10.062 -13.961 13.438 1 66 246 THR A CA 1
ATOM 1904 C C . THR A 1 246 ? 8.633 -14.445 13.18 1 66 246 THR A C 1
ATOM 1906 O O . THR A 1 246 ? 7.688 -13.969 13.805 1 66 246 THR A O 1
ATOM 1909 N N . LEU A 1 247 ? 8.539 -15.312 12.211 1 66.06 247 LEU A N 1
ATOM 1910 C CA . LEU A 1 247 ? 7.227 -15.859 11.883 1 66.06 247 LEU A CA 1
ATOM 1911 C C . LEU A 1 247 ? 6.879 -17.031 12.781 1 66.06 247 LEU A C 1
ATOM 1913 O O . LEU A 1 247 ? 5.703 -17.312 13.031 1 66.06 247 LEU A O 1
ATOM 1917 N N . LYS A 1 248 ? 7.957 -17.625 13.133 1 60.16 248 LYS A N 1
ATOM 1918 C CA . LYS A 1 248 ? 7.73 -18.766 14.016 1 60.16 248 LYS A CA 1
ATOM 1919 C C . LYS A 1 248 ? 7.34 -18.312 15.414 1 60.16 248 LYS A C 1
ATOM 1921 O O . LYS A 1 248 ? 6.578 -18.984 16.109 1 60.16 248 LYS A O 1
ATOM 1926 N N . ALA A 1 249 ? 8.039 -17.062 15.75 1 50.16 249 ALA A N 1
ATOM 1927 C CA . ALA A 1 249 ? 7.832 -16.516 17.094 1 50.16 249 ALA A CA 1
ATOM 1928 C C . ALA A 1 249 ? 6.441 -15.898 17.219 1 50.16 249 ALA A C 1
ATOM 1930 O O . ALA A 1 249 ? 5.898 -15.812 18.328 1 50.16 249 ALA A O 1
ATOM 1931 N N . ASP A 1 250 ? 6.164 -15.117 16.156 1 50.19 250 ASP A N 1
ATOM 1932 C CA . ASP A 1 250 ? 4.91 -14.375 16.203 1 50.19 250 ASP A CA 1
ATOM 1933 C C . ASP A 1 250 ? 3.732 -15.297 16.5 1 50.19 250 ASP A C 1
ATOM 1935 O O . ASP A 1 250 ? 2.613 -15.055 16.047 1 50.19 250 ASP A O 1
ATOM 1939 N N . GLU A 1 251 ? 4.129 -16.312 17 1 42.53 251 GLU A N 1
ATOM 1940 C CA . GLU A 1 251 ? 2.951 -17.031 17.469 1 42.53 251 GLU A CA 1
ATOM 1941 C C . GLU A 1 251 ? 1.899 -16.078 18.016 1 42.53 251 GLU A C 1
ATOM 1943 O O . GLU A 1 251 ? 0.824 -16.5 18.453 1 42.53 251 GLU A O 1
ATOM 1948 N N . SER A 1 252 ? 2.402 -14.82 18.172 1 37.06 252 SER A N 1
ATOM 1949 C CA . SER A 1 252 ? 1.39 -13.883 18.641 1 37.06 252 SER A CA 1
ATOM 1950 C C . SER A 1 252 ? 0.41 -13.531 17.516 1 37.06 252 SER A C 1
ATOM 1952 O O . SER A 1 252 ? -0.616 -12.891 17.766 1 37.06 252 SER A O 1
ATOM 1954 N N . SER A 1 253 ? 1.024 -12.969 16.375 1 37.53 253 SER A N 1
ATOM 1955 C CA . SER A 1 253 ? 0.068 -12.898 15.266 1 37.53 253 SER A CA 1
ATOM 1956 C C . SER A 1 253 ? -0.854 -14.109 15.25 1 37.53 253 SER A C 1
ATOM 1958 O O . SER A 1 253 ? -1.636 -14.289 14.32 1 37.53 253 SER A O 1
ATOM 1960 N N . SER A 1 254 ? -0.187 -15.141 15.594 1 32.88 254 SER A N 1
ATOM 1961 C CA . SER A 1 254 ? -0.719 -16.5 15.555 1 32.88 254 SER A CA 1
ATOM 1962 C C . SER A 1 254 ? -2.244 -16.5 15.57 1 32.88 254 SER A C 1
ATOM 1964 O O . SER A 1 254 ? -2.877 -17.234 14.82 1 32.88 254 SER A O 1
ATOM 1966 N N . ASN A 1 255 ? -2.656 -16.469 17.016 1 34.84 255 ASN A N 1
ATOM 1967 C CA . ASN A 1 255 ? -2.959 -17.547 17.938 1 34.84 255 ASN A CA 1
ATOM 1968 C C . ASN A 1 255 ? -4.289 -18.219 17.609 1 34.84 255 ASN A C 1
ATOM 1970 O O . ASN A 1 255 ? -4.383 -19.453 17.578 1 34.84 255 ASN A O 1
ATOM 1974 N N . LYS A 1 256 ? -5.012 -18.656 18.734 1 36.66 256 LYS A N 1
ATOM 1975 C CA . LYS A 1 256 ? -5.168 -20.031 19.172 1 36.66 256 LYS A CA 1
ATOM 1976 C C . LYS A 1 256 ? -5.754 -20.906 18.062 1 36.66 256 LYS A C 1
ATOM 1978 O O . LYS A 1 256 ? -5.25 -21.984 17.781 1 36.66 256 LYS A O 1
ATOM 1983 N N . PHE A 1 257 ? -6.418 -20.812 17.891 1 37.12 257 PHE A N 1
ATOM 1984 C CA . PHE A 1 257 ? -7.168 -21.844 17.172 1 37.12 257 PHE A CA 1
ATOM 1985 C C . PHE A 1 257 ? -6.984 -21.719 15.672 1 37.12 257 PHE A C 1
ATOM 1987 O O . PHE A 1 257 ? -6.699 -22.703 14.992 1 37.12 257 PHE A O 1
ATOM 1994 N N . GLY A 1 258 ? -6.715 -20.359 14.914 1 46.25 258 GLY A N 1
ATOM 1995 C CA . GLY A 1 258 ? -6.766 -20.141 13.477 1 46.25 258 GLY A CA 1
ATOM 1996 C C . GLY A 1 258 ? -5.402 -20.172 12.812 1 46.25 258 GLY A C 1
ATOM 1997 O O . GLY A 1 258 ? -5.273 -20.656 11.688 1 46.25 258 GLY A O 1
ATOM 1998 N N . ALA A 1 259 ? -4.312 -19.797 13.547 1 49.81 259 ALA A N 1
ATOM 1999 C CA . ALA A 1 259 ? -2.955 -19.797 13.008 1 49.81 259 ALA A CA 1
ATOM 2000 C C . ALA A 1 259 ? -2.449 -21.234 12.828 1 49.81 259 ALA A C 1
ATOM 2002 O O . ALA A 1 259 ? -1.845 -21.562 11.805 1 49.81 259 ALA A O 1
ATOM 2003 N N . GLY A 1 260 ? -2.66 -21.906 13.891 1 54.41 260 GLY A N 1
ATOM 2004 C CA . GLY A 1 260 ? -2.283 -23.297 13.75 1 54.41 260 GLY A CA 1
ATOM 2005 C C . GLY A 1 260 ? -2.957 -23.984 12.578 1 54.41 260 GLY A C 1
ATOM 2006 O O . GLY A 1 260 ? -2.312 -24.719 11.828 1 54.41 260 GLY A O 1
ATOM 2007 N N . LEU A 1 261 ? -4.16 -23.562 12.43 1 59.22 261 LEU A N 1
ATOM 2008 C CA . LEU A 1 261 ? -4.926 -24.125 11.328 1 59.22 261 LEU A CA 1
ATOM 2009 C C . LEU A 1 261 ? -4.387 -23.641 9.984 1 59.22 261 LEU A C 1
ATOM 2011 O O . LEU A 1 261 ? -4.312 -24.406 9.023 1 59.22 261 LEU A O 1
ATOM 2015 N N . GLY A 1 262 ? -3.998 -22.406 10.047 1 67.12 262 GLY A N 1
ATOM 2016 C CA . GLY A 1 262 ? -3.447 -21.859 8.82 1 67.12 262 GLY A CA 1
ATOM 2017 C C . GLY A 1 262 ? -2.131 -22.5 8.414 1 67.12 262 GLY A C 1
ATOM 2018 O O . GLY A 1 262 ? -1.923 -22.812 7.242 1 67.12 262 GLY A O 1
ATOM 2019 N N . THR A 1 263 ? -1.372 -22.703 9.43 1 68.25 263 THR A N 1
ATOM 2020 C CA . THR A 1 263 ? -0.082 -23.328 9.172 1 68.25 263 THR A CA 1
ATOM 2021 C C . THR A 1 263 ? -0.266 -24.766 8.688 1 68.25 263 THR A C 1
ATOM 2023 O O . THR A 1 263 ? 0.422 -25.203 7.766 1 68.25 263 THR A O 1
ATOM 2026 N N . ALA A 1 264 ? -1.135 -25.391 9.312 1 68.56 264 ALA A N 1
ATOM 2027 C CA . ALA A 1 264 ? -1.414 -26.766 8.914 1 68.56 264 ALA A CA 1
ATOM 2028 C C . ALA A 1 264 ? -1.985 -26.828 7.5 1 68.56 264 ALA A C 1
ATOM 2030 O O . ALA A 1 264 ? -1.606 -27.688 6.703 1 68.56 264 ALA A O 1
ATOM 2031 N N . ALA A 1 265 ? -2.826 -25.938 7.207 1 73.44 265 ALA A N 1
ATOM 2032 C CA . ALA A 1 265 ? -3.416 -25.859 5.871 1 73.44 265 ALA A CA 1
ATOM 2033 C C . ALA A 1 265 ? -2.344 -25.625 4.812 1 73.44 265 ALA A C 1
ATOM 2035 O O . ALA A 1 265 ? -2.332 -26.297 3.775 1 73.44 265 ALA A O 1
ATOM 2036 N N . ALA A 1 266 ? -1.495 -24.75 5.125 1 77.94 266 ALA A N 1
ATOM 2037 C CA . ALA A 1 266 ? -0.415 -24.438 4.191 1 77.94 266 ALA A CA 1
ATOM 2038 C C . ALA A 1 266 ? 0.483 -25.656 3.971 1 77.94 266 ALA A C 1
ATOM 2040 O O . ALA A 1 266 ? 0.85 -25.953 2.836 1 77.94 266 ALA A O 1
ATOM 2041 N N . ALA A 1 267 ? 0.749 -26.359 5.008 1 79.25 267 ALA A N 1
ATOM 2042 C CA . ALA A 1 267 ? 1.606 -27.547 4.922 1 79.25 267 ALA A CA 1
ATOM 2043 C C . ALA A 1 267 ? 0.954 -28.641 4.078 1 79.25 267 ALA A C 1
ATOM 2045 O O . ALA A 1 267 ? 1.617 -29.281 3.258 1 79.25 267 ALA A O 1
ATOM 2046 N N . ILE A 1 268 ? -0.268 -28.828 4.266 1 79.25 268 ILE A N 1
ATOM 2047 C CA . ILE A 1 268 ? -1 -29.859 3.545 1 79.25 268 ILE A CA 1
ATOM 2048 C C . ILE A 1 268 ? -1.035 -29.531 2.055 1 79.25 268 ILE A C 1
ATOM 2050 O O . ILE A 1 268 ? -0.721 -30.375 1.216 1 79.25 268 ILE A O 1
ATOM 2054 N N . LEU A 1 269 ? -1.348 -28.344 1.754 1 86.19 269 LEU A N 1
ATOM 2055 C CA . LEU A 1 269 ? -1.508 -27.953 0.358 1 86.19 269 LEU A CA 1
ATOM 2056 C C . LEU A 1 269 ? -0.161 -27.938 -0.359 1 86.19 269 LEU A C 1
ATOM 2058 O O . LEU A 1 269 ? -0.054 -28.391 -1.501 1 86.19 269 LEU A O 1
ATOM 2062 N N . ILE A 1 270 ? 0.828 -27.453 0.274 1 90 270 ILE A N 1
ATOM 2063 C CA . ILE A 1 270 ? 2.16 -27.469 -0.321 1 90 270 ILE A CA 1
ATOM 2064 C C . ILE A 1 270 ? 2.637 -28.906 -0.49 1 90 270 ILE A C 1
ATOM 2066 O O . ILE A 1 270 ? 3.309 -29.234 -1.472 1 90 270 ILE A O 1
ATOM 2070 N N . GLY A 1 271 ? 2.299 -29.703 0.484 1 88.25 271 GLY A N 1
ATOM 2071 C CA . GLY A 1 271 ? 2.613 -31.125 0.368 1 88.25 271 GLY A CA 1
ATOM 2072 C C . GLY A 1 271 ? 1.971 -31.781 -0.839 1 88.25 271 GLY A C 1
ATOM 2073 O O . GLY A 1 271 ? 2.609 -32.562 -1.534 1 88.25 271 GLY A O 1
ATOM 2074 N N . LYS A 1 272 ? 0.777 -31.484 -1.075 1 88.94 272 LYS A N 1
ATOM 2075 C CA . LYS A 1 272 ? 0.085 -32 -2.248 1 88.94 272 LYS A CA 1
ATOM 2076 C C . LYS A 1 272 ? 0.71 -31.484 -3.537 1 88.94 272 LYS A C 1
ATOM 2078 O O . LYS A 1 272 ? 0.783 -32.188 -4.535 1 88.94 272 LYS A O 1
ATOM 2083 N N . TYR A 1 273 ? 1.155 -30.281 -3.504 1 93.56 273 TYR A N 1
ATOM 2084 C CA . TYR A 1 273 ? 1.715 -29.594 -4.668 1 93.56 273 TYR A CA 1
ATOM 2085 C C . TYR A 1 273 ? 3.119 -30.109 -4.973 1 93.56 273 TYR A C 1
ATOM 2087 O O . TYR A 1 273 ? 3.453 -30.375 -6.129 1 93.56 273 TYR A O 1
ATOM 2095 N N . ALA A 1 274 ? 3.934 -30.328 -3.898 1 95.94 274 ALA A N 1
ATOM 2096 C CA . ALA A 1 274 ? 5.355 -30.5 -4.18 1 95.94 274 ALA A CA 1
ATOM 2097 C C . ALA A 1 274 ? 5.926 -31.703 -3.449 1 95.94 274 ALA A C 1
ATOM 2099 O O . ALA A 1 274 ? 7.051 -32.125 -3.725 1 95.94 274 ALA A O 1
ATOM 2100 N N . GLY A 1 275 ? 5.176 -32.281 -2.545 1 92.56 275 GLY A N 1
ATOM 2101 C CA . GLY A 1 275 ? 5.652 -33.438 -1.83 1 92.56 275 GLY A CA 1
ATOM 2102 C C . GLY A 1 275 ? 7.023 -33.25 -1.212 1 92.56 275 GLY A C 1
ATOM 2103 O O . GLY A 1 275 ? 7.246 -32.281 -0.465 1 92.56 275 GLY A O 1
ATOM 2104 N N . ASP A 1 276 ? 7.973 -34.062 -1.645 1 91.12 276 ASP A N 1
ATOM 2105 C CA . ASP A 1 276 ? 9.312 -34.031 -1.07 1 91.12 276 ASP A CA 1
ATOM 2106 C C . ASP A 1 276 ? 10.109 -32.844 -1.556 1 91.12 276 ASP A C 1
ATOM 2108 O O . ASP A 1 276 ? 11.18 -32.531 -1.021 1 91.12 276 ASP A O 1
ATOM 2112 N N . LYS A 1 277 ? 9.578 -32.125 -2.439 1 95.81 277 LYS A N 1
ATOM 2113 C CA . LYS A 1 277 ? 10.273 -30.969 -2.977 1 95.81 277 LYS A CA 1
ATOM 2114 C C . LYS A 1 277 ? 9.734 -29.672 -2.375 1 95.81 277 LYS A C 1
ATOM 2116 O O . LYS A 1 277 ? 10 -28.578 -2.889 1 95.81 277 LYS A O 1
ATOM 2121 N N . SER A 1 278 ? 9.055 -29.797 -1.305 1 93.56 278 SER A N 1
ATOM 2122 C CA . SER A 1 278 ? 8.391 -28.656 -0.674 1 93.56 278 SER A CA 1
ATOM 2123 C C . SER A 1 278 ? 9.398 -27.594 -0.239 1 93.56 278 SER A C 1
ATOM 2125 O O . SER A 1 278 ? 9.055 -26.422 -0.121 1 93.56 278 SER A O 1
ATOM 2127 N N . LEU A 1 279 ? 10.609 -27.984 -0.086 1 93.31 279 LEU A N 1
ATOM 2128 C CA . LEU A 1 279 ? 11.617 -27.062 0.414 1 93.31 279 LEU A CA 1
ATOM 2129 C C . LEU A 1 279 ? 12.422 -26.453 -0.735 1 93.31 279 LEU A C 1
ATOM 2131 O O . LEU A 1 279 ? 13.289 -25.609 -0.515 1 93.31 279 LEU A O 1
ATOM 2135 N N . ASN A 1 280 ? 12.117 -26.875 -1.967 1 96.5 280 ASN A N 1
ATOM 2136 C CA . ASN A 1 280 ? 12.727 -26.281 -3.148 1 96.5 280 ASN A CA 1
ATOM 2137 C C . ASN A 1 280 ? 12.516 -24.766 -3.188 1 96.5 280 ASN A C 1
ATOM 2139 O O . ASN A 1 280 ? 11.414 -24.281 -2.928 1 96.5 280 ASN A O 1
ATOM 2143 N N . PRO A 1 281 ? 13.523 -23.969 -3.57 1 96.69 281 PRO A N 1
ATOM 2144 C CA . PRO A 1 281 ? 13.422 -22.5 -3.568 1 96.69 281 PRO A CA 1
ATOM 2145 C C . PRO A 1 281 ? 12.383 -21.984 -4.562 1 96.69 281 PRO A C 1
ATOM 2147 O O . PRO A 1 281 ? 11.984 -20.812 -4.488 1 96.69 281 PRO A O 1
ATOM 2150 N N . HIS A 1 282 ? 11.977 -22.781 -5.496 1 97.75 282 HIS A N 1
ATOM 2151 C CA . HIS A 1 282 ? 10.938 -22.359 -6.422 1 97.75 282 HIS A CA 1
ATOM 2152 C C . HIS A 1 282 ? 9.547 -22.734 -5.906 1 97.75 282 HIS A C 1
ATOM 2154 O O . HIS A 1 282 ? 8.539 -22.359 -6.5 1 97.75 282 HIS A O 1
ATOM 2160 N N . VAL A 1 283 ? 9.492 -23.531 -4.887 1 97.38 283 VAL A N 1
ATOM 2161 C CA . VAL A 1 283 ? 8.258 -23.828 -4.172 1 97.38 283 VAL A CA 1
ATOM 2162 C C . VAL A 1 283 ? 8.141 -22.922 -2.949 1 97.38 283 VAL A C 1
ATOM 2164 O O . VAL A 1 283 ? 7.113 -22.266 -2.74 1 97.38 283 VAL A O 1
ATOM 2167 N N . SER A 1 284 ? 9.156 -22.938 -2.154 1 96.88 284 SER A N 1
ATOM 2168 C CA . SER A 1 284 ? 9.281 -22.047 -1.006 1 96.88 284 SER A CA 1
ATOM 2169 C C . SER A 1 284 ? 10.133 -20.828 -1.344 1 96.88 284 SER A C 1
ATOM 2171 O O . SER A 1 284 ? 11.242 -20.672 -0.834 1 96.88 284 SER A O 1
ATOM 2173 N N . VAL A 1 285 ? 9.555 -19.906 -2.037 1 97.5 285 VAL A N 1
ATOM 2174 C CA . VAL A 1 285 ? 10.25 -18.797 -2.672 1 97.5 285 VAL A CA 1
ATOM 2175 C C . VAL A 1 285 ? 10.789 -17.844 -1.604 1 97.5 285 VAL A C 1
ATOM 2177 O O . VAL A 1 285 ? 11.758 -17.125 -1.838 1 97.5 285 VAL A O 1
ATOM 2180 N N . LEU A 1 286 ? 10.219 -17.828 -0.449 1 95.69 286 LEU A N 1
ATOM 2181 C CA . LEU A 1 286 ? 10.68 -16.984 0.653 1 95.69 286 LEU A CA 1
ATOM 2182 C C . LEU A 1 286 ? 12.133 -17.312 1.007 1 95.69 286 LEU A C 1
ATOM 2184 O O . LEU A 1 286 ? 12.859 -16.438 1.495 1 95.69 286 LEU A O 1
ATOM 2188 N N . SER A 1 287 ? 12.57 -18.5 0.756 1 93.5 287 SER A N 1
ATOM 2189 C CA . SER A 1 287 ? 13.906 -18.938 1.133 1 93.5 287 SER A CA 1
ATOM 2190 C C . SER A 1 287 ? 14.883 -18.781 -0.031 1 93.5 287 SER A C 1
ATOM 2192 O O . SER A 1 287 ? 16.078 -19.062 0.114 1 93.5 287 SER A O 1
ATOM 2194 N N . ALA A 1 288 ? 14.453 -18.406 -1.154 1 96 288 ALA A N 1
ATOM 2195 C CA . ALA A 1 288 ? 15.273 -18.344 -2.359 1 96 288 ALA A CA 1
ATOM 2196 C C . ALA A 1 288 ? 16.219 -17.141 -2.326 1 96 288 ALA A C 1
ATOM 2198 O O . ALA A 1 288 ? 15.922 -16.141 -1.676 1 96 288 ALA A O 1
ATOM 2199 N N . ASP A 1 289 ? 17.344 -17.25 -2.971 1 95.69 289 ASP A N 1
ATOM 2200 C CA . ASP A 1 289 ? 18.156 -16.078 -3.279 1 95.69 289 ASP A CA 1
ATOM 2201 C C . ASP A 1 289 ? 17.5 -15.234 -4.375 1 95.69 289 ASP A C 1
ATOM 2203 O O . ASP A 1 289 ? 17.094 -15.766 -5.414 1 95.69 289 ASP A O 1
ATOM 2207 N N . ILE A 1 290 ? 17.438 -13.977 -4.141 1 96.88 290 ILE A N 1
ATOM 2208 C CA . ILE A 1 290 ? 16.766 -13.086 -5.086 1 96.88 290 ILE A CA 1
ATOM 2209 C C . ILE A 1 290 ? 17.812 -12.438 -5.996 1 96.88 290 ILE A C 1
ATOM 2211 O O . ILE A 1 290 ? 18.672 -11.68 -5.531 1 96.88 290 ILE A O 1
ATOM 2215 N N . PRO A 1 291 ? 17.703 -12.703 -7.258 1 97.5 291 PRO A N 1
ATOM 2216 C CA . PRO A 1 291 ? 18.656 -12.086 -8.195 1 97.5 291 PRO A CA 1
ATOM 2217 C C . PRO A 1 291 ? 18.484 -10.57 -8.289 1 97.5 291 PRO A C 1
ATOM 2219 O O . PRO A 1 291 ? 17.375 -10.055 -8.133 1 97.5 291 PRO A O 1
ATOM 2222 N N . ALA A 1 292 ? 19.562 -9.852 -8.695 1 95.12 292 ALA A N 1
ATOM 2223 C CA . ALA A 1 292 ? 19.562 -8.398 -8.766 1 95.12 292 ALA A CA 1
ATOM 2224 C C . ALA A 1 292 ? 18.672 -7.898 -9.906 1 95.12 292 ALA A C 1
ATOM 2226 O O . ALA A 1 292 ? 18.203 -6.758 -9.883 1 95.12 292 ALA A O 1
ATOM 2227 N N . ASN A 1 293 ? 18.469 -8.773 -10.891 1 97.12 293 ASN A N 1
ATOM 2228 C CA . ASN A 1 293 ? 17.672 -8.383 -12.055 1 97.12 293 ASN A CA 1
ATOM 2229 C C . ASN A 1 293 ? 16.203 -8.75 -11.883 1 97.12 293 ASN A C 1
ATOM 2231 O O . ASN A 1 293 ? 15.43 -8.688 -12.836 1 97.12 293 ASN A O 1
ATOM 2235 N N . HIS A 1 294 ? 15.828 -9.156 -10.68 1 97.88 294 HIS A N 1
ATOM 2236 C CA . HIS A 1 294 ? 14.43 -9.477 -10.391 1 97.88 294 HIS A CA 1
ATOM 2237 C C . HIS A 1 294 ? 13.531 -8.266 -10.625 1 97.88 294 HIS A C 1
ATOM 2239 O O . HIS A 1 294 ? 13.891 -7.141 -10.289 1 97.88 294 HIS A O 1
ATOM 2245 N N . PRO A 1 295 ? 12.367 -8.445 -11.25 1 97.56 295 PRO A N 1
ATOM 2246 C CA . PRO A 1 295 ? 11.461 -7.316 -11.461 1 97.56 295 PRO A CA 1
ATOM 2247 C C . PRO A 1 295 ? 10.852 -6.801 -10.156 1 97.56 295 PRO A C 1
ATOM 2249 O O . PRO A 1 295 ? 10.867 -7.5 -9.141 1 97.56 295 PRO A O 1
ATOM 2252 N N . PRO A 1 296 ? 10.312 -5.566 -10.164 1 95.5 296 PRO A N 1
ATOM 2253 C CA . PRO A 1 296 ? 9.617 -5.027 -9 1 95.5 296 PRO A CA 1
ATOM 2254 C C . PRO A 1 296 ? 8.391 -5.848 -8.617 1 95.5 296 PRO A C 1
ATOM 2256 O O . PRO A 1 296 ? 7.75 -6.457 -9.477 1 95.5 296 PRO A O 1
ATOM 2259 N N . VAL A 1 297 ? 8.078 -5.793 -7.293 1 96.56 297 VAL A N 1
ATOM 2260 C CA . VAL A 1 297 ? 7.008 -6.645 -6.789 1 96.56 297 VAL A CA 1
ATOM 2261 C C . VAL A 1 297 ? 6.039 -5.812 -5.953 1 96.56 297 VAL A C 1
ATOM 2263 O O . VAL A 1 297 ? 6.461 -4.977 -5.148 1 96.56 297 VAL A O 1
ATOM 2266 N N . HIS A 1 298 ? 4.832 -5.988 -6.227 1 95.56 298 HIS A N 1
ATOM 2267 C CA . HIS A 1 298 ? 3.775 -5.516 -5.34 1 95.56 298 HIS A CA 1
ATOM 2268 C C . HIS A 1 298 ? 3.092 -6.68 -4.629 1 95.56 298 HIS A C 1
ATOM 2270 O O . HIS A 1 298 ? 2.703 -7.66 -5.266 1 95.56 298 HIS A O 1
ATOM 2276 N N . ILE A 1 299 ? 2.971 -6.586 -3.311 1 96.56 299 ILE A N 1
ATOM 2277 C CA . ILE A 1 299 ? 2.354 -7.652 -2.531 1 96.56 299 ILE A CA 1
ATOM 2278 C C . ILE A 1 299 ? 1.196 -7.09 -1.71 1 96.56 299 ILE A C 1
ATOM 2280 O O . ILE A 1 299 ? 1.35 -6.078 -1.023 1 96.56 299 ILE A O 1
ATOM 2284 N N . THR A 1 300 ? 0.051 -7.68 -1.876 1 95 300 THR A N 1
ATOM 2285 C CA . THR A 1 300 ? -1.111 -7.383 -1.047 1 95 300 THR A CA 1
ATOM 2286 C C . THR A 1 300 ? -1.39 -8.523 -0.073 1 95 300 THR A C 1
ATOM 2288 O O . THR A 1 300 ? -1.497 -9.68 -0.482 1 95 300 THR A O 1
ATOM 2291 N N . VAL A 1 301 ? -1.491 -8.172 1.222 1 93.38 301 VAL A N 1
ATOM 2292 C CA . VAL A 1 301 ? -1.841 -9.164 2.232 1 93.38 301 VAL A CA 1
ATOM 2293 C C . VAL A 1 301 ? -3.131 -8.75 2.938 1 93.38 301 VAL A C 1
ATOM 2295 O O . VAL A 1 301 ? -3.523 -7.586 2.893 1 93.38 301 VAL A O 1
ATOM 2298 N N . ALA A 1 302 ? -3.803 -9.734 3.48 1 90.12 302 ALA A N 1
ATOM 2299 C CA . ALA A 1 302 ? -5.047 -9.5 4.211 1 90.12 302 ALA A CA 1
ATOM 2300 C C . ALA A 1 302 ? -4.832 -9.633 5.715 1 90.12 302 ALA A C 1
ATOM 2302 O O . ALA A 1 302 ? -4.109 -10.523 6.168 1 90.12 302 ALA A O 1
ATOM 2303 N N . GLY A 1 303 ? -5.477 -8.797 6.438 1 85.62 303 GLY A N 1
ATOM 2304 C CA . GLY A 1 303 ? -5.207 -8.641 7.855 1 85.62 303 GLY A CA 1
ATOM 2305 C C . GLY A 1 303 ? -5.52 -9.883 8.672 1 85.62 303 GLY A C 1
ATOM 2306 O O . GLY A 1 303 ? -4.863 -10.156 9.672 1 85.62 303 GLY A O 1
ATOM 2307 N N . ARG A 1 304 ? -6.473 -10.656 8.258 1 81.56 304 ARG A N 1
ATOM 2308 C CA . ARG A 1 304 ? -6.879 -11.836 9.008 1 81.56 304 ARG A CA 1
ATOM 2309 C C . ARG A 1 304 ? -6.516 -13.117 8.266 1 81.56 304 ARG A C 1
ATOM 2311 O O . ARG A 1 304 ? -7.039 -14.188 8.57 1 81.56 304 ARG A O 1
ATOM 2318 N N . ASP A 1 305 ? -5.695 -12.945 7.297 1 86.38 305 ASP A N 1
ATOM 2319 C CA . ASP A 1 305 ? -5.246 -14.07 6.484 1 86.38 305 ASP A CA 1
ATOM 2320 C C . ASP A 1 305 ? -4.113 -14.828 7.176 1 86.38 305 ASP A C 1
ATOM 2322 O O . ASP A 1 305 ? -3.178 -14.219 7.695 1 86.38 305 ASP A O 1
ATOM 2326 N N . PHE A 1 306 ? -4.168 -16.141 7.141 1 79.88 306 PHE A N 1
ATOM 2327 C CA . PHE A 1 306 ? -3.125 -16.953 7.762 1 79.88 306 PHE A CA 1
ATOM 2328 C C . PHE A 1 306 ? -1.821 -16.844 6.977 1 79.88 306 PHE A C 1
ATOM 2330 O O . PHE A 1 306 ? -0.756 -17.203 7.484 1 79.88 306 PHE A O 1
ATOM 2337 N N . LEU A 1 307 ? -1.895 -16.344 5.766 1 88.12 307 LEU A N 1
ATOM 2338 C CA . LEU A 1 307 ? -0.701 -16.172 4.945 1 88.12 307 LEU A CA 1
ATOM 2339 C C . LEU A 1 307 ? -0.145 -14.758 5.086 1 88.12 307 LEU A C 1
ATOM 2341 O O . LEU A 1 307 ? 0.84 -14.406 4.434 1 88.12 307 LEU A O 1
ATOM 2345 N N . ARG A 1 308 ? -0.783 -13.914 5.871 1 88 308 ARG A N 1
ATOM 2346 C CA . ARG A 1 308 ? -0.418 -12.508 5.992 1 88 308 ARG A CA 1
ATOM 2347 C C . ARG A 1 308 ? 1.074 -12.352 6.266 1 88 308 ARG A C 1
ATOM 2349 O O . ARG A 1 308 ? 1.773 -11.641 5.535 1 88 308 ARG A O 1
ATOM 2356 N N . ASP A 1 309 ? 1.555 -13.047 7.27 1 85.94 309 ASP A N 1
ATOM 2357 C CA . ASP A 1 309 ? 2.9 -12.797 7.773 1 85.94 309 ASP A CA 1
ATOM 2358 C C . ASP A 1 309 ? 3.959 -13.32 6.809 1 85.94 309 ASP A C 1
ATOM 2360 O O . ASP A 1 309 ? 5.023 -12.719 6.656 1 85.94 309 ASP A O 1
ATOM 2364 N N . GLU A 1 310 ? 3.711 -14.414 6.172 1 90.25 310 GLU A N 1
ATOM 2365 C CA . GLU A 1 310 ? 4.691 -14.875 5.195 1 90.25 310 GLU A CA 1
ATOM 2366 C C . GLU A 1 310 ? 4.719 -13.969 3.969 1 90.25 310 GLU A C 1
ATOM 2368 O O . GLU A 1 310 ? 5.762 -13.797 3.338 1 90.25 310 GLU A O 1
ATOM 2373 N N . GLY A 1 311 ? 3.545 -13.445 3.594 1 93.75 311 GLY A N 1
ATOM 2374 C CA . GLY A 1 311 ? 3.539 -12.43 2.551 1 93.75 311 GLY A CA 1
ATOM 2375 C C . GLY A 1 311 ? 4.367 -11.211 2.9 1 93.75 311 GLY A C 1
ATOM 2376 O O . GLY A 1 311 ? 5.113 -10.695 2.062 1 93.75 311 GLY A O 1
ATOM 2377 N N . ILE A 1 312 ? 4.242 -10.742 4.113 1 91.88 312 ILE A N 1
ATOM 2378 C CA . ILE A 1 312 ? 5.035 -9.617 4.59 1 91.88 312 ILE A CA 1
ATOM 2379 C C . ILE A 1 312 ? 6.516 -9.984 4.586 1 91.88 312 ILE A C 1
ATOM 2381 O O . ILE A 1 312 ? 7.355 -9.211 4.121 1 91.88 312 ILE A O 1
ATOM 2385 N N . ALA A 1 313 ? 6.84 -11.148 5.07 1 91.38 313 ALA A N 1
ATOM 2386 C CA . ALA A 1 313 ? 8.227 -11.617 5.086 1 91.38 313 ALA A CA 1
ATOM 2387 C C . ALA A 1 313 ? 8.812 -11.625 3.68 1 91.38 313 ALA A C 1
ATOM 2389 O O . ALA A 1 313 ? 9.969 -11.25 3.482 1 91.38 313 ALA A O 1
ATOM 2390 N N . TYR A 1 314 ? 8.023 -12.102 2.807 1 95.25 314 TYR A N 1
ATOM 2391 C CA . TYR A 1 314 ? 8.516 -12.141 1.433 1 95.25 314 TYR A CA 1
ATOM 2392 C C . TYR A 1 314 ? 8.758 -10.734 0.899 1 95.25 314 TYR A C 1
ATOM 2394 O O . TYR A 1 314 ? 9.742 -10.492 0.202 1 95.25 314 TYR A O 1
ATOM 2402 N N . SER A 1 315 ? 7.887 -9.789 1.162 1 94.5 315 SER A N 1
ATOM 2403 C CA . SER A 1 315 ? 8.094 -8.398 0.771 1 94.5 315 SER A CA 1
ATOM 2404 C C . SER A 1 315 ? 9.414 -7.855 1.321 1 94.5 315 SER A C 1
ATOM 2406 O O . SER A 1 315 ? 10.156 -7.176 0.611 1 94.5 315 SER A O 1
ATOM 2408 N N . LEU A 1 316 ? 9.672 -8.164 2.535 1 91.06 316 LEU A N 1
ATOM 2409 C CA . LEU A 1 316 ? 10.898 -7.711 3.174 1 91.06 316 LEU A CA 1
ATOM 2410 C C . LEU A 1 316 ? 12.117 -8.352 2.518 1 91.06 316 LEU A C 1
ATOM 2412 O O . LEU A 1 316 ? 13.148 -7.688 2.33 1 91.06 316 LEU A O 1
ATOM 2416 N N . ARG A 1 317 ? 11.953 -9.57 2.182 1 92.31 317 ARG A N 1
ATOM 2417 C CA . ARG A 1 317 ? 13.039 -10.258 1.492 1 92.31 317 ARG A CA 1
ATOM 2418 C C . ARG A 1 317 ? 13.359 -9.586 0.162 1 92.31 317 ARG A C 1
ATOM 2420 O O . ARG A 1 317 ? 14.523 -9.375 -0.17 1 92.31 317 ARG A O 1
ATOM 2427 N N . ILE A 1 318 ? 12.367 -9.289 -0.579 1 95.12 318 ILE A N 1
ATOM 2428 C CA . ILE A 1 318 ? 12.516 -8.617 -1.867 1 95.12 318 ILE A CA 1
ATOM 2429 C C . ILE A 1 318 ? 13.188 -7.258 -1.668 1 95.12 318 ILE A C 1
ATOM 2431 O O . ILE A 1 318 ? 14.133 -6.914 -2.381 1 95.12 318 ILE A O 1
ATOM 2435 N N . ARG A 1 319 ? 12.734 -6.52 -0.721 1 90 319 ARG A N 1
ATOM 2436 C CA . ARG A 1 319 ? 13.289 -5.203 -0.422 1 90 319 ARG A CA 1
ATOM 2437 C C . ARG A 1 319 ? 14.758 -5.305 -0.027 1 90 319 ARG A C 1
ATOM 2439 O O . ARG A 1 319 ? 15.594 -4.535 -0.508 1 90 319 ARG A O 1
ATOM 2446 N N . ASP A 1 320 ? 15.039 -6.234 0.833 1 87.12 320 ASP A N 1
ATOM 2447 C CA . ASP A 1 320 ? 16.391 -6.387 1.358 1 87.12 320 ASP A CA 1
ATOM 2448 C C . ASP A 1 320 ? 17.359 -6.797 0.257 1 87.12 320 ASP A C 1
ATOM 2450 O O . ASP A 1 320 ? 18.578 -6.59 0.382 1 87.12 320 ASP A O 1
ATOM 2454 N N . ALA A 1 321 ? 16.859 -7.348 -0.766 1 91.56 321 ALA A N 1
ATOM 2455 C CA . ALA A 1 321 ? 17.672 -7.715 -1.915 1 91.56 321 ALA A CA 1
ATOM 2456 C C . ALA A 1 321 ? 17.906 -6.52 -2.832 1 91.56 321 ALA A C 1
ATOM 2458 O O . ALA A 1 321 ? 18.562 -6.637 -3.865 1 91.56 321 ALA A O 1
ATOM 2459 N N . GLY A 1 322 ? 17.297 -5.406 -2.516 1 86 322 GLY A N 1
ATOM 2460 C CA . GLY A 1 322 ? 17.484 -4.191 -3.295 1 86 322 GLY A CA 1
ATOM 2461 C C . GLY A 1 322 ? 16.469 -4.051 -4.422 1 86 322 GLY A C 1
ATOM 2462 O O . GLY A 1 322 ? 16.625 -3.199 -5.301 1 86 322 GLY A O 1
ATOM 2463 N N . ILE A 1 323 ? 15.484 -4.914 -4.48 1 92.56 323 ILE A N 1
ATOM 2464 C CA . ILE A 1 323 ? 14.438 -4.871 -5.492 1 92.56 323 ILE A CA 1
ATOM 2465 C C . ILE A 1 323 ? 13.273 -4.016 -4.988 1 92.56 323 ILE A C 1
ATOM 2467 O O . ILE A 1 323 ? 12.891 -4.105 -3.82 1 92.56 323 ILE A O 1
ATOM 2471 N N . ASP A 1 324 ? 12.688 -3.18 -5.883 1 88.69 324 ASP A N 1
ATOM 2472 C CA . ASP A 1 324 ? 11.531 -2.367 -5.516 1 88.69 324 ASP A CA 1
ATOM 2473 C C . ASP A 1 324 ? 10.367 -3.246 -5.066 1 88.69 324 ASP A C 1
ATOM 2475 O O . ASP A 1 324 ? 9.961 -4.16 -5.785 1 88.69 324 ASP A O 1
ATOM 2479 N N . SER A 1 325 ? 9.93 -2.939 -3.848 1 90.94 325 SER A N 1
ATOM 2480 C CA . SER A 1 325 ? 8.844 -3.713 -3.258 1 90.94 325 SER A CA 1
ATOM 2481 C C . SER A 1 325 ? 7.797 -2.803 -2.631 1 90.94 325 SER A C 1
ATOM 2483 O O . SER A 1 325 ? 8.133 -1.825 -1.96 1 90.94 325 SER A O 1
ATOM 2485 N N . GLN A 1 326 ? 6.582 -3.08 -2.961 1 90.38 326 GLN A N 1
ATOM 2486 C CA . GLN A 1 326 ? 5.453 -2.398 -2.334 1 90.38 326 GLN A CA 1
ATOM 2487 C C . GLN A 1 326 ? 4.574 -3.383 -1.571 1 90.38 326 GLN A C 1
ATOM 2489 O O . GLN A 1 326 ? 4.305 -4.484 -2.055 1 90.38 326 GLN A O 1
ATOM 2494 N N . LEU A 1 327 ? 4.133 -2.934 -0.329 1 92.88 327 LEU A N 1
ATOM 2495 C CA . LEU A 1 327 ? 3.322 -3.797 0.523 1 92.88 327 LEU A CA 1
ATOM 2496 C C . LEU A 1 327 ? 2.014 -3.111 0.905 1 92.88 327 LEU A C 1
ATOM 2498 O O . LEU A 1 327 ? 2.023 -2.066 1.558 1 92.88 327 LEU A O 1
ATOM 2502 N N . ASP A 1 328 ? 0.951 -3.689 0.465 1 91.62 328 ASP A N 1
ATOM 2503 C CA . ASP A 1 328 ? -0.385 -3.271 0.879 1 91.62 328 ASP A CA 1
ATOM 2504 C C . ASP A 1 328 ? -0.968 -4.238 1.908 1 91.62 328 ASP A C 1
ATOM 2506 O O . ASP A 1 328 ? -0.911 -5.453 1.727 1 91.62 328 ASP A O 1
ATOM 2510 N N . VAL A 1 329 ? -1.491 -3.668 2.965 1 90.31 329 VAL A N 1
ATOM 2511 C CA . VAL A 1 329 ? -2.215 -4.465 3.949 1 90.31 329 VAL A CA 1
ATOM 2512 C C . VAL A 1 329 ? -3.693 -4.09 3.936 1 90.31 329 VAL A C 1
ATOM 2514 O O . VAL A 1 329 ? -4.043 -2.908 4.02 1 90.31 329 VAL A O 1
ATOM 2517 N N . VAL A 1 330 ? -4.496 -5.07 3.736 1 91.94 330 VAL A N 1
ATOM 2518 C CA . VAL A 1 330 ? -5.941 -4.875 3.809 1 91.94 330 VAL A CA 1
ATOM 2519 C C . VAL A 1 330 ? -6.465 -5.367 5.152 1 91.94 330 VAL A C 1
ATOM 2521 O O . VAL A 1 330 ? -6.684 -6.57 5.34 1 91.94 330 VAL A O 1
ATOM 2524 N N . PRO A 1 331 ? -6.75 -4.496 6.043 1 87.25 331 PRO A N 1
ATOM 2525 C CA . PRO A 1 331 ? -7.109 -4.906 7.402 1 87.25 331 PRO A CA 1
ATOM 2526 C C . PRO A 1 331 ? -8.484 -5.57 7.477 1 87.25 331 PRO A C 1
ATOM 2528 O O . PRO A 1 331 ? -9.367 -5.258 6.672 1 87.25 331 PRO A O 1
ATOM 2531 N N . GLY A 1 332 ? -8.617 -6.484 8.422 1 83.25 332 GLY A N 1
ATOM 2532 C CA . GLY A 1 332 ? -9.891 -6.961 8.938 1 83.25 332 GLY A CA 1
ATOM 2533 C C . GLY A 1 332 ? -10.523 -8.031 8.062 1 83.25 332 GLY A C 1
ATOM 2534 O O . GLY A 1 332 ? -11.625 -8.516 8.359 1 83.25 332 GLY A O 1
ATOM 2535 N N . VAL A 1 333 ? -9.828 -8.398 7.016 1 85.62 333 VAL A N 1
ATOM 2536 C CA . VAL A 1 333 ? -10.438 -9.359 6.105 1 85.62 333 VAL A CA 1
ATOM 2537 C C . VAL A 1 333 ? -9.586 -10.625 6.039 1 85.62 333 VAL A C 1
ATOM 2539 O O . VAL A 1 333 ? -8.367 -10.57 6.246 1 85.62 333 VAL A O 1
ATOM 2542 N N . PRO A 1 334 ? -10.227 -11.742 5.77 1 84.44 334 PRO A N 1
ATOM 2543 C CA . PRO A 1 334 ? -9.5 -13.016 5.691 1 84.44 334 PRO A CA 1
ATOM 2544 C C . PRO A 1 334 ? -8.938 -13.289 4.301 1 84.44 334 PRO A C 1
ATOM 2546 O O . PRO A 1 334 ? -8.828 -12.367 3.48 1 84.44 334 PRO A O 1
ATOM 2549 N N . HIS A 1 335 ? -8.523 -14.539 4.074 1 82.31 335 HIS A N 1
ATOM 2550 C CA . HIS A 1 335 ? -7.875 -15 2.852 1 82.31 335 HIS A CA 1
ATOM 2551 C C . HIS A 1 335 ? -8.758 -14.75 1.631 1 82.31 335 HIS A C 1
ATOM 2553 O O . HIS A 1 335 ? -8.25 -14.422 0.555 1 82.31 335 HIS A O 1
ATOM 2559 N N . GLY A 1 336 ? -10.055 -14.891 1.8 1 78.38 336 GLY A N 1
ATOM 2560 C CA . GLY A 1 336 ? -10.992 -14.695 0.707 1 78.38 336 GLY A CA 1
ATOM 2561 C C . GLY A 1 336 ? -11.414 -13.25 0.529 1 78.38 336 GLY A C 1
ATOM 2562 O O . GLY A 1 336 ? -12.602 -12.953 0.397 1 78.38 336 GLY A O 1
ATOM 2563 N N . LEU A 1 337 ? -10.523 -12.289 0.534 1 76.38 337 LEU A N 1
ATOM 2564 C CA . LEU A 1 337 ? -10.828 -10.859 0.551 1 76.38 337 LEU A CA 1
ATOM 2565 C C . LEU A 1 337 ? -11.5 -10.43 -0.749 1 76.38 337 LEU A C 1
ATOM 2567 O O . LEU A 1 337 ? -12.094 -9.359 -0.818 1 76.38 337 LEU A O 1
ATOM 2571 N N . LEU A 1 338 ? -11.445 -11.219 -1.764 1 71.56 338 LEU A N 1
ATOM 2572 C CA . LEU A 1 338 ? -12.031 -10.859 -3.053 1 71.56 338 LEU A CA 1
ATOM 2573 C C . LEU A 1 338 ? -13.516 -11.195 -3.092 1 71.56 338 LEU A C 1
ATOM 2575 O O . LEU A 1 338 ? -14.234 -10.758 -3.994 1 71.56 338 LEU A O 1
ATOM 2579 N N . PHE A 1 339 ? -13.977 -11.93 -2.137 1 71.38 339 PHE A N 1
ATOM 2580 C CA . PHE A 1 339 ? -15.375 -12.344 -2.074 1 71.38 339 PHE A CA 1
ATOM 2581 C C . PHE A 1 339 ? -16.016 -11.867 -0.783 1 71.38 339 PHE A C 1
ATOM 2583 O O . PHE A 1 339 ? -15.438 -11.992 0.296 1 71.38 339 PHE A O 1
ATOM 2590 N N . PRO A 1 340 ? -17.188 -11.195 -0.923 1 74.5 340 PRO A N 1
ATOM 2591 C CA . PRO A 1 340 ? -18.016 -10.789 -2.055 1 74.5 340 PRO A CA 1
ATOM 2592 C C . PRO A 1 340 ? -17.516 -9.523 -2.738 1 74.5 340 PRO A C 1
ATOM 2594 O O . PRO A 1 340 ? -17.016 -8.609 -2.07 1 74.5 340 PRO A O 1
ATOM 2597 N N . PRO A 1 341 ? -17.719 -9.367 -4.043 1 74.19 341 PRO A N 1
ATOM 2598 C CA . PRO A 1 341 ? -17.188 -8.227 -4.785 1 74.19 341 PRO A CA 1
ATOM 2599 C C . PRO A 1 341 ? -17.922 -6.93 -4.48 1 74.19 341 PRO A C 1
ATOM 2601 O O . PRO A 1 341 ? -17.484 -5.852 -4.883 1 74.19 341 PRO A O 1
ATOM 2604 N N . THR A 1 342 ? -18.969 -7.012 -3.678 1 74.75 342 THR A N 1
ATOM 2605 C CA . THR A 1 342 ? -19.797 -5.832 -3.447 1 74.75 342 THR A CA 1
ATOM 2606 C C . THR A 1 342 ? -19.375 -5.105 -2.178 1 74.75 342 THR A C 1
ATOM 2608 O O . THR A 1 342 ? -19.844 -4.004 -1.896 1 74.75 342 THR A O 1
ATOM 2611 N N . THR A 1 343 ? -18.531 -5.762 -1.436 1 80.25 343 THR A N 1
ATOM 2612 C CA . THR A 1 343 ? -18.094 -5.121 -0.202 1 80.25 343 THR A CA 1
ATOM 2613 C C . THR A 1 343 ? -17.156 -3.947 -0.505 1 80.25 343 THR A C 1
ATOM 2615 O O . THR A 1 343 ? -16.578 -3.875 -1.587 1 80.25 343 THR A O 1
ATOM 2618 N N . HIS A 1 344 ? -17.047 -3.029 0.433 1 83.25 344 HIS A N 1
ATOM 2619 C CA . HIS A 1 344 ? -16.156 -1.883 0.282 1 83.25 344 HIS A CA 1
ATOM 2620 C C . HIS A 1 344 ? -14.711 -2.328 0.085 1 83.25 344 HIS A C 1
ATOM 2622 O O . HIS A 1 344 ? -13.992 -1.756 -0.732 1 83.25 344 HIS A O 1
ATOM 2628 N N . VAL A 1 345 ? -14.367 -3.344 0.829 1 85.56 345 VAL A N 1
ATOM 2629 C CA . VAL A 1 345 ? -12.992 -3.826 0.767 1 85.56 345 VAL A CA 1
ATOM 2630 C C . VAL A 1 345 ? -12.711 -4.398 -0.62 1 85.56 345 VAL A C 1
ATOM 2632 O O . VAL A 1 345 ? -11.648 -4.145 -1.197 1 85.56 345 VAL A O 1
ATOM 2635 N N . ALA A 1 346 ? -13.609 -5.133 -1.096 1 80.38 346 ALA A N 1
ATOM 2636 C CA . ALA A 1 346 ? -13.406 -5.738 -2.41 1 80.38 346 ALA A CA 1
ATOM 2637 C C . ALA A 1 346 ? -13.328 -4.672 -3.498 1 80.38 346 ALA A C 1
ATOM 2639 O O . ALA A 1 346 ? -12.453 -4.727 -4.367 1 80.38 346 ALA A O 1
ATOM 2640 N N . ARG A 1 347 ? -14.195 -3.693 -3.438 1 79.06 347 ARG A N 1
ATOM 2641 C CA . ARG A 1 347 ? -14.188 -2.602 -4.406 1 79.06 347 ARG A CA 1
ATOM 2642 C C . ARG A 1 347 ? -12.867 -1.84 -4.367 1 79.06 347 ARG A C 1
ATOM 2644 O O . ARG A 1 347 ? -12.273 -1.573 -5.41 1 79.06 347 ARG A O 1
ATOM 2651 N N . GLN A 1 348 ? -12.484 -1.549 -3.223 1 83.56 348 GLN A N 1
ATOM 2652 C CA . GLN A 1 348 ? -11.234 -0.813 -3.061 1 83.56 348 GLN A CA 1
ATOM 2653 C C . GLN A 1 348 ? -10.047 -1.641 -3.535 1 83.56 348 GLN A C 1
ATOM 2655 O O . GLN A 1 348 ? -9.117 -1.107 -4.145 1 83.56 348 GLN A O 1
ATOM 2660 N N . PHE A 1 349 ? -10.102 -2.846 -3.236 1 84.69 349 PHE A N 1
ATOM 2661 C CA . PHE A 1 349 ? -9.039 -3.74 -3.672 1 84.69 349 PHE A CA 1
ATOM 2662 C C . PHE A 1 349 ? -8.891 -3.715 -5.188 1 84.69 349 PHE A C 1
ATOM 2664 O O . PHE A 1 349 ? -7.793 -3.521 -5.711 1 84.69 349 PHE A O 1
ATOM 2671 N N . PHE A 1 350 ? -9.945 -3.859 -5.863 1 80.12 350 PHE A N 1
ATOM 2672 C CA . PHE A 1 350 ? -9.906 -3.9 -7.32 1 80.12 350 PHE A CA 1
ATOM 2673 C C . PHE A 1 350 ? -9.414 -2.574 -7.883 1 80.12 350 PHE A C 1
ATOM 2675 O O . PHE A 1 350 ? -8.609 -2.555 -8.82 1 80.12 350 PHE A O 1
ATOM 2682 N N . ARG A 1 351 ? -9.844 -1.536 -7.336 1 79.88 351 ARG A N 1
ATOM 2683 C CA . ARG A 1 351 ? -9.398 -0.224 -7.789 1 79.88 351 ARG A CA 1
ATOM 2684 C C . ARG A 1 351 ? -7.898 -0.052 -7.562 1 79.88 351 ARG A C 1
ATOM 2686 O O . ARG A 1 351 ? -7.191 0.467 -8.43 1 79.88 351 ARG A O 1
ATOM 2693 N N . ASN A 1 352 ? -7.484 -0.479 -6.418 1 84.31 352 ASN A N 1
ATOM 2694 C CA . ASN A 1 352 ? -6.059 -0.39 -6.117 1 84.31 352 ASN A CA 1
ATOM 2695 C C . ASN A 1 352 ? -5.23 -1.252 -7.07 1 84.31 352 ASN A C 1
ATOM 2697 O O . ASN A 1 352 ? -4.176 -0.826 -7.539 1 84.31 352 ASN A O 1
ATOM 2701 N N . GLN A 1 353 ? -5.738 -2.396 -7.32 1 84.38 353 GLN A N 1
ATOM 2702 C CA . GLN A 1 353 ? -5.039 -3.285 -8.242 1 84.38 353 GLN A CA 1
ATOM 2703 C C . GLN A 1 353 ? -4.945 -2.668 -9.633 1 84.38 353 GLN A C 1
ATOM 2705 O O . GLN A 1 353 ? -3.893 -2.727 -10.273 1 84.38 353 GLN A O 1
ATOM 2710 N N . ALA A 1 354 ? -6.027 -2.135 -10.086 1 80.69 354 ALA A N 1
ATOM 2711 C CA . ALA A 1 354 ? -6.027 -1.48 -11.391 1 80.69 354 ALA A CA 1
ATOM 2712 C C . ALA A 1 354 ? -5.008 -0.349 -11.445 1 80.69 354 ALA A C 1
ATOM 2714 O O . ALA A 1 354 ? -4.273 -0.206 -12.43 1 80.69 354 ALA A O 1
ATOM 2715 N N . ARG A 1 355 ? -4.938 0.401 -10.43 1 81.25 355 ARG A N 1
ATOM 2716 C CA . ARG A 1 355 ? -4 1.517 -10.359 1 81.25 355 ARG A CA 1
ATOM 2717 C C . ARG A 1 355 ? -2.559 1.023 -10.391 1 81.25 355 ARG A C 1
ATOM 2719 O O . ARG A 1 355 ? -1.731 1.562 -11.133 1 81.25 355 ARG A O 1
ATOM 2726 N N . ILE A 1 356 ? -2.279 0.016 -9.625 1 85.31 356 ILE A N 1
ATOM 2727 C CA . ILE A 1 356 ? -0.935 -0.54 -9.523 1 85.31 356 ILE A CA 1
ATOM 2728 C C . ILE A 1 356 ? -0.495 -1.068 -10.891 1 85.31 356 ILE A C 1
ATOM 2730 O O . ILE A 1 356 ? 0.606 -0.764 -11.352 1 85.31 356 ILE A O 1
ATOM 2734 N N . LEU A 1 357 ? -1.344 -1.735 -11.492 1 86.56 357 LEU A N 1
ATOM 2735 C CA . LEU A 1 357 ? -1.003 -2.365 -12.766 1 86.56 357 LEU A CA 1
ATOM 2736 C C . LEU A 1 357 ? -0.937 -1.331 -13.883 1 86.56 357 LEU A C 1
ATOM 2738 O O . LEU A 1 357 ? -0.098 -1.434 -14.781 1 86.56 357 LEU A O 1
ATOM 2742 N N . ASP A 1 358 ? -1.849 -0.391 -13.836 1 83.06 358 ASP A N 1
ATOM 2743 C CA . ASP A 1 358 ? -1.806 0.688 -14.82 1 83.06 358 ASP A CA 1
ATOM 2744 C C . ASP A 1 358 ? -0.482 1.446 -14.742 1 83.06 358 ASP A C 1
ATOM 2746 O O . ASP A 1 358 ? 0.139 1.726 -15.773 1 83.06 358 ASP A O 1
ATOM 2750 N N . TYR A 1 359 ? -0.048 1.71 -13.617 1 83.25 359 TYR A N 1
ATOM 2751 C CA . TYR A 1 359 ? 1.218 2.416 -13.453 1 83.25 359 TYR A CA 1
ATOM 2752 C C . TYR A 1 359 ? 2.391 1.545 -13.891 1 83.25 359 TYR A C 1
ATOM 2754 O O . TYR A 1 359 ? 3.277 2.002 -14.609 1 83.25 359 TYR A O 1
ATOM 2762 N N . ALA A 1 360 ? 2.4 0.347 -13.414 1 86.56 360 ALA A N 1
ATOM 2763 C CA . ALA A 1 360 ? 3.506 -0.562 -13.711 1 86.56 360 ALA A CA 1
ATOM 2764 C C . ALA A 1 360 ? 3.66 -0.772 -15.211 1 86.56 360 ALA A C 1
ATOM 2766 O O . ALA A 1 360 ? 4.781 -0.886 -15.719 1 86.56 360 ALA A O 1
ATOM 2767 N N . LEU A 1 361 ? 2.537 -0.75 -15.875 1 87.81 361 LEU A N 1
ATOM 2768 C CA . LEU A 1 361 ? 2.568 -1.161 -17.281 1 87.81 361 LEU A CA 1
ATOM 2769 C C . LEU A 1 361 ? 2.639 0.052 -18.203 1 87.81 361 LEU A C 1
ATOM 2771 O O . LEU A 1 361 ? 2.986 -0.075 -19.375 1 87.81 361 LEU A O 1
ATOM 2775 N N . ASN A 1 362 ? 2.27 1.189 -17.656 1 77.5 362 ASN A N 1
ATOM 2776 C CA . ASN A 1 362 ? 2.162 2.318 -18.578 1 77.5 362 ASN A CA 1
ATOM 2777 C C . ASN A 1 362 ? 3.08 3.465 -18.172 1 77.5 362 ASN A C 1
ATOM 2779 O O . ASN A 1 362 ? 3.24 4.438 -18.906 1 77.5 362 ASN A O 1
ATOM 2783 N N . SER A 1 363 ? 3.551 3.453 -16.953 1 67.88 363 SER A N 1
ATOM 2784 C CA . SER A 1 363 ? 4.438 4.539 -16.547 1 67.88 363 SER A CA 1
ATOM 2785 C C . SER A 1 363 ? 5.836 4.355 -17.141 1 67.88 363 SER A C 1
ATOM 2787 O O . SER A 1 363 ? 6.297 3.227 -17.312 1 67.88 363 SER A O 1
ATOM 2789 N N . LEU A 1 364 ? 6.344 5.363 -17.797 1 53.75 364 LEU A N 1
ATOM 2790 C CA . LEU A 1 364 ? 7.633 5.328 -18.484 1 53.75 364 LEU A CA 1
ATOM 2791 C C . LEU A 1 364 ? 8.781 5.281 -17.484 1 53.75 364 LEU A C 1
ATOM 2793 O O . LEU A 1 364 ? 8.664 5.809 -16.375 1 53.75 364 LEU A O 1
ATOM 2797 N N . MET B 1 1 ? -13.039 34.031 54.281 1 26.84 1 MET B N 1
ATOM 2798 C CA . MET B 1 1 ? -13.359 33.188 53.125 1 26.84 1 MET B CA 1
ATOM 2799 C C . MET B 1 1 ? -12.086 32.688 52.438 1 26.84 1 MET B C 1
ATOM 2801 O O . MET B 1 1 ? -11.32 33.469 51.906 1 26.84 1 MET B O 1
ATOM 2805 N N . ALA B 1 2 ? -11.484 31.656 52.938 1 31.48 2 ALA B N 1
ATOM 2806 C CA . ALA B 1 2 ? -10.125 31.203 52.688 1 31.48 2 ALA B CA 1
ATOM 2807 C C . ALA B 1 2 ? -9.961 30.672 51.25 1 31.48 2 ALA B C 1
ATOM 2809 O O . ALA B 1 2 ? -10.734 29.812 50.812 1 31.48 2 ALA B O 1
ATOM 2810 N N . ALA B 1 3 ? -9.266 31.344 50.312 1 30.95 3 ALA B N 1
ATOM 2811 C CA . ALA B 1 3 ? -8.914 31.047 48.938 1 30.95 3 ALA B CA 1
ATOM 2812 C C . ALA B 1 3 ? -8.203 29.703 48.812 1 30.95 3 ALA B C 1
ATOM 2814 O O . ALA B 1 3 ? -7.113 29.516 49.375 1 30.95 3 ALA B O 1
ATOM 2815 N N . VAL B 1 4 ? -8.844 28.656 48.844 1 32.44 4 VAL B N 1
ATOM 2816 C CA . VAL B 1 4 ? -8.195 27.359 48.656 1 32.44 4 VAL B CA 1
ATOM 2817 C C . VAL B 1 4 ? -7.277 27.406 47.438 1 32.44 4 VAL B C 1
ATOM 2819 O O . VAL B 1 4 ? -7.707 27.75 46.344 1 32.44 4 VAL B O 1
ATOM 2822 N N . ALA B 1 5 ? -6.023 27.375 47.594 1 32.66 5 ALA B N 1
ATOM 2823 C CA . ALA B 1 5 ? -4.887 27.344 46.688 1 32.66 5 ALA B CA 1
ATOM 2824 C C . ALA B 1 5 ? -5.016 26.203 45.688 1 32.66 5 ALA B C 1
ATOM 2826 O O . ALA B 1 5 ? -5.188 25.047 46.094 1 32.66 5 ALA B O 1
ATOM 2827 N N . ALA B 1 6 ? -5.465 26.453 44.531 1 34.44 6 ALA B N 1
ATOM 2828 C CA . ALA B 1 6 ? -5.727 25.562 43.406 1 34.44 6 ALA B CA 1
ATOM 2829 C C . ALA B 1 6 ? -4.57 24.594 43.188 1 34.44 6 ALA B C 1
ATOM 2831 O O . ALA B 1 6 ? -3.42 25.016 43.031 1 34.44 6 ALA B O 1
ATOM 2832 N N . SER B 1 7 ? -4.582 23.406 43.625 1 32.31 7 SER B N 1
ATOM 2833 C CA . SER B 1 7 ? -3.646 22.297 43.531 1 32.31 7 SER B CA 1
ATOM 2834 C C . SER B 1 7 ? -3.068 22.156 42.125 1 32.31 7 SER B C 1
ATOM 2836 O O . SER B 1 7 ? -3.754 22.438 41.156 1 32.31 7 SER B O 1
ATOM 2838 N N . ASP B 1 8 ? -1.781 22.109 41.906 1 33.5 8 ASP B N 1
ATOM 2839 C CA . ASP B 1 8 ? -0.893 22 40.75 1 33.5 8 ASP B CA 1
ATOM 2840 C C . ASP B 1 8 ? -1.375 20.906 39.812 1 33.5 8 ASP B C 1
ATOM 2842 O O . ASP B 1 8 ? -1.639 19.781 40.219 1 33.5 8 ASP B O 1
ATOM 2846 N N . PRO B 1 9 ? -1.942 21.156 38.75 1 37.53 9 PRO B N 1
ATOM 2847 C CA . PRO B 1 9 ? -2.693 20.172 37.969 1 37.53 9 PRO B CA 1
ATOM 2848 C C . PRO B 1 9 ? -1.882 18.922 37.656 1 37.53 9 PRO B C 1
ATOM 2850 O O . PRO B 1 9 ? -0.651 18.984 37.562 1 37.53 9 PRO B O 1
ATOM 2853 N N . PRO B 1 10 ? -2.25 17.688 37.844 1 40.47 10 PRO B N 1
ATOM 2854 C CA . PRO B 1 10 ? -1.757 16.328 37.594 1 40.47 10 PRO B CA 1
ATOM 2855 C C . PRO B 1 10 ? -0.97 16.219 36.312 1 40.47 10 PRO B C 1
ATOM 2857 O O . PRO B 1 10 ? -0.403 15.156 36 1 40.47 10 PRO B O 1
ATOM 2860 N N . ASN B 1 11 ? -0.843 17.141 35.438 1 42.06 11 ASN B N 1
ATOM 2861 C CA . ASN B 1 11 ? -0.265 17.156 34.094 1 42.06 11 ASN B CA 1
ATOM 2862 C C . ASN B 1 11 ? 1.26 17.172 34.125 1 42.06 11 ASN B C 1
ATOM 2864 O O . ASN B 1 11 ? 1.918 16.625 33.25 1 42.06 11 ASN B O 1
ATOM 2868 N N . SER B 1 12 ? 1.789 17.688 35.219 1 48.84 12 SER B N 1
ATOM 2869 C CA . SER B 1 12 ? 3.236 17.875 35.281 1 48.84 12 SER B CA 1
ATOM 2870 C C . SER B 1 12 ? 3.943 16.531 35.5 1 48.84 12 SER B C 1
ATOM 2872 O O . SER B 1 12 ? 4.977 16.281 34.875 1 48.84 12 SER B O 1
ATOM 2874 N N . SER B 1 13 ? 3.344 15.773 36.312 1 48.31 13 SER B N 1
ATOM 2875 C CA . SER B 1 13 ? 3.957 14.484 36.625 1 48.31 13 SER B CA 1
ATOM 2876 C C . SER B 1 13 ? 3.9 13.539 35.406 1 48.31 13 SER B C 1
ATOM 2878 O O . SER B 1 13 ? 4.879 12.852 35.125 1 48.31 13 SER B O 1
ATOM 2880 N N . LEU B 1 14 ? 2.883 13.5 34.75 1 44.44 14 LEU B N 1
ATOM 2881 C CA . LEU B 1 14 ? 2.754 12.656 33.594 1 44.44 14 LEU B CA 1
ATOM 2882 C C . LEU B 1 14 ? 3.734 13.086 32.5 1 44.44 14 LEU B C 1
ATOM 2884 O O . LEU B 1 14 ? 4.367 12.242 31.859 1 44.44 14 LEU B O 1
ATOM 2888 N N . GLU B 1 15 ? 3.838 14.391 32.469 1 48.53 15 GLU B N 1
ATOM 2889 C CA . GLU B 1 15 ? 4.789 14.914 31.484 1 48.53 15 GLU B CA 1
ATOM 2890 C C . GLU B 1 15 ? 6.215 14.477 31.812 1 48.53 15 GLU B C 1
ATOM 2892 O O . GLU B 1 15 ? 6.977 14.102 30.922 1 48.53 15 GLU B O 1
ATOM 2897 N N . ALA B 1 16 ? 6.449 14.703 33.125 1 51.84 16 ALA B N 1
ATOM 2898 C CA . ALA B 1 16 ? 7.793 14.305 33.531 1 51.84 16 ALA B CA 1
ATOM 2899 C C . ALA B 1 16 ? 8.031 12.82 33.281 1 51.84 16 ALA B C 1
ATOM 2901 O O . ALA B 1 16 ? 9.094 12.438 32.781 1 51.84 16 ALA B O 1
ATOM 2902 N N . THR B 1 17 ? 7.117 12.031 33.594 1 47.56 17 THR B N 1
ATOM 2903 C CA . THR B 1 17 ? 7.211 10.594 33.375 1 47.56 17 THR B CA 1
ATOM 2904 C C . THR B 1 17 ? 7.289 10.273 31.906 1 47.56 17 THR B C 1
ATOM 2906 O O . THR B 1 17 ? 8.062 9.406 31.484 1 47.56 17 THR B O 1
ATOM 2909 N N . LEU B 1 18 ? 6.605 10.938 31.25 1 47.41 18 LEU B N 1
ATOM 2910 C CA . LEU B 1 18 ? 6.609 10.742 29.797 1 47.41 18 LEU B CA 1
ATOM 2911 C C . LEU B 1 18 ? 7.957 11.133 29.203 1 47.41 18 LEU B C 1
ATOM 2913 O O . LEU B 1 18 ? 8.484 10.43 28.344 1 47.41 18 LEU B O 1
ATOM 2917 N N . ARG B 1 19 ? 8.406 12.227 29.766 1 50.12 19 ARG B N 1
ATOM 2918 C CA . ARG B 1 19 ? 9.719 12.68 29.312 1 50.12 19 ARG B CA 1
ATOM 2919 C C . ARG B 1 19 ? 10.781 11.625 29.562 1 50.12 19 ARG B C 1
ATOM 2921 O O . ARG B 1 19 ? 11.625 11.359 28.703 1 50.12 19 ARG B O 1
ATOM 2928 N N . GLU B 1 20 ? 10.703 11.211 30.75 1 48.59 20 GLU B N 1
ATOM 2929 C CA . GLU B 1 20 ? 11.648 10.156 31.094 1 48.59 20 GLU B CA 1
ATOM 2930 C C . GLU B 1 20 ? 11.453 8.93 30.219 1 48.59 20 GLU B C 1
ATOM 2932 O O . GLU B 1 20 ? 12.422 8.305 29.781 1 48.59 20 GLU B O 1
ATOM 2937 N N . SER B 1 21 ? 10.289 8.656 29.969 1 45.19 21 SER B N 1
ATOM 2938 C CA . SER B 1 21 ? 9.977 7.473 29.188 1 45.19 21 SER B CA 1
ATOM 2939 C C . SER B 1 21 ? 10.383 7.656 27.734 1 45.19 21 SER B C 1
ATOM 2941 O O . SER B 1 21 ? 10.914 6.734 27.109 1 45.19 21 SER B O 1
ATOM 2943 N N . ILE B 1 22 ? 10.133 8.734 27.266 1 47.78 22 ILE B N 1
ATOM 2944 C CA . ILE B 1 22 ? 10.523 9.039 25.891 1 47.78 22 ILE B CA 1
ATOM 2945 C C . ILE B 1 22 ? 12.047 9 25.766 1 47.78 22 ILE B C 1
ATOM 2947 O O . ILE B 1 22 ? 12.578 8.477 24.781 1 47.78 22 ILE B O 1
ATOM 2951 N N . ALA B 1 23 ? 12.656 9.703 26.797 1 46.81 23 ALA B N 1
ATOM 2952 C CA . ALA B 1 23 ? 14.109 9.617 26.812 1 46.81 23 ALA B CA 1
ATOM 2953 C C . ALA B 1 23 ? 14.578 8.164 26.797 1 46.81 23 ALA B C 1
ATOM 2955 O O . ALA B 1 23 ? 15.516 7.816 26.078 1 46.81 23 ALA B O 1
ATOM 2956 N N . ARG B 1 24 ? 13.906 7.445 27.516 1 43.88 24 ARG B N 1
ATOM 2957 C CA . ARG B 1 24 ? 14.234 6.027 27.562 1 43.88 24 ARG B CA 1
ATOM 2958 C C . ARG B 1 24 ? 13.891 5.336 26.25 1 43.88 24 ARG B C 1
ATOM 2960 O O . ARG B 1 24 ? 14.625 4.457 25.797 1 43.88 24 ARG B O 1
ATOM 2967 N N . LEU B 1 25 ? 12.758 5.711 25.766 1 44.16 25 LEU B N 1
ATOM 2968 C CA . LEU B 1 25 ? 12.383 5.168 24.453 1 44.16 25 LEU B CA 1
ATOM 2969 C C . LEU B 1 25 ? 13.398 5.57 23.391 1 44.16 25 LEU B C 1
ATOM 2971 O O . LEU B 1 25 ? 13.758 4.758 22.531 1 44.16 25 LEU B O 1
ATOM 2975 N N . ALA B 1 26 ? 13.688 6.879 23.469 1 45.88 26 ALA B N 1
ATOM 2976 C CA . ALA B 1 26 ? 14.758 7.312 22.562 1 45.88 26 ALA B CA 1
ATOM 2977 C C . ALA B 1 26 ? 16.016 6.484 22.781 1 45.88 26 ALA B C 1
ATOM 2979 O O . ALA B 1 26 ? 16.688 6.094 21.812 1 45.88 26 ALA B O 1
ATOM 2980 N N . GLU B 1 27 ? 16.328 6.484 24.047 1 44.09 27 GLU B N 1
ATOM 2981 C CA . GLU B 1 27 ? 17.453 5.609 24.375 1 44.09 27 GLU B CA 1
ATOM 2982 C C . GLU B 1 27 ? 17.172 4.168 23.969 1 44.09 27 GLU B C 1
ATOM 2984 O O . GLU B 1 27 ? 18.062 3.475 23.469 1 44.09 27 GLU B O 1
ATOM 2989 N N . ALA B 1 28 ? 16 3.816 24.312 1 41.28 28 ALA B N 1
ATOM 2990 C CA . ALA B 1 28 ? 15.609 2.461 23.938 1 41.28 28 ALA B CA 1
ATOM 2991 C C . ALA B 1 28 ? 15.602 2.295 22.422 1 41.28 28 ALA B C 1
ATOM 2993 O O . ALA B 1 28 ? 16 1.254 21.891 1 41.28 28 ALA B O 1
ATOM 2994 N N . GLU B 1 29 ? 14.898 3.232 21.828 1 43.59 29 GLU B N 1
ATOM 2995 C CA . GLU B 1 29 ? 14.984 3.193 20.375 1 43.59 29 GLU B CA 1
ATOM 2996 C C . GLU B 1 29 ? 16.438 3.08 19.922 1 43.59 29 GLU B C 1
ATOM 2998 O O . GLU B 1 29 ? 16.734 2.348 18.969 1 43.59 29 GLU B O 1
ATOM 3003 N N . LYS B 1 30 ? 17.188 4.098 20.641 1 40.03 30 LYS B N 1
ATOM 3004 C CA . LYS B 1 30 ? 18.625 3.963 20.422 1 40.03 30 LYS B CA 1
ATOM 3005 C C . LYS B 1 30 ? 19.109 2.562 20.797 1 40.03 30 LYS B C 1
ATOM 3007 O O . LYS B 1 30 ? 20.031 2.031 20.156 1 40.03 30 LYS B O 1
ATOM 3012 N N . MET B 1 31 ? 18.828 2.523 22.141 1 35.19 31 MET B N 1
ATOM 3013 C CA . MET B 1 31 ? 19.219 1.191 22.594 1 35.19 31 MET B CA 1
ATOM 3014 C C . MET B 1 31 ? 18.5 0.11 21.781 1 35.19 31 MET B C 1
ATOM 3016 O O . MET B 1 31 ? 18.75 -1.081 21.984 1 35.19 31 MET B O 1
ATOM 3020 N N . GLY B 1 32 ? 18.156 0.497 20.688 1 37.62 32 GLY B N 1
ATOM 3021 C CA . GLY B 1 32 ? 17.719 -0.283 19.531 1 37.62 32 GLY B CA 1
ATOM 3022 C C . GLY B 1 32 ? 16.469 -1.104 19.797 1 37.62 32 GLY B C 1
ATOM 3023 O O . GLY B 1 32 ? 15.461 -0.939 19.125 1 37.62 32 GLY B O 1
ATOM 3024 N N . LEU B 1 33 ? 16.578 -2.562 19.406 1 42.38 33 LEU B N 1
ATOM 3025 C CA . LEU B 1 33 ? 16.719 -3.883 18.797 1 42.38 33 LEU B CA 1
ATOM 3026 C C . LEU B 1 33 ? 16.453 -4.98 19.812 1 42.38 33 LEU B C 1
ATOM 3028 O O . LEU B 1 33 ? 17.25 -5.898 19.984 1 42.38 33 LEU B O 1
ATOM 3032 N N . GLN B 1 34 ? 15.953 -4.336 20.828 1 37.28 34 GLN B N 1
ATOM 3033 C CA . GLN B 1 34 ? 15.797 -5.617 21.5 1 37.28 34 GLN B CA 1
ATOM 3034 C C . GLN B 1 34 ? 14.641 -6.418 20.906 1 37.28 34 GLN B C 1
ATOM 3036 O O . GLN B 1 34 ? 13.523 -5.91 20.781 1 37.28 34 GLN B O 1
ATOM 3041 N N . GLU B 1 35 ? 14.984 -7.117 20.016 1 45.69 35 GLU B N 1
ATOM 3042 C CA . GLU B 1 35 ? 14.141 -8.148 19.422 1 45.69 35 GLU B CA 1
ATOM 3043 C C . GLU B 1 35 ? 13.258 -8.812 20.484 1 45.69 35 GLU B C 1
ATOM 3045 O O . GLU B 1 35 ? 13.766 -9.383 21.453 1 45.69 35 GLU B O 1
ATOM 3050 N N . ASN B 1 36 ? 12.234 -8.078 20.891 1 46.62 36 ASN B N 1
ATOM 3051 C CA . ASN B 1 36 ? 11.32 -8.953 21.609 1 46.62 36 ASN B CA 1
ATOM 3052 C C . ASN B 1 36 ? 10.961 -10.188 20.797 1 46.62 36 ASN B C 1
ATOM 3054 O O . ASN B 1 36 ? 10.461 -10.07 19.672 1 46.62 36 ASN B O 1
ATOM 3058 N N . LYS B 1 37 ? 11.461 -11.273 21.172 1 49.78 37 LYS B N 1
ATOM 3059 C CA . LYS B 1 37 ? 11.289 -12.586 20.562 1 49.78 37 LYS B CA 1
ATOM 3060 C C . LYS B 1 37 ? 9.828 -12.812 20.156 1 49.78 37 LYS B C 1
ATOM 3062 O O . LYS B 1 37 ? 9.531 -13.695 19.359 1 49.78 37 LYS B O 1
ATOM 3067 N N . ASN B 1 38 ? 8.953 -11.82 20.734 1 54.28 38 ASN B N 1
ATOM 3068 C CA . ASN B 1 38 ? 7.535 -12.078 20.484 1 54.28 38 ASN B CA 1
ATOM 3069 C C . ASN B 1 38 ? 6.922 -11 19.578 1 54.28 38 ASN B C 1
ATOM 3071 O O . ASN B 1 38 ? 5.699 -10.836 19.547 1 54.28 38 ASN B O 1
ATOM 3075 N N . SER B 1 39 ? 7.73 -10.266 18.844 1 62.03 39 SER B N 1
ATOM 3076 C CA . SER B 1 39 ? 7.172 -9.211 18.016 1 62.03 39 SER B CA 1
ATOM 3077 C C . SER B 1 39 ? 6.613 -9.773 16.703 1 62.03 39 SER B C 1
ATOM 3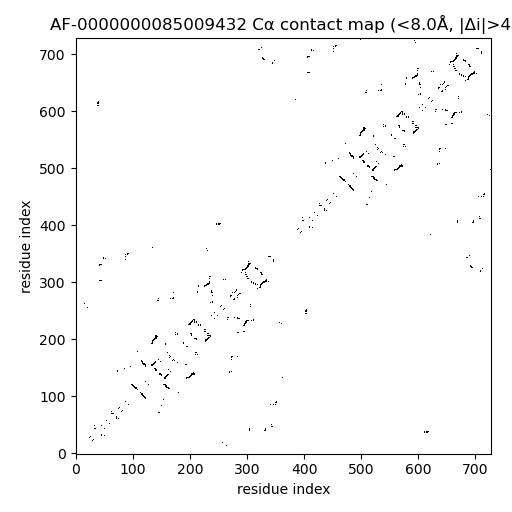079 O O . SER B 1 39 ? 7.133 -10.758 16.172 1 62.03 39 SER B O 1
ATOM 3081 N N . SER B 1 40 ? 5.457 -9.172 16.359 1 74.94 40 SER B N 1
ATOM 3082 C CA . SER B 1 40 ? 4.922 -9.508 15.039 1 74.94 40 SER B CA 1
ATOM 3083 C C . SER B 1 40 ? 5.887 -9.102 13.93 1 74.94 40 SER B C 1
ATOM 3085 O O . SER B 1 40 ? 6.789 -8.289 14.156 1 74.94 40 SER B O 1
ATOM 3087 N N . ILE B 1 41 ? 5.824 -9.703 12.891 1 80.75 41 ILE B N 1
ATOM 3088 C CA . ILE B 1 41 ? 6.684 -9.414 11.75 1 80.75 41 ILE B CA 1
ATOM 3089 C C . ILE B 1 41 ? 6.543 -7.941 11.352 1 80.75 41 ILE B C 1
ATOM 3091 O O . ILE B 1 41 ? 7.48 -7.34 10.828 1 80.75 41 ILE B O 1
ATOM 3095 N N . ILE B 1 42 ? 5.402 -7.375 11.562 1 82.69 42 ILE B N 1
ATOM 3096 C CA . ILE B 1 42 ? 5.172 -5.961 11.281 1 82.69 42 ILE B CA 1
ATOM 3097 C C . ILE B 1 42 ? 6.027 -5.102 12.203 1 82.69 42 ILE B C 1
ATOM 3099 O O . ILE B 1 42 ? 6.523 -4.047 11.805 1 82.69 42 ILE B O 1
ATOM 3103 N N . GLU B 1 43 ? 6.297 -5.641 13.375 1 81.12 43 GLU B N 1
ATOM 3104 C CA . GLU B 1 43 ? 6.988 -4.855 14.391 1 81.12 43 GLU B CA 1
ATOM 3105 C C . GLU B 1 43 ? 8.453 -5.258 14.5 1 81.12 43 GLU B C 1
ATOM 3107 O O . GLU B 1 43 ? 9.258 -4.547 15.102 1 81.12 43 GLU B O 1
ATOM 3112 N N . ALA B 1 44 ? 8.781 -6.395 13.922 1 78.19 44 ALA B N 1
ATOM 3113 C CA . ALA B 1 44 ? 10.18 -6.824 13.977 1 78.19 44 ALA B CA 1
ATOM 3114 C C . ALA B 1 44 ? 11.102 -5.77 13.367 1 78.19 44 ALA B C 1
ATOM 3116 O O . ALA B 1 44 ? 10.836 -5.254 12.281 1 78.19 44 ALA B O 1
ATOM 3117 N N . VAL B 1 45 ? 12.141 -5.523 14.023 1 80.06 45 VAL B N 1
ATOM 3118 C CA . VAL B 1 45 ? 13 -4.395 13.688 1 80.06 45 VAL B CA 1
ATOM 3119 C C . VAL B 1 45 ? 13.656 -4.629 12.328 1 80.06 45 VAL B C 1
ATOM 3121 O O . VAL B 1 45 ? 14.133 -5.734 12.047 1 80.06 45 VAL B O 1
ATOM 3124 N N . ASP B 1 46 ? 13.633 -3.607 11.531 1 83.44 46 ASP B N 1
ATOM 3125 C CA . ASP B 1 46 ? 14.383 -3.613 10.281 1 83.44 46 ASP B CA 1
ATOM 3126 C C . ASP B 1 46 ? 15.875 -3.414 10.523 1 83.44 46 ASP B C 1
ATOM 3128 O O . ASP B 1 46 ? 16.297 -2.34 10.953 1 83.44 46 ASP B O 1
ATOM 3132 N N . GLN B 1 47 ? 16.641 -4.371 10.164 1 80.06 47 GLN B N 1
ATOM 3133 C CA . GLN B 1 47 ? 18.047 -4.367 10.531 1 80.06 47 GLN B CA 1
ATOM 3134 C C . GLN B 1 47 ? 18.812 -3.324 9.727 1 80.06 47 GLN B C 1
ATOM 3136 O O . GLN B 1 47 ? 19.75 -2.693 10.242 1 80.06 47 GLN B O 1
ATOM 3141 N N . ASP B 1 48 ? 18.516 -3.213 8.477 1 84.38 48 ASP B N 1
ATOM 3142 C CA . ASP B 1 48 ? 19.172 -2.193 7.66 1 84.38 48 ASP B CA 1
ATOM 3143 C C . ASP B 1 48 ? 18.922 -0.795 8.219 1 84.38 48 ASP B C 1
ATOM 3145 O O . ASP B 1 48 ? 19.828 0.045 8.234 1 84.38 48 ASP B O 1
ATOM 3149 N N . TYR B 1 49 ? 17.797 -0.551 8.656 1 84.12 49 TYR B N 1
ATOM 3150 C CA . TYR B 1 49 ? 17.438 0.736 9.25 1 84.12 49 TYR B CA 1
ATOM 3151 C C . TYR B 1 49 ? 18.266 0.997 10.508 1 84.12 49 TYR B C 1
ATOM 3153 O O . TYR B 1 49 ? 18.812 2.088 10.688 1 84.12 49 TYR B O 1
ATOM 3161 N N . ILE B 1 50 ? 18.344 -0.012 11.289 1 78.31 50 ILE B N 1
ATOM 3162 C CA . ILE B 1 50 ? 19.062 0.136 12.547 1 78.31 50 ILE B CA 1
ATOM 3163 C C . ILE B 1 50 ? 20.531 0.443 12.266 1 78.31 50 ILE B C 1
ATOM 3165 O O . ILE B 1 50 ? 21.125 1.286 12.938 1 78.31 50 ILE B O 1
ATOM 3169 N N . GLN B 1 51 ? 20.969 -0.25 11.391 1 79.19 51 GLN B N 1
ATOM 3170 C CA . GLN B 1 51 ? 22.359 -0.001 11.031 1 79.19 51 GLN B CA 1
ATOM 3171 C C . GLN B 1 51 ? 22.547 1.422 10.516 1 79.19 51 GLN B C 1
ATOM 3173 O O . GLN B 1 51 ? 23.531 2.078 10.836 1 79.19 51 GLN B O 1
ATOM 3178 N N . GLY B 1 52 ? 21.656 1.856 9.742 1 77.06 52 GLY B N 1
ATOM 3179 C CA . GLY B 1 52 ? 21.734 3.199 9.188 1 77.06 52 GLY B CA 1
ATOM 3180 C C . GLY B 1 52 ? 21.688 4.285 10.242 1 77.06 52 GLY B C 1
ATOM 3181 O O . GLY B 1 52 ? 22.453 5.246 10.195 1 77.06 52 GLY B O 1
ATOM 3182 N N . ILE B 1 53 ? 20.875 4.141 11.156 1 77 53 ILE B N 1
ATOM 3183 C CA . ILE B 1 53 ? 20.672 5.195 12.148 1 77 53 ILE B CA 1
ATOM 3184 C C . ILE B 1 53 ? 21.812 5.172 13.164 1 77 53 ILE B C 1
ATOM 3186 O O . ILE B 1 53 ? 21.984 6.133 13.922 1 77 53 ILE B O 1
ATOM 3190 N N . SER B 1 54 ? 22.469 4.062 13.156 1 75.12 54 SER B N 1
ATOM 3191 C CA . SER B 1 54 ? 23.562 3.928 14.109 1 75.12 54 SER B CA 1
ATOM 3192 C C . SER B 1 54 ? 24.844 4.555 13.562 1 75.12 54 SER B C 1
ATOM 3194 O O . SER B 1 54 ? 25.844 4.652 14.281 1 75.12 54 SER B O 1
ATOM 3196 N N . LYS B 1 55 ? 24.766 5.02 12.352 1 74.56 55 LYS B N 1
ATOM 3197 C CA . LYS B 1 55 ? 25.938 5.637 11.734 1 74.56 55 LYS B CA 1
ATOM 3198 C C . LYS B 1 55 ? 25.844 7.156 11.781 1 74.56 55 LYS B C 1
ATOM 3200 O O . LYS B 1 55 ? 24.75 7.723 11.742 1 74.56 55 LYS B O 1
ATOM 3205 N N . PRO B 1 56 ? 27.047 7.801 11.984 1 69.56 56 PRO B N 1
ATOM 3206 C CA . PRO B 1 56 ? 27.031 9.258 11.836 1 69.56 56 PRO B CA 1
ATOM 3207 C C . PRO B 1 56 ? 26.438 9.703 10.5 1 69.56 56 PRO B C 1
ATOM 3209 O O . PRO B 1 56 ? 26.609 9.023 9.484 1 69.56 56 PRO B O 1
ATOM 3212 N N . PRO B 1 57 ? 25.844 10.805 10.461 1 69.06 57 PRO B N 1
ATOM 3213 C CA . PRO B 1 57 ? 25.594 11.773 11.539 1 69.06 57 PRO B CA 1
ATOM 3214 C C . PRO B 1 57 ? 24.344 11.453 12.336 1 69.06 57 PRO B C 1
ATOM 3216 O O . PRO B 1 57 ? 23.953 12.227 13.219 1 69.06 57 PRO B O 1
ATOM 3219 N N . TYR B 1 58 ? 23.812 10.383 11.977 1 69.25 58 TYR B N 1
ATOM 3220 C CA . TYR B 1 58 ? 22.516 10.117 12.57 1 69.25 58 TYR B CA 1
ATOM 3221 C C . TYR B 1 58 ? 22.656 9.523 13.969 1 69.25 58 TYR B C 1
ATOM 3223 O O . TYR B 1 58 ? 21.734 9.602 14.781 1 69.25 58 TYR B O 1
ATOM 3231 N N . ALA B 1 59 ? 23.906 9.148 14.031 1 62.09 59 ALA B N 1
ATOM 3232 C CA . ALA B 1 59 ? 24.188 8.539 15.328 1 62.09 59 ALA B CA 1
ATOM 3233 C C . ALA B 1 59 ? 24.25 9.602 16.422 1 62.09 59 ALA B C 1
ATOM 3235 O O . ALA B 1 59 ? 24.719 10.711 16.203 1 62.09 59 ALA B O 1
ATOM 3236 N N . ASN B 1 60 ? 23.734 9.352 17.547 1 58.88 60 ASN B N 1
ATOM 3237 C CA . ASN B 1 60 ? 23.875 10.18 18.734 1 58.88 60 ASN B CA 1
ATOM 3238 C C . ASN B 1 60 ? 23.156 11.508 18.594 1 58.88 60 ASN B C 1
ATOM 3240 O O . ASN B 1 60 ? 23.641 12.547 19.062 1 58.88 60 ASN B O 1
ATOM 3244 N N . THR B 1 61 ? 22.219 11.656 17.672 1 61.44 61 THR B N 1
ATOM 3245 C CA . THR B 1 61 ? 21.438 12.875 17.469 1 61.44 61 THR B CA 1
ATOM 3246 C C . THR B 1 61 ? 20.156 12.82 18.281 1 61.44 61 THR B C 1
ATOM 3248 O O . THR B 1 61 ? 19.109 13.297 17.828 1 61.44 61 THR B O 1
ATOM 3251 N N . ALA B 1 62 ? 20.375 12.469 19.531 1 60.97 62 ALA B N 1
ATOM 3252 C CA . ALA B 1 62 ? 19.172 12.297 20.344 1 60.97 62 ALA B CA 1
ATOM 3253 C C . ALA B 1 62 ? 18.578 13.648 20.734 1 60.97 62 ALA B C 1
ATOM 3255 O O . ALA B 1 62 ? 19.312 14.578 21.078 1 60.97 62 ALA B O 1
ATOM 3256 N N . LEU B 1 63 ? 17.344 13.812 20.391 1 62.44 63 LEU B N 1
ATOM 3257 C CA . LEU B 1 63 ? 16.562 14.938 20.875 1 62.44 63 LEU B CA 1
ATOM 3258 C C . LEU B 1 63 ? 16.281 14.781 22.375 1 62.44 63 LEU B C 1
ATOM 3260 O O . LEU B 1 63 ? 15.609 13.828 22.781 1 62.44 63 LEU B O 1
ATOM 3264 N N . ALA B 1 64 ? 16.812 15.695 23.172 1 57.06 64 ALA B N 1
ATOM 3265 C CA . ALA B 1 64 ? 16.734 15.594 24.625 1 57.06 64 ALA B CA 1
ATOM 3266 C C . ALA B 1 64 ? 15.273 15.578 25.094 1 57.06 64 ALA B C 1
ATOM 3268 O O . ALA B 1 64 ? 14.906 14.797 25.969 1 57.06 64 ALA B O 1
ATOM 3269 N N . ASP B 1 65 ? 14.508 16.516 24.594 1 64.81 65 ASP B N 1
ATOM 3270 C CA . ASP B 1 65 ? 13.086 16.609 24.922 1 64.81 65 ASP B CA 1
ATOM 3271 C C . ASP B 1 65 ? 12.258 16.984 23.703 1 64.81 65 ASP B C 1
ATOM 3273 O O . ASP B 1 65 ? 12.07 18.172 23.406 1 64.81 65 ASP B O 1
ATOM 3277 N N . PRO B 1 66 ? 11.672 16.016 23.141 1 66.19 66 PRO B N 1
ATOM 3278 C CA . PRO B 1 66 ? 10.938 16.297 21.906 1 66.19 66 PRO B CA 1
ATOM 3279 C C . PRO B 1 66 ? 9.648 17.078 22.141 1 66.19 66 PRO B C 1
ATOM 3281 O O . PRO B 1 66 ? 9.031 17.578 21.203 1 66.19 66 PRO B O 1
ATOM 3284 N N . PHE B 1 67 ? 9.344 17.281 23.438 1 70.56 67 PHE B N 1
ATOM 3285 C CA . PHE B 1 67 ? 8.062 17.906 23.734 1 70.56 67 PHE B CA 1
ATOM 3286 C C . PHE B 1 67 ? 8.258 19.359 24.141 1 70.56 67 PHE B C 1
ATOM 3288 O O . PHE B 1 67 ? 7.285 20.109 24.25 1 70.56 67 PHE B O 1
ATOM 3295 N N . ASP B 1 68 ? 9.531 19.656 24.344 1 73 68 ASP B N 1
ATOM 3296 C CA . ASP B 1 68 ? 9.867 21.062 24.578 1 73 68 ASP B CA 1
ATOM 3297 C C . ASP B 1 68 ? 10.18 21.766 23.266 1 73 68 ASP B C 1
ATOM 3299 O O . ASP B 1 68 ? 11.164 21.438 22.594 1 73 68 ASP B O 1
ATOM 3303 N N . GLU B 1 69 ? 9.32 22.703 22.938 1 81.62 69 GLU B N 1
ATOM 3304 C CA . GLU B 1 69 ? 9.438 23.344 21.625 1 81.62 69 GLU B CA 1
ATOM 3305 C C . GLU B 1 69 ? 10.789 24.031 21.469 1 81.62 69 GLU B C 1
ATOM 3307 O O . GLU B 1 69 ? 11.344 24.078 20.375 1 81.62 69 GLU B O 1
ATOM 3312 N N . LYS B 1 70 ? 11.234 24.672 22.516 1 84.25 70 LYS B N 1
ATOM 3313 C CA . LYS B 1 70 ? 12.516 25.359 22.422 1 84.25 70 LYS B CA 1
ATOM 3314 C C . LYS B 1 70 ? 13.648 24.375 22.156 1 84.25 70 LYS B C 1
ATOM 3316 O O . LYS B 1 70 ? 14.492 24.609 21.281 1 84.25 70 LYS B O 1
ATOM 3321 N N . ILE B 1 71 ? 13.633 23.312 22.891 1 75 71 ILE B N 1
ATOM 3322 C CA . ILE B 1 71 ? 14.656 22.281 22.734 1 75 71 ILE B CA 1
ATOM 3323 C C . ILE B 1 71 ? 14.523 21.625 21.359 1 75 71 ILE B C 1
ATOM 3325 O O . ILE B 1 71 ? 15.523 21.438 20.656 1 75 71 ILE B O 1
ATOM 3329 N N . ALA B 1 72 ? 13.344 21.359 21.031 1 76.69 72 ALA B N 1
ATOM 3330 C CA . ALA B 1 72 ? 13.094 20.688 19.75 1 76.69 72 ALA B CA 1
ATOM 3331 C C . ALA B 1 72 ? 13.508 21.562 18.578 1 76.69 72 ALA B C 1
ATOM 3333 O O . ALA B 1 72 ? 14.133 21.078 17.625 1 76.69 72 ALA B O 1
ATOM 3334 N N . ARG B 1 73 ? 13.18 22.797 18.609 1 82.94 73 ARG B N 1
ATOM 3335 C CA . ARG B 1 73 ? 13.508 23.719 17.516 1 82.94 73 ARG B CA 1
ATOM 3336 C C . ARG B 1 73 ? 15.008 23.922 17.406 1 82.94 73 ARG B C 1
ATOM 3338 O O . ARG B 1 73 ? 15.547 24 16.297 1 82.94 73 ARG B O 1
ATOM 3345 N N . LYS B 1 74 ? 15.617 23.969 18.516 1 80.06 74 LYS B N 1
ATOM 3346 C CA . LYS B 1 74 ? 17.078 24.062 18.5 1 80.06 74 LYS B CA 1
ATOM 3347 C C . LYS B 1 74 ? 17.703 22.828 17.875 1 80.06 74 LYS B C 1
ATOM 3349 O O . LYS B 1 74 ? 18.656 22.922 17.109 1 80.06 74 LYS B O 1
ATOM 3354 N N . TRP B 1 75 ? 17.188 21.766 18.219 1 76 75 TRP B N 1
ATOM 3355 C CA . TRP B 1 75 ? 17.672 20.5 17.672 1 76 75 TRP B CA 1
ATOM 3356 C C . TRP B 1 75 ? 17.484 20.453 16.156 1 76 75 TRP B C 1
ATOM 3358 O O . TRP B 1 75 ? 18.391 20 15.438 1 76 75 TRP B O 1
ATOM 3368 N N . VAL B 1 76 ? 16.391 20.859 15.711 1 76.12 76 VAL B N 1
ATOM 3369 C CA . VAL B 1 76 ? 16.141 20.891 14.273 1 76.12 76 VAL B CA 1
ATOM 3370 C C . VAL B 1 76 ? 17.172 21.781 13.602 1 76.12 76 VAL B C 1
ATOM 3372 O O . VAL B 1 76 ? 17.812 21.375 12.617 1 76.12 76 VAL B O 1
ATOM 3375 N N . ASP B 1 77 ? 17.375 22.891 14.109 1 76.81 77 ASP B N 1
ATOM 3376 C CA . ASP B 1 77 ? 18.281 23.891 13.516 1 76.81 77 ASP B CA 1
ATOM 3377 C C . ASP B 1 77 ? 19.719 23.406 13.539 1 76.81 77 ASP B C 1
ATOM 3379 O O . ASP B 1 77 ? 20.469 23.594 12.57 1 76.81 77 ASP B O 1
ATOM 3383 N N . GLU B 1 78 ? 20.016 22.719 14.57 1 77.25 78 GLU B N 1
ATOM 3384 C CA . GLU B 1 78 ? 21.438 22.438 14.789 1 77.25 78 GLU B CA 1
ATOM 3385 C C . GLU B 1 78 ? 21.797 21.031 14.289 1 77.25 78 GLU B C 1
ATOM 3387 O O . GLU B 1 78 ? 22.969 20.734 14.047 1 77.25 78 GLU B O 1
ATOM 3392 N N . VAL B 1 79 ? 20.797 20.234 14.211 1 74.38 79 VAL B N 1
ATOM 3393 C CA . VAL B 1 79 ? 21.109 18.844 13.891 1 74.38 79 VAL B CA 1
ATOM 3394 C C . VAL B 1 79 ? 20.438 18.469 12.57 1 74.38 79 VAL B C 1
ATOM 3396 O O . VAL B 1 79 ? 21.125 18.234 11.57 1 74.38 79 VAL B O 1
ATOM 3399 N N . ILE B 1 80 ? 19.172 18.578 12.578 1 71.81 80 ILE B N 1
ATOM 3400 C CA . ILE B 1 80 ? 18.422 18.078 11.445 1 71.81 80 ILE B CA 1
ATOM 3401 C C . ILE B 1 80 ? 18.781 18.859 10.188 1 71.81 80 ILE B C 1
ATOM 3403 O O . ILE B 1 80 ? 18.953 18.281 9.117 1 71.81 80 ILE B O 1
ATOM 3407 N N . MET B 1 81 ? 18.875 20.109 10.273 1 73.75 81 MET B N 1
ATOM 3408 C CA . MET B 1 81 ? 19.109 20.969 9.117 1 73.75 81 MET B CA 1
ATOM 3409 C C . MET B 1 81 ? 20.5 20.75 8.547 1 73.75 81 MET B C 1
ATOM 3411 O O . MET B 1 81 ? 20.797 21.172 7.426 1 73.75 81 MET B O 1
ATOM 3415 N N . LYS B 1 82 ? 21.25 20.062 9.297 1 70.62 82 LYS B N 1
ATOM 3416 C CA . LYS B 1 82 ? 22.609 19.797 8.836 1 70.62 82 LYS B CA 1
ATOM 3417 C C . LYS B 1 82 ? 22.703 18.453 8.109 1 70.62 82 LYS B C 1
ATOM 3419 O O . LYS B 1 82 ? 23.703 18.172 7.457 1 70.62 82 LYS B O 1
ATOM 3424 N N . PHE B 1 83 ? 21.672 17.672 8.336 1 68.81 83 PHE B N 1
ATOM 3425 C CA . PHE B 1 83 ? 21.641 16.375 7.664 1 68.81 83 PHE B CA 1
ATOM 3426 C C . PHE B 1 83 ? 21.328 16.547 6.184 1 68.81 83 PHE B C 1
ATOM 3428 O O . PHE B 1 83 ? 20.625 17.484 5.797 1 68.81 83 PHE B O 1
ATOM 3435 N N . PRO B 1 84 ? 22.047 15.672 5.289 1 61.25 84 PRO B N 1
ATOM 3436 C CA . PRO B 1 84 ? 21.578 15.672 3.902 1 61.25 84 PRO B CA 1
ATOM 3437 C C . PRO B 1 84 ? 20.078 15.453 3.789 1 61.25 84 PRO B C 1
ATOM 3439 O O . PRO B 1 84 ? 19.5 14.633 4.516 1 61.25 84 PRO B O 1
ATOM 3442 N N . ARG B 1 85 ? 19.578 16.625 3.064 1 57.31 85 ARG B N 1
ATOM 3443 C CA . ARG B 1 85 ? 18.125 16.594 2.9 1 57.31 85 ARG B CA 1
ATOM 3444 C C . ARG B 1 85 ? 17.734 16 1.551 1 57.31 85 ARG B C 1
ATOM 3446 O O . ARG B 1 85 ? 18.359 16.312 0.53 1 57.31 85 ARG B O 1
ATOM 3453 N N . GLY B 1 86 ? 17.016 14.844 1.587 1 57.53 86 GLY B N 1
ATOM 3454 C CA . GLY B 1 86 ? 16.422 14.367 0.354 1 57.53 86 GLY B CA 1
ATOM 3455 C C . GLY B 1 86 ? 16.859 12.969 -0.025 1 57.53 86 GLY B C 1
ATOM 3456 O O . GLY B 1 86 ? 17.766 12.406 0.605 1 57.53 86 GLY B O 1
ATOM 3457 N N . PRO B 1 87 ? 16.109 12.523 -0.896 1 57.81 87 PRO B N 1
ATOM 3458 C CA . PRO B 1 87 ? 16.406 11.156 -1.34 1 57.81 87 PRO B CA 1
ATOM 3459 C C . PRO B 1 87 ? 17.766 11.062 -2.029 1 57.81 87 PRO B C 1
ATOM 3461 O O . PRO B 1 87 ? 18.219 12.023 -2.648 1 57.81 87 PRO B O 1
ATOM 3464 N N . PRO B 1 88 ? 18.484 9.961 -1.662 1 56.38 88 PRO B N 1
ATOM 3465 C CA . PRO B 1 88 ? 19.719 9.742 -2.43 1 56.38 88 PRO B CA 1
ATOM 3466 C C . PRO B 1 88 ? 19.484 9.82 -3.938 1 56.38 88 PRO B C 1
ATOM 3468 O O . PRO B 1 88 ? 18.375 9.562 -4.414 1 56.38 88 PRO B O 1
ATOM 3471 N N . ALA B 1 89 ? 20.453 10.406 -4.555 1 56.03 89 ALA B N 1
ATOM 3472 C CA . ALA B 1 89 ? 20.406 10.633 -6 1 56.03 89 ALA B CA 1
ATOM 3473 C C . ALA B 1 89 ? 19.906 9.383 -6.727 1 56.03 89 ALA B C 1
ATOM 3475 O O . ALA B 1 89 ? 19.203 9.484 -7.738 1 56.03 89 ALA B O 1
ATOM 3476 N N . ASP B 1 90 ? 20.219 8.297 -6.168 1 57.34 90 ASP B N 1
ATOM 3477 C CA . ASP B 1 90 ? 19.922 7.051 -6.867 1 57.34 90 ASP B CA 1
ATOM 3478 C C . ASP B 1 90 ? 18.438 6.676 -6.703 1 57.34 90 ASP B C 1
ATOM 3480 O O . ASP B 1 90 ? 17.953 5.742 -7.348 1 57.34 90 ASP B O 1
ATOM 3484 N N . CYS B 1 91 ? 17.875 7.508 -5.918 1 56.84 91 CYS B N 1
ATOM 3485 C CA . CYS B 1 91 ? 16.453 7.234 -5.738 1 56.84 91 CYS B CA 1
ATOM 3486 C C . CYS B 1 91 ? 15.633 7.895 -6.836 1 56.84 91 CYS B C 1
ATOM 3488 O O . CYS B 1 91 ? 14.461 7.559 -7.027 1 56.84 91 CYS B O 1
ATOM 3490 N N . HIS B 1 92 ? 16.406 8.797 -7.457 1 56.38 92 HIS B N 1
ATOM 3491 C CA . HIS B 1 92 ? 15.672 9.539 -8.477 1 56.38 92 HIS B CA 1
ATOM 3492 C C . HIS B 1 92 ? 15.648 8.773 -9.797 1 56.38 92 HIS B C 1
ATOM 3494 O O . HIS B 1 92 ? 16.688 8.281 -10.258 1 56.38 92 HIS B O 1
ATOM 3500 N N . ARG B 1 93 ? 14.516 8.406 -10.156 1 52.5 93 ARG B N 1
ATOM 3501 C CA . ARG B 1 93 ? 14.398 7.715 -11.438 1 52.5 93 ARG B CA 1
ATOM 3502 C C . ARG B 1 93 ? 14.773 8.641 -12.594 1 52.5 93 ARG B C 1
ATOM 3504 O O . ARG B 1 93 ? 15.062 8.18 -13.695 1 52.5 93 ARG B O 1
ATOM 3511 N N . ARG B 1 94 ? 14.547 10.008 -12.375 1 53.84 94 ARG B N 1
ATOM 3512 C CA . ARG B 1 94 ? 14.852 10.992 -13.414 1 53.84 94 ARG B CA 1
ATOM 3513 C C . ARG B 1 94 ? 15.828 12.047 -12.898 1 53.84 94 ARG B C 1
ATOM 3515 O O . ARG B 1 94 ? 15.898 12.297 -11.695 1 53.84 94 ARG B O 1
ATOM 3522 N N . PRO B 1 95 ? 16.656 12.438 -13.891 1 54.53 95 PRO B N 1
ATOM 3523 C CA . PRO B 1 95 ? 17.562 13.516 -13.484 1 54.53 95 PRO B CA 1
ATOM 3524 C C . PRO B 1 95 ? 16.828 14.711 -12.875 1 54.53 95 PRO B C 1
ATOM 3526 O O . PRO B 1 95 ? 15.719 15.039 -13.312 1 54.53 95 PRO B O 1
ATOM 3529 N N . LEU B 1 96 ? 17.312 15.18 -11.75 1 53.88 96 LEU B N 1
ATOM 3530 C CA . LEU B 1 96 ? 16.734 16.359 -11.102 1 53.88 96 LEU B CA 1
ATOM 3531 C C . LEU B 1 96 ? 16.734 17.547 -12.047 1 53.88 96 LEU B C 1
ATOM 3533 O O . LEU B 1 96 ? 17.766 17.875 -12.641 1 53.88 96 LEU B O 1
ATOM 3537 N N . ALA B 1 97 ? 15.562 17.859 -12.562 1 56.78 97 ALA B N 1
ATOM 3538 C CA . ALA B 1 97 ? 15.469 19.109 -13.328 1 56.78 97 ALA B CA 1
ATOM 3539 C C . ALA B 1 97 ? 16.047 20.281 -12.539 1 56.78 97 ALA B C 1
ATOM 3541 O O . ALA B 1 97 ? 16.141 20.219 -11.305 1 56.78 97 ALA B O 1
ATOM 3542 N N . LYS B 1 98 ? 16.688 21.156 -13.281 1 63.56 98 LYS B N 1
ATOM 3543 C CA . LYS B 1 98 ? 17 22.422 -12.625 1 63.56 98 LYS B CA 1
ATOM 3544 C C . LYS B 1 98 ? 15.758 23.016 -11.969 1 63.56 98 LYS B C 1
ATOM 3546 O O . LYS B 1 98 ? 14.672 23.031 -12.562 1 63.56 98 LYS B O 1
ATOM 3551 N N . ILE B 1 99 ? 15.797 23.281 -10.672 1 72.88 99 ILE B N 1
ATOM 3552 C CA . ILE B 1 99 ? 14.672 23.766 -9.883 1 72.88 99 ILE B CA 1
ATOM 3553 C C . ILE B 1 99 ? 14.93 25.203 -9.438 1 72.88 99 ILE B C 1
ATOM 3555 O O . ILE B 1 99 ? 16 25.516 -8.914 1 72.88 99 ILE B O 1
ATOM 3559 N N . ALA B 1 100 ? 14.023 26.125 -9.906 1 80.19 100 ALA B N 1
ATOM 3560 C CA . ALA B 1 100 ? 14.023 27.469 -9.328 1 80.19 100 ALA B CA 1
ATOM 3561 C C . ALA B 1 100 ? 13.234 27.5 -8.016 1 80.19 100 ALA B C 1
ATOM 3563 O O . ALA B 1 100 ? 12.156 26.906 -7.922 1 80.19 100 ALA B O 1
ATOM 3564 N N . ILE B 1 101 ? 13.852 28.125 -7.066 1 83.5 101 ILE B N 1
ATOM 3565 C CA . ILE B 1 101 ? 13.211 28.203 -5.758 1 83.5 101 ILE B CA 1
ATOM 3566 C C . ILE B 1 101 ? 12.75 29.641 -5.492 1 83.5 101 ILE B C 1
ATOM 3568 O O . ILE B 1 101 ? 13.531 30.578 -5.656 1 83.5 101 ILE B O 1
ATOM 3572 N N . LYS B 1 102 ? 11.508 29.766 -5.098 1 88.31 102 LYS B N 1
ATOM 3573 C CA . LYS B 1 102 ? 10.945 31.062 -4.727 1 88.31 102 LYS B CA 1
ATOM 3574 C C . LYS B 1 102 ? 10.344 31.016 -3.322 1 88.31 102 LYS B C 1
ATOM 3576 O O . LYS B 1 102 ? 9.602 30.094 -2.986 1 88.31 102 LYS B O 1
ATOM 3581 N N . ASN B 1 103 ? 10.75 32 -2.539 1 90.81 103 ASN B N 1
ATOM 3582 C CA . ASN B 1 103 ? 10.117 32.188 -1.237 1 90.81 103 ASN B CA 1
ATOM 3583 C C . ASN B 1 103 ? 9 33.219 -1.302 1 90.81 103 ASN B C 1
ATOM 3585 O O . ASN B 1 103 ? 9.234 34.375 -1.736 1 90.81 103 ASN B O 1
ATOM 3589 N N . VAL B 1 104 ? 7.832 32.875 -0.89 1 94.12 104 VAL B N 1
ATOM 3590 C CA . VAL B 1 104 ? 6.668 33.75 -1.002 1 94.12 104 VAL B CA 1
ATOM 3591 C C . VAL B 1 104 ? 6.02 33.938 0.369 1 94.12 104 VAL B C 1
ATOM 3593 O O . VAL B 1 104 ? 5.836 32.969 1.103 1 94.12 104 VAL B O 1
ATOM 3596 N N . SER B 1 105 ? 5.773 35.125 0.734 1 94.75 105 SER B N 1
ATOM 3597 C CA . SER B 1 105 ? 4.988 35.406 1.927 1 94.75 105 SER B CA 1
ATOM 3598 C C . SER B 1 105 ? 3.508 35.562 1.589 1 94.75 105 SER B C 1
ATOM 3600 O O . SER B 1 105 ? 3.145 36.375 0.719 1 94.75 105 SER B O 1
ATOM 3602 N N . ILE B 1 106 ? 2.676 34.812 2.248 1 94.38 106 ILE B N 1
ATOM 3603 C CA . ILE B 1 106 ? 1.235 34.875 2.02 1 94.38 106 ILE B CA 1
ATOM 3604 C C . ILE B 1 106 ? 0.543 35.562 3.197 1 94.38 106 ILE B C 1
ATOM 3606 O O . ILE B 1 106 ? 0.753 35.156 4.352 1 94.38 106 ILE B O 1
ATOM 3610 N N . THR B 1 107 ? -0.158 36.531 2.932 1 93.12 107 THR B N 1
ATOM 3611 C CA . THR B 1 107 ? -0.938 37.25 3.93 1 93.12 107 THR B CA 1
ATOM 3612 C C . THR B 1 107 ? -2.432 37.062 3.691 1 93.12 107 THR B C 1
ATOM 3614 O O . THR B 1 107 ? -2.895 37.125 2.549 1 93.12 107 THR B O 1
ATOM 3617 N N . TYR B 1 108 ? -3.135 36.719 4.809 1 88.88 108 TYR B N 1
ATOM 3618 C CA . TYR B 1 108 ? -4.574 36.562 4.664 1 88.88 108 TYR B CA 1
ATOM 3619 C C . TYR B 1 108 ? -5.309 37 5.926 1 88.88 108 TYR B C 1
ATOM 3621 O O . TYR B 1 108 ? -4.691 37.188 6.977 1 88.88 108 TYR B O 1
ATOM 3629 N N . GLY B 1 109 ? -6.594 37.156 5.77 1 80.94 109 GLY B N 1
ATOM 3630 C CA . GLY B 1 109 ? -7.453 37.5 6.895 1 80.94 109 GLY B CA 1
ATOM 3631 C C . GLY B 1 109 ? -7.344 38.938 7.336 1 80.94 109 GLY B C 1
ATOM 3632 O O . GLY B 1 109 ? -6.574 39.719 6.762 1 80.94 109 GLY B O 1
ATOM 3633 N N . SER B 1 110 ? -8.125 39.219 8.328 1 75.06 110 SER B N 1
ATOM 3634 C CA . SER B 1 110 ? -8.242 40.594 8.805 1 75.06 110 SER B CA 1
ATOM 3635 C C . SER B 1 110 ? -7.051 40.969 9.664 1 75.06 110 SER B C 1
ATOM 3637 O O . SER B 1 110 ? -6.699 42.156 9.75 1 75.06 110 SER B O 1
ATOM 3639 N N . ASP B 1 111 ? -6.441 40 10.227 1 70.25 111 ASP B N 1
ATOM 3640 C CA . ASP B 1 111 ? -5.359 40.312 11.148 1 70.25 111 ASP B CA 1
ATOM 3641 C C . ASP B 1 111 ? -4.004 40.25 10.453 1 70.25 111 ASP B C 1
ATOM 3643 O O . ASP B 1 111 ? -2.963 40.188 11.109 1 70.25 111 ASP B O 1
ATOM 3647 N N . ASP B 1 112 ? -4.043 40.25 9.266 1 81.19 112 ASP B N 1
ATOM 3648 C CA . ASP B 1 112 ? -2.828 40.25 8.453 1 81.19 112 ASP B CA 1
ATOM 3649 C C . ASP B 1 112 ? -1.915 39.094 8.844 1 81.19 112 ASP B C 1
ATOM 3651 O O . ASP B 1 112 ? -0.71 39.281 9.031 1 81.19 112 ASP B O 1
ATOM 3655 N N . ALA B 1 113 ? -2.553 38 9.117 1 84 113 ALA B N 1
ATOM 3656 C CA . ALA B 1 113 ? -1.766 36.812 9.383 1 84 113 ALA B CA 1
ATOM 3657 C C . ALA B 1 113 ? -0.872 36.469 8.195 1 84 113 ALA B C 1
ATOM 3659 O O . ALA B 1 113 ? -1.3 36.562 7.047 1 84 113 ALA B O 1
ATOM 3660 N N . THR B 1 114 ? 0.414 36.25 8.523 1 91.62 114 THR B N 1
ATOM 3661 C CA . THR B 1 114 ? 1.35 35.969 7.441 1 91.62 114 THR B CA 1
ATOM 3662 C C . THR B 1 114 ? 2.08 34.656 7.691 1 91.62 114 THR B C 1
ATOM 3664 O O . THR B 1 114 ? 2.381 34.312 8.836 1 91.62 114 THR B O 1
ATOM 3667 N N . PHE B 1 115 ? 2.186 33.875 6.68 1 92.75 115 PHE B N 1
ATOM 3668 C CA . PHE B 1 115 ? 3.037 32.688 6.68 1 92.75 115 PHE B CA 1
ATOM 3669 C C . PHE B 1 115 ? 3.797 32.562 5.367 1 92.75 115 PHE B C 1
ATOM 3671 O O . PHE B 1 115 ? 3.57 33.344 4.438 1 92.75 115 PHE B O 1
ATOM 3678 N N . ARG B 1 116 ? 4.742 31.688 5.316 1 93.06 116 ARG B N 1
ATOM 3679 C CA . ARG B 1 116 ? 5.602 31.594 4.141 1 93.06 116 ARG B CA 1
ATOM 3680 C C . ARG B 1 116 ? 5.441 30.25 3.445 1 93.06 116 ARG B C 1
ATOM 3682 O O . ARG B 1 116 ? 5.086 29.25 4.082 1 93.06 116 ARG B O 1
ATOM 3689 N N . VAL B 1 117 ? 5.609 30.328 2.127 1 93.69 117 VAL B N 1
ATOM 3690 C CA . VAL B 1 117 ? 5.738 29.094 1.35 1 93.69 117 VAL B CA 1
ATOM 3691 C C . VAL B 1 117 ? 7.008 29.156 0.506 1 93.69 117 VAL B C 1
ATOM 3693 O O . VAL B 1 117 ? 7.453 30.234 0.107 1 93.69 117 VAL B O 1
ATOM 3696 N N . ARG B 1 118 ? 7.57 28.047 0.35 1 89.5 118 ARG B N 1
ATOM 3697 C CA . ARG B 1 118 ? 8.664 27.859 -0.601 1 89.5 118 ARG B CA 1
ATOM 3698 C C . ARG B 1 118 ? 8.188 27.125 -1.846 1 89.5 118 ARG B C 1
ATOM 3700 O O . ARG B 1 118 ? 7.68 26 -1.75 1 89.5 118 ARG B O 1
ATOM 3707 N N . VAL B 1 119 ? 8.359 27.766 -3.035 1 90.19 119 VAL B N 1
ATOM 3708 C CA . VAL B 1 119 ? 7.863 27.203 -4.289 1 90.19 119 VAL B CA 1
ATOM 3709 C C . VAL B 1 119 ? 9.031 26.688 -5.121 1 90.19 119 VAL B C 1
ATOM 3711 O O . VAL B 1 119 ? 9.977 27.422 -5.402 1 90.19 119 VAL B O 1
ATOM 3714 N N . TYR B 1 120 ? 8.953 25.422 -5.445 1 85.06 120 TYR B N 1
ATOM 3715 C CA . TYR B 1 120 ? 9.93 24.797 -6.324 1 85.06 120 TYR B CA 1
ATOM 3716 C C . TYR B 1 120 ? 9.375 24.641 -7.734 1 85.06 120 TYR B C 1
ATOM 3718 O O . TYR B 1 120 ? 8.422 23.891 -7.953 1 85.06 120 TYR B O 1
ATOM 3726 N N . VAL B 1 121 ? 10.047 25.328 -8.672 1 83.25 121 VAL B N 1
ATOM 3727 C CA . VAL B 1 121 ? 9.578 25.359 -10.047 1 83.25 121 VAL B CA 1
ATOM 3728 C C . VAL B 1 121 ? 10.586 24.656 -10.953 1 83.25 121 VAL B C 1
ATOM 3730 O O . VAL B 1 121 ? 11.742 25.078 -11.039 1 83.25 121 VAL B O 1
ATOM 3733 N N . PRO B 1 122 ? 10.094 23.562 -11.531 1 76.12 122 PRO B N 1
ATOM 3734 C CA . PRO B 1 122 ? 11.016 22.938 -12.484 1 76.12 122 PRO B CA 1
ATOM 3735 C C . PRO B 1 122 ? 11.453 23.875 -13.602 1 76.12 122 PRO B C 1
ATOM 3737 O O . PRO B 1 122 ? 10.664 24.719 -14.039 1 76.12 122 PRO B O 1
ATOM 3740 N N . ALA B 1 123 ? 12.758 23.812 -13.938 1 67.81 123 ALA B N 1
ATOM 3741 C CA . ALA B 1 123 ? 13.344 24.734 -14.906 1 67.81 123 ALA B CA 1
ATOM 3742 C C . ALA B 1 123 ? 12.633 24.625 -16.25 1 67.81 123 ALA B C 1
ATOM 3744 O O . ALA B 1 123 ? 12.078 23.578 -16.594 1 67.81 123 ALA B O 1
ATOM 3745 N N . ALA B 1 124 ? 12.562 25.797 -16.875 1 58.25 124 ALA B N 1
ATOM 3746 C CA . ALA B 1 124 ? 11.844 26.156 -18.094 1 58.25 124 ALA B CA 1
ATOM 3747 C C . ALA B 1 124 ? 12.117 25.141 -19.203 1 58.25 124 ALA B C 1
ATOM 3749 O O . ALA B 1 124 ? 11.234 24.828 -20 1 58.25 124 ALA B O 1
ATOM 3750 N N . GLU B 1 125 ? 13.305 24.828 -19.359 1 54.94 125 GLU B N 1
ATOM 3751 C CA . GLU B 1 125 ? 13.555 23.938 -20.5 1 54.94 125 GLU B CA 1
ATOM 3752 C C . GLU B 1 125 ? 12.648 22.703 -20.453 1 54.94 125 GLU B C 1
ATOM 3754 O O . GLU B 1 125 ? 12.281 22.156 -21.484 1 54.94 125 GLU B O 1
ATOM 3759 N N . ASP B 1 126 ? 12.258 22.453 -19.312 1 52.5 126 ASP B N 1
ATOM 3760 C CA . ASP B 1 126 ? 11.359 21.328 -19.141 1 52.5 126 ASP B CA 1
ATOM 3761 C C . ASP B 1 126 ? 9.898 21.766 -19.203 1 52.5 126 ASP B C 1
ATOM 3763 O O . ASP B 1 126 ? 9 20.938 -19.344 1 52.5 126 ASP B O 1
ATOM 3767 N N . MET B 1 127 ? 9.773 23.172 -19.062 1 51.47 127 MET B N 1
ATOM 3768 C CA . MET B 1 127 ? 8.461 23.812 -18.938 1 51.47 127 MET B CA 1
ATOM 3769 C C . MET B 1 127 ? 7.836 24.016 -20.312 1 51.47 127 MET B C 1
ATOM 3771 O O . MET B 1 127 ? 6.625 24.219 -20.422 1 51.47 127 MET B O 1
ATOM 3775 N N . GLN B 1 128 ? 8.711 24.375 -21.25 1 49.19 128 GLN B N 1
ATOM 3776 C CA . GLN B 1 128 ? 8.125 24.844 -22.516 1 49.19 128 GLN B CA 1
ATOM 3777 C C . GLN B 1 128 ? 7.145 23.812 -23.062 1 49.19 128 GLN B C 1
ATOM 3779 O O . GLN B 1 128 ? 6.219 24.156 -23.797 1 49.19 128 GLN B O 1
ATOM 3784 N N . SER B 1 129 ? 7.332 22.547 -22.703 1 50.72 129 SER B N 1
ATOM 3785 C CA . SER B 1 129 ? 6.535 21.594 -23.469 1 50.72 129 SER B CA 1
ATOM 3786 C C . SER B 1 129 ? 5.305 21.156 -22.688 1 50.72 129 SER B C 1
ATOM 3788 O O . SER B 1 129 ? 4.438 20.453 -23.234 1 50.72 129 SER B O 1
ATOM 3790 N N . VAL B 1 130 ? 5.293 21.547 -21.406 1 57.41 130 VAL B N 1
ATOM 3791 C CA . VAL B 1 130 ? 4.121 20.969 -20.766 1 57.41 130 VAL B CA 1
ATOM 3792 C C . VAL B 1 130 ? 3.07 22.062 -20.531 1 57.41 130 VAL B C 1
ATOM 3794 O O . VAL B 1 130 ? 3.33 23.047 -19.844 1 57.41 130 VAL B O 1
ATOM 3797 N N . PRO B 1 131 ? 1.972 22.172 -21.266 1 61.44 131 PRO B N 1
ATOM 3798 C CA . PRO B 1 131 ? 0.998 23.266 -21.156 1 61.44 131 PRO B CA 1
ATOM 3799 C C . PRO B 1 131 ? 0.532 23.5 -19.719 1 61.44 131 PRO B C 1
ATOM 3801 O O . PRO B 1 131 ? 0.344 24.656 -19.312 1 61.44 131 PRO B O 1
ATOM 3804 N N . SER B 1 132 ? 0.348 22.578 -18.859 1 82.94 132 SER B N 1
ATOM 3805 C CA . SER B 1 132 ? -0.062 22.734 -17.469 1 82.94 132 SER B CA 1
ATOM 3806 C C . SER B 1 132 ? 0.502 21.625 -16.578 1 82.94 132 SER B C 1
ATOM 3808 O O . SER B 1 132 ? 0.644 20.484 -17.031 1 82.94 132 SER B O 1
ATOM 3810 N N . ARG B 1 133 ? 1.086 22.109 -15.469 1 88.19 133 ARG B N 1
ATOM 3811 C CA . ARG B 1 133 ? 1.742 21.188 -14.555 1 88.19 133 ARG B CA 1
ATOM 3812 C C . ARG B 1 133 ? 0.874 20.922 -13.328 1 88.19 133 ARG B C 1
ATOM 3814 O O . ARG B 1 133 ? 0.07 21.766 -12.938 1 88.19 133 ARG B O 1
ATOM 3821 N N . PRO B 1 134 ? 1.1 19.734 -12.82 1 91.75 134 PRO B N 1
ATOM 3822 C CA . PRO B 1 134 ? 0.474 19.516 -11.516 1 91.75 134 PRO B CA 1
ATOM 3823 C C . PRO B 1 134 ? 1.18 20.266 -10.391 1 91.75 134 PRO B C 1
ATOM 3825 O O . PRO B 1 134 ? 2.305 20.75 -10.57 1 91.75 134 PRO B O 1
ATOM 3828 N N . ALA B 1 135 ? 0.491 20.391 -9.305 1 93.56 135 ALA B N 1
ATOM 3829 C CA . ALA B 1 135 ? 1.078 21 -8.109 1 93.56 135 ALA B CA 1
ATOM 3830 C C . ALA B 1 135 ? 0.957 20.078 -6.906 1 93.56 135 ALA B C 1
ATOM 3832 O O . ALA B 1 135 ? -0.044 19.359 -6.758 1 93.56 135 ALA B O 1
ATOM 3833 N N . LEU B 1 136 ? 1.971 20.078 -6.16 1 93.12 136 LEU B N 1
ATOM 3834 C CA . LEU B 1 136 ? 2.004 19.344 -4.895 1 93.12 136 LEU B CA 1
ATOM 3835 C C . LEU B 1 136 ? 2.254 20.297 -3.729 1 93.12 136 LEU B C 1
ATOM 3837 O O . LEU B 1 136 ? 3.281 20.969 -3.684 1 93.12 136 LEU B O 1
ATOM 3841 N N . ILE B 1 137 ? 1.279 20.406 -2.818 1 96.12 137 ILE B N 1
ATOM 3842 C CA . ILE B 1 137 ? 1.417 21.219 -1.612 1 96.12 137 ILE B CA 1
ATOM 3843 C C . ILE B 1 137 ? 1.821 20.328 -0.438 1 96.12 137 ILE B C 1
ATOM 3845 O O . ILE B 1 137 ? 1.151 19.328 -0.143 1 96.12 137 ILE B O 1
ATOM 3849 N N . MET B 1 138 ? 2.883 20.703 0.265 1 93.94 138 MET B N 1
ATOM 3850 C CA . MET B 1 138 ? 3.439 19.812 1.28 1 93.94 138 MET B CA 1
ATOM 3851 C C . MET B 1 138 ? 3.414 20.469 2.654 1 93.94 138 MET B C 1
ATOM 3853 O O . MET B 1 138 ? 3.754 21.641 2.791 1 93.94 138 MET B O 1
ATOM 3857 N N . TYR B 1 139 ? 3.004 19.672 3.631 1 95.31 139 TYR B N 1
ATOM 3858 C CA . TYR B 1 139 ? 2.963 20.094 5.027 1 95.31 139 TYR B CA 1
ATOM 3859 C C . TYR B 1 139 ? 3.932 19.281 5.871 1 95.31 139 TYR B C 1
ATOM 3861 O O . TYR B 1 139 ? 3.77 18.062 6.008 1 95.31 139 TYR B O 1
ATOM 3869 N N . HIS B 1 140 ? 4.883 19.938 6.453 1 88.38 140 HIS B N 1
ATOM 3870 C CA . HIS B 1 140 ? 5.945 19.25 7.18 1 88.38 140 HIS B CA 1
ATOM 3871 C C . HIS B 1 140 ? 5.457 18.75 8.531 1 88.38 140 HIS B C 1
ATOM 3873 O O . HIS B 1 140 ? 4.484 19.281 9.078 1 88.38 140 HIS B O 1
ATOM 3879 N N . GLY B 1 141 ? 6.211 17.781 9.055 1 88.69 141 GLY B N 1
ATOM 3880 C CA . GLY B 1 141 ? 5.969 17.281 10.398 1 88.69 141 GLY B CA 1
ATOM 3881 C C . GLY B 1 141 ? 6.625 18.141 11.477 1 88.69 141 GLY B C 1
ATOM 3882 O O . GLY B 1 141 ? 6.891 19.312 11.258 1 88.69 141 GLY B O 1
ATOM 3883 N N . GLY B 1 142 ? 6.668 17.516 12.688 1 82.81 142 GLY B N 1
ATOM 3884 C CA . GLY B 1 142 ? 7.297 18.219 13.797 1 82.81 142 GLY B CA 1
ATOM 3885 C C . GLY B 1 142 ? 6.344 18.5 14.938 1 82.81 142 GLY B C 1
ATOM 3886 O O . GLY B 1 142 ? 6.555 19.438 15.711 1 82.81 142 GLY B O 1
ATOM 3887 N N . GLY B 1 143 ? 5.32 17.812 15.023 1 83.94 143 GLY B N 1
ATOM 3888 C CA . GLY B 1 143 ? 4.391 17.938 16.141 1 83.94 143 GLY B CA 1
ATOM 3889 C C . GLY B 1 143 ? 3.781 19.312 16.266 1 83.94 143 GLY B C 1
ATOM 3890 O O . GLY B 1 143 ? 3.559 19.797 17.375 1 83.94 143 GLY B O 1
ATOM 3891 N N . TRP B 1 144 ? 3.721 19.953 15.156 1 83.38 144 TRP B N 1
ATOM 3892 C CA . TRP B 1 144 ? 3.16 21.297 15.055 1 83.38 144 TRP B CA 1
ATOM 3893 C C . TRP B 1 144 ? 4.062 22.312 15.742 1 83.38 144 TRP B C 1
ATOM 3895 O O . TRP B 1 144 ? 3.777 23.516 15.734 1 83.38 144 TRP B O 1
ATOM 3905 N N . ILE B 1 145 ? 5.105 21.891 16.375 1 67.12 145 ILE B N 1
ATOM 3906 C CA . ILE B 1 145 ? 5.852 22.812 17.219 1 67.12 145 ILE B CA 1
ATOM 3907 C C . ILE B 1 145 ? 7.227 23.078 16.609 1 67.12 145 ILE B C 1
ATOM 3909 O O . ILE B 1 145 ? 7.977 23.922 17.094 1 67.12 145 ILE B O 1
ATOM 3913 N N . HIS B 1 146 ? 7.598 22.266 15.594 1 66.75 146 HIS B N 1
ATOM 3914 C CA . HIS B 1 146 ? 8.859 22.453 14.891 1 66.75 146 HIS B CA 1
ATOM 3915 C C . HIS B 1 146 ? 8.812 21.844 13.5 1 66.75 146 HIS B C 1
ATOM 3917 O O . HIS B 1 146 ? 7.859 21.141 13.156 1 66.75 146 HIS B O 1
ATOM 3923 N N . GLY B 1 147 ? 9.742 22.203 12.617 1 70.19 147 GLY B N 1
ATOM 3924 C CA . GLY B 1 147 ? 9.859 21.609 11.297 1 70.19 147 GLY B CA 1
ATOM 3925 C C . GLY B 1 147 ? 10.297 22.578 10.227 1 70.19 147 GLY B C 1
ATOM 3926 O O . GLY B 1 147 ? 10.453 23.781 10.492 1 70.19 147 GLY B O 1
ATOM 3927 N N . TYR B 1 148 ? 10.742 21.938 9.055 1 59.31 148 TYR B N 1
ATOM 3928 C CA . TYR B 1 148 ? 11.164 22.688 7.887 1 59.31 148 TYR B CA 1
ATOM 3929 C C . TYR B 1 148 ? 10.602 22.078 6.609 1 59.31 148 TYR B C 1
ATOM 3931 O O . TYR B 1 148 ? 10.297 20.891 6.566 1 59.31 148 TYR B O 1
ATOM 3939 N N . PRO B 1 149 ? 10.359 22.938 5.598 1 47.44 149 PRO B N 1
ATOM 3940 C CA . PRO B 1 149 ? 9.859 22.438 4.316 1 47.44 149 PRO B CA 1
ATOM 3941 C C . PRO B 1 149 ? 10.766 21.375 3.709 1 47.44 149 PRO B C 1
ATOM 3943 O O . PRO B 1 149 ? 11.992 21.469 3.82 1 47.44 149 PRO B O 1
ATOM 3946 N N . GLU B 1 150 ? 10.164 20.297 3.32 1 56.88 150 GLU B N 1
ATOM 3947 C CA . GLU B 1 150 ? 10.891 19.172 2.742 1 56.88 150 GLU B CA 1
ATOM 3948 C C . GLU B 1 150 ? 11.008 19.297 1.226 1 56.88 150 GLU B C 1
ATOM 3950 O O . GLU B 1 150 ? 10.148 19.922 0.587 1 56.88 150 GLU B O 1
ATOM 3955 N N . VAL B 1 151 ? 12.242 19.016 0.646 1 52.72 151 VAL B N 1
ATOM 3956 C CA . VAL B 1 151 ? 12.469 19.156 -0.789 1 52.72 151 VAL B CA 1
ATOM 3957 C C . VAL B 1 151 ? 11.969 17.906 -1.509 1 52.72 151 VAL B C 1
ATOM 3959 O O . VAL B 1 151 ? 12.133 16.781 -1.016 1 52.72 151 VAL B O 1
ATOM 3962 N N . ASP B 1 152 ? 10.953 18.109 -2.434 1 57.03 152 ASP B N 1
ATOM 3963 C CA . ASP B 1 152 ? 10.602 17.031 -3.344 1 57.03 152 ASP B CA 1
ATOM 3964 C C . ASP B 1 152 ? 10.961 17.375 -4.785 1 57.03 152 ASP B C 1
ATOM 3966 O O . ASP B 1 152 ? 10.906 18.547 -5.176 1 57.03 152 ASP B O 1
ATOM 3970 N N . GLU B 1 153 ? 11.836 16.469 -5.484 1 54.19 153 GLU B N 1
ATOM 3971 C CA . GLU B 1 153 ? 12.242 16.672 -6.871 1 54.19 153 GLU B CA 1
ATOM 3972 C C . GLU B 1 153 ? 11.344 15.906 -7.832 1 54.19 153 GLU B C 1
ATOM 3974 O O . GLU B 1 153 ? 11.07 14.719 -7.625 1 54.19 153 GLU B O 1
ATOM 3979 N N . GLY B 1 154 ? 10.195 16.578 -8.359 1 58.88 154 GLY B N 1
ATOM 3980 C CA . GLY B 1 154 ? 9.359 15.977 -9.383 1 58.88 154 GLY B CA 1
ATOM 3981 C C . GLY B 1 154 ? 8.977 16.953 -10.484 1 58.88 154 GLY B C 1
ATOM 3982 O O . GLY B 1 154 ? 9.586 18.016 -10.625 1 58.88 154 GLY B O 1
ATOM 3983 N N . LYS B 1 155 ? 8.219 16.484 -11.445 1 70.5 155 LYS B N 1
ATOM 3984 C CA . LYS B 1 155 ? 7.684 17.234 -12.578 1 70.5 155 LYS B CA 1
ATOM 3985 C C . LYS B 1 155 ? 6.602 18.219 -12.125 1 70.5 155 LYS B C 1
ATOM 3987 O O . LYS B 1 155 ? 6.215 19.109 -12.867 1 70.5 155 LYS B O 1
ATOM 3992 N N . ALA B 1 156 ? 6.32 18.172 -10.891 1 81.94 156 ALA B N 1
ATOM 3993 C CA . ALA B 1 156 ? 5.254 19.016 -10.359 1 81.94 156 ALA B CA 1
ATOM 3994 C C . ALA B 1 156 ? 5.82 20.297 -9.727 1 81.94 156 ALA B C 1
ATOM 3996 O O . ALA B 1 156 ? 6.988 20.328 -9.336 1 81.94 156 ALA B O 1
ATOM 3997 N N . ILE B 1 157 ? 5.043 21.328 -9.773 1 88.44 157 ILE B N 1
ATOM 3998 C CA . ILE B 1 157 ? 5.332 22.469 -8.914 1 88.44 157 ILE B CA 1
ATOM 3999 C C . ILE B 1 157 ? 5.121 22.078 -7.449 1 88.44 157 ILE B C 1
ATOM 4001 O O . ILE B 1 157 ? 4.043 21.609 -7.074 1 88.44 157 ILE B O 1
ATOM 4005 N N . VAL B 1 158 ? 6.18 22.234 -6.691 1 89.69 158 VAL B N 1
ATOM 4006 C CA . VAL B 1 158 ? 6.074 21.859 -5.285 1 89.69 158 VAL B CA 1
ATOM 4007 C C . VAL B 1 158 ? 5.988 23.109 -4.414 1 89.69 158 VAL B C 1
ATOM 4009 O O . VAL B 1 158 ? 6.809 24.016 -4.547 1 89.69 158 VAL B O 1
ATOM 4012 N N . ILE B 1 159 ? 4.996 23.156 -3.553 1 93.31 159 ILE B N 1
ATOM 4013 C CA . ILE B 1 159 ? 4.781 24.25 -2.617 1 93.31 159 ILE B CA 1
ATOM 4014 C C . ILE B 1 159 ? 4.914 23.75 -1.185 1 93.31 159 ILE B C 1
ATOM 4016 O O . ILE B 1 159 ? 4.012 23.078 -0.668 1 93.31 159 ILE B O 1
ATOM 4020 N N . ASN B 1 160 ? 6.008 24.078 -0.582 1 91.75 160 ASN B N 1
ATOM 4021 C CA . ASN B 1 160 ? 6.238 23.719 0.815 1 91.75 160 ASN B CA 1
ATOM 4022 C C . ASN B 1 160 ? 5.727 24.812 1.759 1 91.75 160 ASN B C 1
ATOM 4024 O O . ASN B 1 160 ? 6.176 25.953 1.693 1 91.75 160 ASN B O 1
ATOM 4028 N N . VAL B 1 161 ? 4.938 24.406 2.686 1 94.75 161 VAL B N 1
ATOM 4029 C CA . VAL B 1 161 ? 4.281 25.406 3.535 1 94.75 161 VAL B CA 1
ATOM 4030 C C . VAL B 1 161 ? 5.004 25.5 4.875 1 94.75 161 VAL B C 1
ATOM 4032 O O . VAL B 1 161 ? 5.184 24.484 5.562 1 94.75 161 VAL B O 1
ATOM 4035 N N . ASP B 1 162 ? 5.445 26.625 5.18 1 92.19 162 ASP B N 1
ATOM 4036 C CA . ASP B 1 162 ? 5.996 26.938 6.496 1 92.19 162 ASP B CA 1
ATOM 4037 C C . ASP B 1 162 ? 4.926 27.516 7.414 1 92.19 162 ASP B C 1
ATOM 4039 O O . ASP B 1 162 ? 5 28.688 7.793 1 92.19 162 ASP B O 1
ATOM 4043 N N . TYR B 1 163 ? 4.016 26.672 7.781 1 94.19 163 TYR B N 1
ATOM 4044 C CA . TYR B 1 163 ? 2.877 27.125 8.57 1 94.19 163 TYR B CA 1
ATOM 4045 C C . TYR B 1 163 ? 3.32 27.594 9.953 1 94.19 163 TYR B C 1
ATOM 4047 O O . TYR B 1 163 ? 4.371 27.156 10.445 1 94.19 163 TYR B O 1
ATOM 4055 N N . ARG B 1 164 ? 2.535 28.438 10.609 1 93.12 164 ARG B N 1
ATOM 4056 C CA . ARG B 1 164 ? 2.852 28.953 11.945 1 93.12 164 ARG B CA 1
ATOM 4057 C C . ARG B 1 164 ? 2.76 27.828 12.984 1 93.12 164 ARG B C 1
ATOM 4059 O O . ARG B 1 164 ? 1.885 26.969 12.898 1 93.12 164 ARG B O 1
ATOM 4066 N N . LEU B 1 165 ? 3.611 27.875 13.992 1 92.44 165 LEU B N 1
ATOM 4067 C CA . LEU B 1 165 ? 3.811 26.734 14.883 1 92.44 165 LEU B CA 1
ATOM 4068 C C . LEU B 1 165 ? 3.145 26.969 16.234 1 92.44 165 LEU B C 1
ATOM 4070 O O . LEU B 1 165 ? 3.037 28.125 16.688 1 92.44 165 LEU B O 1
ATOM 4074 N N . ALA B 1 166 ? 2.701 25.969 16.766 1 91.88 166 ALA B N 1
ATOM 4075 C CA . ALA B 1 166 ? 2.285 25.953 18.172 1 91.88 166 ALA B CA 1
ATOM 4076 C C . ALA B 1 166 ? 3.494 25.891 19.094 1 91.88 166 ALA B C 1
ATOM 4078 O O . ALA B 1 166 ? 4.574 25.453 18.688 1 91.88 166 ALA B O 1
ATOM 4079 N N . PRO B 1 167 ? 3.408 26.344 20.312 1 91.5 167 PRO B N 1
ATOM 4080 C CA . PRO B 1 167 ? 2.186 26.797 20.969 1 91.5 167 PRO B CA 1
ATOM 4081 C C . PRO B 1 167 ? 1.91 28.281 20.766 1 91.5 167 PRO B C 1
ATOM 4083 O O . PRO B 1 167 ? 0.857 28.781 21.172 1 91.5 167 PRO B O 1
ATOM 4086 N N . GLU B 1 168 ? 2.865 29 20.141 1 92.19 168 GLU B N 1
ATOM 4087 C CA . GLU B 1 168 ? 2.654 30.422 19.922 1 92.19 168 GLU B CA 1
ATOM 4088 C C . GLU B 1 168 ? 1.411 30.672 19.062 1 92.19 168 GLU B C 1
ATOM 4090 O O . GLU B 1 168 ? 0.686 31.641 19.281 1 92.19 168 GLU B O 1
ATOM 4095 N N . HIS B 1 169 ? 1.211 29.844 18.078 1 93.44 169 HIS B N 1
ATOM 4096 C CA . HIS B 1 169 ? 0.052 29.875 17.203 1 93.44 169 HIS B CA 1
ATOM 4097 C C . HIS B 1 169 ? -0.715 28.562 17.25 1 93.44 169 HIS B C 1
ATOM 4099 O O . HIS B 1 169 ? -0.32 27.578 16.609 1 93.44 169 HIS B O 1
ATOM 4105 N N . LYS B 1 170 ? -1.812 28.594 17.906 1 95.19 170 LYS B N 1
ATOM 4106 C CA . LYS B 1 170 ? -2.582 27.375 18.141 1 95.19 170 LYS B CA 1
ATOM 4107 C C . LYS B 1 170 ? -3.664 27.203 17.078 1 95.19 170 LYS B C 1
ATOM 4109 O O . LYS B 1 170 ? -3.926 28.125 16.297 1 95.19 170 LYS B O 1
ATOM 4114 N N . PHE B 1 171 ? -4.262 25.984 17.031 1 96 171 PHE B N 1
ATOM 4115 C CA . PHE B 1 171 ? -5.461 25.766 16.234 1 96 171 PHE B CA 1
ATOM 4116 C C . PHE B 1 171 ? -6.48 26.875 16.453 1 96 171 PHE B C 1
ATOM 4118 O O . PHE B 1 171 ? -6.727 27.266 17.594 1 96 171 PHE B O 1
ATOM 4125 N N . PRO B 1 172 ? -6.91 27.438 15.336 1 96.31 172 PRO B N 1
ATOM 4126 C CA . PRO B 1 172 ? -6.91 26.906 13.969 1 96.31 172 PRO B CA 1
ATOM 4127 C C . PRO B 1 172 ? -5.875 27.594 13.07 1 96.31 172 PRO B C 1
ATOM 4129 O O . PRO B 1 172 ? -5.902 27.422 11.852 1 96.31 172 PRO B O 1
ATOM 4132 N N . LEU B 1 173 ? -5.004 28.312 13.602 1 94.75 173 LEU B N 1
ATOM 4133 C CA . LEU B 1 173 ? -4.148 29.156 12.789 1 94.75 173 LEU B CA 1
ATOM 4134 C C . LEU B 1 173 ? -3.27 28.328 11.859 1 94.75 173 LEU B C 1
ATOM 4136 O O . LEU B 1 173 ? -3.205 28.594 10.656 1 94.75 173 LEU B O 1
ATOM 4140 N N . PRO B 1 174 ? -2.568 27.266 12.367 1 95.94 174 PRO B N 1
ATOM 4141 C CA . PRO B 1 174 ? -1.785 26.438 11.438 1 95.94 174 PRO B CA 1
ATOM 4142 C C . PRO B 1 174 ? -2.643 25.812 10.336 1 95.94 174 PRO B C 1
ATOM 4144 O O . PRO B 1 174 ? -2.217 25.75 9.18 1 95.94 174 PRO B O 1
ATOM 4147 N N . LEU B 1 175 ? -3.822 25.359 10.695 1 97.69 175 LEU B N 1
ATOM 4148 C CA . LEU B 1 175 ? -4.742 24.812 9.695 1 97.69 175 LEU B CA 1
ATOM 4149 C C . LEU B 1 175 ? -5.113 25.875 8.664 1 97.69 175 LEU B C 1
ATOM 4151 O O . LEU B 1 175 ? -5.137 25.594 7.465 1 97.69 175 LEU B O 1
ATOM 4155 N N . ASN B 1 176 ? -5.41 27.062 9.164 1 96.81 176 ASN B N 1
ATOM 4156 C CA . ASN B 1 176 ? -5.742 28.172 8.258 1 96.81 176 ASN B CA 1
ATOM 4157 C C . ASN B 1 176 ? -4.598 28.453 7.285 1 96.81 176 ASN B C 1
ATOM 4159 O O . ASN B 1 176 ? -4.832 28.688 6.102 1 96.81 176 ASN B O 1
ATOM 4163 N N . ASP B 1 177 ? -3.41 28.469 7.773 1 96.69 177 ASP B N 1
ATOM 4164 C CA . ASP B 1 177 ? -2.25 28.672 6.914 1 96.69 177 ASP B CA 1
ATOM 4165 C C . ASP B 1 177 ? -2.193 27.625 5.805 1 96.69 177 ASP B C 1
ATOM 4167 O O . ASP B 1 177 ? -2.033 27.969 4.629 1 96.69 177 ASP B O 1
ATOM 4171 N N . CYS B 1 178 ? -2.355 26.391 6.203 1 97.81 178 CYS B N 1
ATOM 4172 C CA . CYS B 1 178 ? -2.273 25.297 5.254 1 97.81 178 CYS B CA 1
ATOM 4173 C C . CYS B 1 178 ? -3.398 25.375 4.227 1 97.81 178 CYS B C 1
ATOM 4175 O O . CYS B 1 178 ? -3.18 25.125 3.039 1 97.81 178 CYS B O 1
ATOM 4177 N N . TYR B 1 179 ? -4.559 25.688 4.672 1 98.12 179 TYR B N 1
ATOM 4178 C CA . TYR B 1 179 ? -5.691 25.828 3.766 1 98.12 179 TYR B CA 1
ATOM 4179 C C . TYR B 1 179 ? -5.492 27 2.814 1 98.12 179 TYR B C 1
ATOM 4181 O O . TYR B 1 179 ? -5.812 26.906 1.626 1 98.12 179 TYR B O 1
ATOM 4189 N N . GLN B 1 180 ? -4.984 28.062 3.346 1 97.06 180 GLN B N 1
ATOM 4190 C CA . GLN B 1 180 ? -4.746 29.25 2.529 1 97.06 180 GLN B CA 1
ATOM 4191 C C . GLN B 1 180 ? -3.676 28.984 1.474 1 97.06 180 GLN B C 1
ATOM 4193 O O . GLN B 1 180 ? -3.695 29.578 0.398 1 97.06 180 GLN B O 1
ATOM 4198 N N . ALA B 1 181 ? -2.768 28.125 1.769 1 97.44 181 ALA B N 1
ATOM 4199 C CA . ALA B 1 181 ? -1.791 27.734 0.756 1 97.44 181 ALA B CA 1
ATOM 4200 C C . ALA B 1 181 ? -2.477 27.094 -0.451 1 97.44 181 ALA B C 1
ATOM 4202 O O . ALA B 1 181 ? -2.047 27.297 -1.591 1 97.44 181 ALA B O 1
ATOM 4203 N N . VAL B 1 182 ? -3.5 26.297 -0.215 1 98.25 182 VAL B N 1
ATOM 4204 C CA . VAL B 1 182 ? -4.277 25.734 -1.312 1 98.25 182 VAL B CA 1
ATOM 4205 C C . VAL B 1 182 ? -4.926 26.859 -2.121 1 98.25 182 VAL B C 1
ATOM 4207 O O . VAL B 1 182 ? -4.812 26.891 -3.348 1 98.25 182 VAL B O 1
ATOM 4210 N N . GLN B 1 183 ? -5.543 27.797 -1.407 1 97.5 183 GLN B N 1
ATOM 4211 C CA . GLN B 1 183 ? -6.18 28.922 -2.078 1 97.5 183 GLN B CA 1
ATOM 4212 C C . GLN B 1 183 ? -5.168 29.734 -2.885 1 97.5 183 GLN B C 1
ATOM 4214 O O . GLN B 1 183 ? -5.434 30.109 -4.027 1 97.5 183 GLN B O 1
ATOM 4219 N N . TRP B 1 184 ? -4.074 29.984 -2.283 1 97.25 184 TRP B N 1
ATOM 4220 C CA . TRP B 1 184 ? -3.018 30.719 -2.959 1 97.25 184 TRP B CA 1
ATOM 4221 C C . TRP B 1 184 ? -2.584 30.016 -4.238 1 97.25 184 TRP B C 1
ATOM 4223 O O . TRP B 1 184 ? -2.381 30.656 -5.273 1 97.25 184 TRP B O 1
ATOM 4233 N N . THR B 1 185 ? -2.418 28.719 -4.16 1 97.12 185 THR B N 1
ATOM 4234 C CA . THR B 1 185 ? -2.025 27.922 -5.316 1 97.12 185 THR B CA 1
ATOM 4235 C C . THR B 1 185 ? -3.037 28.078 -6.449 1 97.12 185 THR B C 1
ATOM 4237 O O . THR B 1 185 ? -2.656 28.25 -7.609 1 97.12 185 THR B O 1
ATOM 4240 N N . LEU B 1 186 ? -4.312 28.031 -6.102 1 97.56 186 LEU B N 1
ATOM 4241 C CA . LEU B 1 186 ? -5.379 28.188 -7.086 1 97.56 186 LEU B CA 1
ATOM 4242 C C . LEU B 1 186 ? -5.371 29.594 -7.684 1 97.56 186 LEU B C 1
ATOM 4244 O O . LEU B 1 186 ? -5.473 29.75 -8.898 1 97.56 186 LEU B O 1
ATOM 4248 N N . ASP B 1 187 ? -5.164 30.562 -6.859 1 96.88 187 ASP B N 1
ATOM 4249 C CA . ASP B 1 187 ? -5.188 31.953 -7.293 1 96.88 187 ASP B CA 1
ATOM 4250 C C . ASP B 1 187 ? -4 32.281 -8.195 1 96.88 187 ASP B C 1
ATOM 4252 O O . ASP B 1 187 ? -4.09 33.156 -9.062 1 96.88 187 ASP B O 1
ATOM 4256 N N . HIS B 1 188 ? -2.928 31.594 -8.062 1 95.44 188 HIS B N 1
ATOM 4257 C CA . HIS B 1 188 ? -1.705 31.891 -8.805 1 95.44 188 HIS B CA 1
ATOM 4258 C C . HIS B 1 188 ? -1.387 30.797 -9.812 1 95.44 188 HIS B C 1
ATOM 4260 O O . HIS B 1 188 ? -0.244 30.672 -10.258 1 95.44 188 HIS B O 1
ATOM 4266 N N . ALA B 1 189 ? -2.326 29.969 -10.094 1 95.44 189 ALA B N 1
ATOM 4267 C CA . ALA B 1 189 ? -2.141 28.828 -11 1 95.44 189 ALA B CA 1
ATOM 4268 C C . ALA B 1 189 ? -1.611 29.297 -12.352 1 95.44 189 ALA B C 1
ATOM 4270 O O . ALA B 1 189 ? -0.685 28.703 -12.906 1 95.44 189 ALA B O 1
ATOM 4271 N N . GLN B 1 190 ? -2.15 30.328 -12.914 1 92.38 190 GLN B N 1
ATOM 4272 C CA . GLN B 1 190 ? -1.718 30.828 -14.211 1 92.38 190 GLN B CA 1
ATOM 4273 C C . GLN B 1 190 ? -0.266 31.297 -14.164 1 92.38 190 GLN B C 1
ATOM 4275 O O . GLN B 1 190 ? 0.516 31 -15.07 1 92.38 190 GLN B O 1
ATOM 4280 N N . GLU B 1 191 ? 0.049 31.969 -13.125 1 90.19 191 GLU B N 1
ATOM 4281 C CA . GLU B 1 191 ? 1.397 32.5 -12.953 1 90.19 191 GLU B CA 1
ATOM 4282 C C . GLU B 1 191 ? 2.438 31.375 -12.969 1 90.19 191 GLU B C 1
ATOM 4284 O O . GLU B 1 191 ? 3.529 31.547 -13.516 1 90.19 191 GLU B O 1
ATOM 4289 N N . TYR B 1 192 ? 2.074 30.219 -12.453 1 90.19 192 TYR B N 1
ATOM 4290 C CA . TYR B 1 192 ? 3.047 29.156 -12.289 1 90.19 192 TYR B CA 1
ATOM 4291 C C . TYR B 1 192 ? 2.791 28.031 -13.289 1 90.19 192 TYR B C 1
ATOM 4293 O O . TYR B 1 192 ? 3.488 27.016 -13.273 1 90.19 192 TYR B O 1
ATOM 4301 N N . GLY B 1 193 ? 1.766 28.219 -14.094 1 90.06 193 GLY B N 1
ATOM 4302 C CA . GLY B 1 193 ? 1.436 27.188 -15.07 1 90.06 193 GLY B CA 1
ATOM 4303 C C . GLY B 1 193 ? 0.873 25.922 -14.445 1 90.06 193 GLY B C 1
ATOM 4304 O O . GLY B 1 193 ? 1.178 24.828 -14.898 1 90.06 193 GLY B O 1
ATOM 4305 N N . ILE B 1 194 ? 0.08 26.078 -13.5 1 93.12 194 ILE B N 1
ATOM 4306 C CA . ILE B 1 194 ? -0.48 24.953 -12.766 1 93.12 194 ILE B CA 1
ATOM 4307 C C . ILE B 1 194 ? -1.834 24.562 -13.359 1 93.12 194 ILE B C 1
ATOM 4309 O O . ILE B 1 194 ? -2.66 25.438 -13.648 1 93.12 194 ILE B O 1
ATOM 4313 N N . ASP B 1 195 ? -2.035 23.297 -13.625 1 94.44 195 ASP B N 1
ATOM 4314 C CA . ASP B 1 195 ? -3.355 22.734 -13.891 1 94.44 195 ASP B CA 1
ATOM 4315 C C . ASP B 1 195 ? -4.148 22.547 -12.602 1 94.44 195 ASP B C 1
ATOM 4317 O O . ASP B 1 195 ? -3.852 21.656 -11.812 1 94.44 195 ASP B O 1
ATOM 4321 N N . THR B 1 196 ? -5.164 23.312 -12.422 1 95.94 196 THR B N 1
ATOM 4322 C CA . THR B 1 196 ? -5.887 23.375 -11.148 1 95.94 196 THR B CA 1
ATOM 4323 C C . THR B 1 196 ? -6.656 22.078 -10.914 1 95.94 196 THR B C 1
ATOM 4325 O O . THR B 1 196 ? -7.121 21.812 -9.805 1 95.94 196 THR B O 1
ATOM 4328 N N . ALA B 1 197 ? -6.766 21.219 -11.914 1 94.75 197 ALA B N 1
ATOM 4329 C CA . ALA B 1 197 ? -7.422 19.922 -11.742 1 94.75 197 ALA B CA 1
ATOM 4330 C C . ALA B 1 197 ? -6.445 18.875 -11.211 1 94.75 197 ALA B C 1
ATOM 4332 O O . ALA B 1 197 ? -6.844 17.766 -10.883 1 94.75 197 ALA B O 1
ATOM 4333 N N . ARG B 1 198 ? -5.211 19.25 -11.148 1 94.56 198 ARG B N 1
ATOM 4334 C CA . ARG B 1 198 ? -4.172 18.297 -10.75 1 94.56 198 ARG B CA 1
ATOM 4335 C C . ARG B 1 198 ? -3.393 18.828 -9.547 1 94.56 198 ARG B C 1
ATOM 4337 O O . ARG B 1 198 ? -2.16 18.859 -9.57 1 94.56 198 ARG B O 1
ATOM 4344 N N . ILE B 1 199 ? -4.043 19.062 -8.445 1 96.19 199 ILE B N 1
ATOM 4345 C CA . ILE B 1 199 ? -3.443 19.531 -7.203 1 96.19 199 ILE B CA 1
ATOM 4346 C C . ILE B 1 199 ? -3.559 18.453 -6.137 1 96.19 199 ILE B C 1
ATOM 4348 O O . ILE B 1 199 ? -4.648 17.938 -5.879 1 96.19 199 ILE B O 1
ATOM 4352 N N . ALA B 1 200 ? -2.465 18.062 -5.578 1 96.31 200 ALA B N 1
ATOM 4353 C CA . ALA B 1 200 ? -2.436 17.125 -4.461 1 96.31 200 ALA B CA 1
ATOM 4354 C C . ALA B 1 200 ? -1.83 17.766 -3.217 1 96.31 200 ALA B C 1
ATOM 4356 O O . ALA B 1 200 ? -1.087 18.75 -3.318 1 96.31 200 ALA B O 1
ATOM 4357 N N . ILE B 1 201 ? -2.174 17.234 -2.096 1 97.06 201 ILE B N 1
ATOM 4358 C CA . ILE B 1 201 ? -1.528 17.656 -0.861 1 97.06 201 ILE B CA 1
ATOM 4359 C C . ILE B 1 201 ? -0.847 16.469 -0.192 1 97.06 201 ILE B C 1
ATOM 4361 O O . ILE B 1 201 ? -1.329 15.344 -0.286 1 97.06 201 ILE B O 1
ATOM 4365 N N . TRP B 1 202 ? 0.277 16.703 0.353 1 94.44 202 TRP B N 1
ATOM 4366 C CA . TRP B 1 202 ? 1.107 15.742 1.063 1 94.44 202 TRP B CA 1
ATOM 4367 C C . TRP B 1 202 ? 1.42 16.234 2.475 1 94.44 202 TRP B C 1
ATOM 4369 O O . TRP B 1 202 ? 1.697 17.406 2.686 1 94.44 202 TRP B O 1
ATOM 4379 N N . GLY B 1 203 ? 1.371 15.336 3.467 1 95.38 203 GLY B N 1
ATOM 4380 C CA . GLY B 1 203 ? 1.725 15.703 4.828 1 95.38 203 GLY B CA 1
ATOM 4381 C C . GLY B 1 203 ? 2.316 14.562 5.625 1 95.38 203 GLY B C 1
ATOM 4382 O O . GLY B 1 203 ? 1.903 13.406 5.465 1 95.38 203 GLY B O 1
ATOM 4383 N N . CYS B 1 204 ? 3.18 14.883 6.559 1 92.56 204 CYS B N 1
ATOM 4384 C CA . CYS B 1 204 ? 3.852 13.898 7.402 1 92.56 204 CYS B CA 1
ATOM 4385 C C . CYS B 1 204 ? 3.619 14.195 8.875 1 92.56 204 CYS B C 1
ATOM 4387 O O . CYS B 1 204 ? 3.824 15.328 9.328 1 92.56 204 CYS B O 1
ATOM 4389 N N . SER B 1 205 ? 3.248 13.102 9.664 1 92.19 205 SER B N 1
ATOM 4390 C CA . SER B 1 205 ? 3.068 13.234 11.102 1 92.19 205 SER B CA 1
ATOM 4391 C C . SER B 1 205 ? 2.055 14.328 11.43 1 92.19 205 SER B C 1
ATOM 4393 O O . SER B 1 205 ? 0.896 14.25 11.016 1 92.19 205 SER B O 1
ATOM 4395 N N . ALA B 1 206 ? 2.527 15.477 12.086 1 93.88 206 ALA B N 1
ATOM 4396 C CA . ALA B 1 206 ? 1.66 16.625 12.336 1 93.88 206 ALA B CA 1
ATOM 4397 C C . ALA B 1 206 ? 1.193 17.25 11.031 1 93.88 206 ALA B C 1
ATOM 4399 O O . ALA B 1 206 ? 0.052 17.703 10.922 1 93.88 206 ALA B O 1
ATOM 4400 N N . GLY B 1 207 ? 2.066 17.25 10.047 1 96.06 207 GLY B N 1
ATOM 4401 C CA . GLY B 1 207 ? 1.679 17.703 8.719 1 96.06 207 GLY B CA 1
ATOM 4402 C C . GLY B 1 207 ? 0.639 16.812 8.07 1 96.06 207 GLY B C 1
ATOM 4403 O O . GLY B 1 207 ? -0.168 17.281 7.262 1 96.06 207 GLY B O 1
ATOM 4404 N N . GLY B 1 208 ? 0.734 15.5 8.367 1 97.44 208 GLY B N 1
ATOM 4405 C CA . GLY B 1 208 ? -0.312 14.594 7.918 1 97.44 208 GLY B CA 1
ATOM 4406 C C . GLY B 1 208 ? -1.677 14.93 8.492 1 97.44 208 GLY B C 1
ATOM 4407 O O . GLY B 1 208 ? -2.689 14.82 7.797 1 97.44 208 GLY B O 1
ATOM 4408 N N . ASN B 1 209 ? -1.672 15.281 9.742 1 98 209 ASN B N 1
ATOM 4409 C CA . ASN B 1 209 ? -2.904 15.766 10.352 1 98 209 ASN B CA 1
ATOM 4410 C C . ASN B 1 209 ? -3.459 16.984 9.617 1 98 209 ASN B C 1
ATOM 4412 O O . ASN B 1 209 ? -4.648 17.031 9.297 1 98 209 ASN B O 1
ATOM 4416 N N . LEU B 1 210 ? -2.596 17.922 9.359 1 98.31 210 LEU B N 1
ATOM 4417 C CA . LEU B 1 210 ? -3.004 19.156 8.688 1 98.31 210 LEU B CA 1
ATOM 4418 C C . LEU B 1 210 ? -3.518 18.859 7.281 1 98.31 210 LEU B C 1
ATOM 4420 O O . LEU B 1 210 ? -4.516 19.438 6.844 1 98.31 210 LEU B O 1
ATOM 4424 N N . ALA B 1 211 ? -2.865 17.984 6.59 1 98.5 211 ALA B N 1
ATOM 4425 C CA . ALA B 1 211 ? -3.314 17.609 5.25 1 98.5 211 ALA B CA 1
ATOM 4426 C C . ALA B 1 211 ? -4.711 17 5.293 1 98.5 211 ALA B C 1
ATOM 4428 O O . ALA B 1 211 ? -5.574 17.344 4.48 1 98.5 211 ALA B O 1
ATOM 4429 N N . ALA B 1 212 ? -4.902 16.109 6.211 1 98.75 212 ALA B N 1
ATOM 4430 C CA . ALA B 1 212 ? -6.215 15.477 6.371 1 98.75 212 ALA B CA 1
ATOM 4431 C C . ALA B 1 212 ? -7.281 16.516 6.695 1 98.75 212 ALA B C 1
ATOM 4433 O O . ALA B 1 212 ? -8.383 16.484 6.133 1 98.75 212 ALA B O 1
ATOM 4434 N N . ALA B 1 213 ? -6.965 17.422 7.551 1 98.75 213 ALA B N 1
ATOM 4435 C CA . ALA B 1 213 ? -7.902 18.453 7.969 1 98.75 213 ALA B CA 1
ATOM 4436 C C . ALA B 1 213 ? -8.211 19.406 6.816 1 98.75 213 ALA B C 1
ATOM 4438 O O . ALA B 1 213 ? -9.352 19.844 6.652 1 98.75 213 ALA B O 1
ATOM 4439 N N . VAL B 1 214 ? -7.191 19.781 6.07 1 98.75 214 VAL B N 1
ATOM 4440 C CA . VAL B 1 214 ? -7.379 20.656 4.914 1 98.75 214 VAL B CA 1
ATOM 4441 C C . VAL B 1 214 ? -8.32 19.984 3.91 1 98.75 214 VAL B C 1
ATOM 4443 O O . VAL B 1 214 ? -9.234 20.625 3.389 1 98.75 214 VAL B O 1
ATOM 4446 N N . ALA B 1 215 ? -8.117 18.75 3.604 1 98.75 215 ALA B N 1
ATOM 4447 C CA . ALA B 1 215 ? -8.969 18.016 2.674 1 98.75 215 ALA B CA 1
ATOM 4448 C C . ALA B 1 215 ? -10.406 17.969 3.174 1 98.75 215 ALA B C 1
ATOM 4450 O O . ALA B 1 215 ? -11.352 18.156 2.395 1 98.75 215 ALA B O 1
ATOM 4451 N N . LEU B 1 216 ? -10.539 17.672 4.461 1 98.5 216 LEU B N 1
ATOM 4452 C CA . LEU B 1 216 ? -11.859 17.641 5.078 1 98.5 216 LEU B CA 1
ATOM 4453 C C . LEU B 1 216 ? -12.562 18.984 4.938 1 98.5 216 LEU B C 1
ATOM 4455 O O . LEU B 1 216 ? -13.703 19.047 4.48 1 98.5 216 LEU B O 1
ATOM 4459 N N . ARG B 1 217 ? -11.852 20 5.297 1 98.44 217 ARG B N 1
ATOM 4460 C CA . ARG B 1 217 ? -12.414 21.344 5.211 1 98.44 217 ARG B CA 1
ATOM 4461 C C . ARG B 1 217 ? -12.781 21.703 3.773 1 98.44 217 ARG B C 1
ATOM 4463 O O . ARG B 1 217 ? -13.852 22.25 3.518 1 98.44 217 ARG B O 1
ATOM 4470 N N . ASP B 1 218 ? -11.898 21.469 2.836 1 98.56 218 ASP B N 1
ATOM 4471 C CA . ASP B 1 218 ? -12.156 21.75 1.43 1 98.56 218 ASP B CA 1
ATOM 4472 C C . ASP B 1 218 ? -13.422 21.047 0.95 1 98.56 218 ASP B C 1
ATOM 4474 O O . ASP B 1 218 ? -14.266 21.656 0.281 1 98.56 218 ASP B O 1
ATOM 4478 N N . ALA B 1 219 ? -13.617 19.828 1.269 1 98.12 219 ALA B N 1
ATOM 4479 C CA . ALA B 1 219 ? -14.789 19.031 0.877 1 98.12 219 ALA B CA 1
ATOM 4480 C C . ALA B 1 219 ? -16.062 19.578 1.528 1 98.12 219 ALA B C 1
ATOM 4482 O O . ALA B 1 219 ? -17.141 19.5 0.943 1 98.12 219 ALA B O 1
ATOM 4483 N N . GLU B 1 220 ? -15.906 20.062 2.76 1 97.75 220 GLU B N 1
ATOM 4484 C CA . GLU B 1 220 ? -17.047 20.625 3.477 1 97.75 220 GLU B CA 1
ATOM 4485 C C . GLU B 1 220 ? -17.484 21.953 2.869 1 97.75 220 GLU B C 1
ATOM 4487 O O . GLU B 1 220 ? -18.672 22.281 2.855 1 97.75 220 GLU B O 1
ATOM 4492 N N . GLU B 1 221 ? -16.531 22.672 2.381 1 97.44 221 GLU B N 1
ATOM 4493 C CA . GLU B 1 221 ? -16.812 24.047 1.971 1 97.44 221 GLU B CA 1
ATOM 4494 C C . GLU B 1 221 ? -17.141 24.125 0.485 1 97.44 221 GLU B C 1
ATOM 4496 O O . GLU B 1 221 ? -17.656 25.141 0.008 1 97.44 221 GLU B O 1
ATOM 4501 N N . HIS B 1 222 ? -16.906 23.094 -0.272 1 97.75 222 HIS B N 1
ATOM 4502 C CA . HIS B 1 222 ? -17.125 23.109 -1.714 1 97.75 222 HIS B CA 1
ATOM 4503 C C . HIS B 1 222 ? -17.922 21.891 -2.162 1 97.75 222 HIS B C 1
ATOM 4505 O O . HIS B 1 222 ? -17.797 20.812 -1.568 1 97.75 222 HIS B O 1
ATOM 4511 N N . GLU B 1 223 ? -18.672 21.953 -3.221 1 96.56 223 GLU B N 1
ATOM 4512 C CA . GLU B 1 223 ? -19.438 20.844 -3.773 1 96.56 223 GLU B CA 1
ATOM 4513 C C . GLU B 1 223 ? -18.516 19.766 -4.32 1 96.56 223 GLU B C 1
ATOM 4515 O O . GLU B 1 223 ? -18.781 18.562 -4.141 1 96.56 223 GLU B O 1
ATOM 4520 N N . GLU B 1 224 ? -17.562 20.25 -4.992 1 96.31 224 GLU B N 1
ATOM 4521 C CA . GLU B 1 224 ? -16.484 19.375 -5.453 1 96.31 224 GLU B CA 1
ATOM 4522 C C . GLU B 1 224 ? -15.148 19.766 -4.84 1 96.31 224 GLU B C 1
ATOM 4524 O O . GLU B 1 224 ? -14.812 20.953 -4.785 1 96.31 224 GLU B O 1
ATOM 4529 N N . SER B 1 225 ? -14.461 18.734 -4.438 1 96.88 225 SER B N 1
ATOM 4530 C CA . SER B 1 225 ? -13.172 19.062 -3.842 1 96.88 225 SER B CA 1
ATOM 4531 C C . SER B 1 225 ? -12.227 19.672 -4.867 1 96.88 225 SER B C 1
ATOM 4533 O O . SER B 1 225 ? -12.172 19.219 -6.016 1 96.88 225 SER B O 1
ATOM 4535 N N . ARG B 1 226 ? -11.539 20.672 -4.461 1 97.88 226 ARG B N 1
ATOM 4536 C CA . ARG B 1 226 ? -10.531 21.312 -5.309 1 97.88 226 ARG B CA 1
ATOM 4537 C C . ARG B 1 226 ? -9.195 20.578 -5.219 1 97.88 226 ARG B C 1
ATOM 4539 O O . ARG B 1 226 ? -8.242 20.938 -5.91 1 97.88 226 ARG B O 1
ATOM 4546 N N . ILE B 1 227 ? -9.062 19.547 -4.355 1 98.25 227 ILE B N 1
ATOM 4547 C CA . ILE B 1 227 ? -7.895 18.703 -4.16 1 98.25 227 ILE B CA 1
ATOM 4548 C C . ILE B 1 227 ? -8.125 17.344 -4.824 1 98.25 227 ILE B C 1
ATOM 4550 O O . ILE B 1 227 ? -9.141 16.688 -4.566 1 98.25 227 ILE B O 1
ATOM 4554 N N . ARG B 1 228 ? -7.152 16.969 -5.609 1 96.69 228 ARG B N 1
ATOM 4555 C CA . ARG B 1 228 ? -7.305 15.742 -6.387 1 96.69 228 ARG B CA 1
ATOM 4556 C C . ARG B 1 228 ? -6.91 14.523 -5.562 1 96.69 228 ARG B C 1
ATOM 4558 O O . ARG B 1 228 ? -7.438 13.43 -5.77 1 96.69 228 ARG B O 1
ATOM 4565 N N . HIS B 1 229 ? -5.973 14.711 -4.676 1 96.38 229 HIS B N 1
ATOM 4566 C CA . HIS B 1 229 ? -5.414 13.586 -3.938 1 96.38 229 HIS B CA 1
ATOM 4567 C C . HIS B 1 229 ? -4.781 14.039 -2.627 1 96.38 229 HIS B C 1
ATOM 4569 O O . HIS B 1 229 ? -4.176 15.109 -2.566 1 96.38 229 HIS B O 1
ATOM 4575 N N . VAL B 1 230 ? -4.93 13.18 -1.608 1 98 230 VAL B N 1
ATOM 4576 C CA . VAL B 1 230 ? -4.332 13.43 -0.299 1 98 230 VAL B CA 1
ATOM 4577 C C . VAL B 1 230 ? -3.357 12.305 0.046 1 98 230 VAL B C 1
ATOM 4579 O O . VAL B 1 230 ? -3.725 11.125 0.019 1 98 230 VAL B O 1
ATOM 4582 N N . ASN B 1 231 ? -2.152 12.648 0.308 1 96.06 231 ASN B N 1
ATOM 4583 C CA . ASN B 1 231 ? -1.117 11.688 0.673 1 96.06 231 ASN B CA 1
ATOM 4584 C C . ASN B 1 231 ? -0.622 11.914 2.098 1 96.06 231 ASN B C 1
ATOM 4586 O O . ASN B 1 231 ? 0.016 12.93 2.387 1 96.06 231 ASN B O 1
ATOM 4590 N N . LEU B 1 232 ? -0.875 10.945 2.977 1 97.44 232 LEU B N 1
ATOM 4591 C CA . LEU B 1 232 ? -0.557 11.078 4.395 1 97.44 232 LEU B CA 1
ATOM 4592 C C . LEU B 1 232 ? 0.527 10.086 4.801 1 97.44 232 LEU B C 1
ATOM 4594 O O . LEU B 1 232 ? 0.389 8.875 4.574 1 97.44 232 LEU B O 1
ATOM 4598 N N . VAL B 1 233 ? 1.557 10.602 5.426 1 94.88 233 VAL B N 1
ATOM 4599 C CA . VAL B 1 233 ? 2.65 9.758 5.895 1 94.88 233 VAL B CA 1
ATOM 4600 C C . VAL B 1 233 ? 2.727 9.812 7.422 1 94.88 233 VAL B C 1
ATOM 4602 O O . VAL B 1 233 ? 2.928 10.883 8 1 94.88 233 VAL B O 1
ATOM 4605 N N . VAL B 1 234 ? 2.52 8.703 8.141 1 93.38 234 VAL B N 1
ATOM 4606 C CA . VAL B 1 234 ? 2.523 8.516 9.594 1 93.38 234 VAL B CA 1
ATOM 4607 C C . VAL B 1 234 ? 1.713 9.625 10.258 1 93.38 234 VAL B C 1
ATOM 4609 O O . VAL B 1 234 ? 2.188 10.281 11.188 1 93.38 234 VAL B O 1
ATOM 4612 N N . PRO B 1 235 ? 0.518 9.805 9.844 1 96 235 PRO B N 1
ATOM 4613 C CA . PRO B 1 235 ? -0.264 10.961 10.297 1 96 235 PRO B CA 1
ATOM 4614 C C . PRO B 1 235 ? -0.738 10.828 11.742 1 96 235 PRO B C 1
ATOM 4616 O O . PRO B 1 235 ? -1.1 9.734 12.18 1 96 235 PRO B O 1
ATOM 4619 N N . ALA B 1 236 ? -0.668 11.945 12.477 1 94 236 ALA B N 1
ATOM 4620 C CA . ALA B 1 236 ? -1.502 12.078 13.672 1 94 236 ALA B CA 1
ATOM 4621 C C . ALA B 1 236 ? -2.957 12.336 13.297 1 94 236 ALA B C 1
ATOM 4623 O O . ALA B 1 236 ? -3.242 13.18 12.445 1 94 236 ALA B O 1
ATOM 4624 N N . THR B 1 237 ? -3.9 11.562 13.914 1 95.44 237 THR B N 1
ATOM 4625 C CA . THR B 1 237 ? -5.258 11.711 13.398 1 95.44 237 THR B CA 1
ATOM 4626 C C . THR B 1 237 ? -6.238 12 14.531 1 95.44 237 THR B C 1
ATOM 4628 O O . THR B 1 237 ? -7.387 12.375 14.289 1 95.44 237 THR B O 1
ATOM 4631 N N . CYS B 1 238 ? -5.785 11.836 15.766 1 91.69 238 CYS B N 1
ATOM 4632 C CA . CYS B 1 238 ? -6.789 12.055 16.797 1 91.69 238 CYS B CA 1
ATOM 4633 C C . CYS B 1 238 ? -6.141 12.164 18.172 1 91.69 238 CYS B C 1
ATOM 4635 O O . CYS B 1 238 ? -5.066 11.609 18.406 1 91.69 238 CYS B O 1
ATOM 4637 N N . HIS B 1 239 ? -6.781 12.938 18.984 1 89.44 239 HIS B N 1
ATOM 4638 C CA . HIS B 1 239 ? -6.457 12.875 20.391 1 89.44 239 HIS B CA 1
ATOM 4639 C C . HIS B 1 239 ? -6.781 11.508 20.984 1 89.44 239 HIS B C 1
ATOM 4641 O O . HIS B 1 239 ? -7.82 10.922 20.672 1 89.44 239 HIS B O 1
ATOM 4647 N N . PRO B 1 240 ? -5.902 11.023 21.828 1 82 240 PRO B N 1
ATOM 4648 C CA . PRO B 1 240 ? -6.07 9.656 22.328 1 82 240 PRO B CA 1
ATOM 4649 C C . PRO B 1 240 ? -7.406 9.445 23.047 1 82 240 PRO B C 1
ATOM 4651 O O . PRO B 1 240 ? -7.914 8.32 23.094 1 82 240 PRO B O 1
ATOM 4654 N N . GLN B 1 241 ? -8.031 10.422 23.562 1 77.25 241 GLN B N 1
ATOM 4655 C CA . GLN B 1 241 ? -9.336 10.328 24.203 1 77.25 241 GLN B CA 1
ATOM 4656 C C . GLN B 1 241 ? -10.398 9.844 23.219 1 77.25 241 GLN B C 1
ATOM 4658 O O . GLN B 1 241 ? -11.414 9.281 23.625 1 77.25 241 GLN B O 1
ATOM 4663 N N . LEU B 1 242 ? -10.156 10.047 21.969 1 83.06 242 LEU B N 1
ATOM 4664 C CA . LEU B 1 242 ? -11.156 9.719 20.953 1 83.06 242 LEU B CA 1
ATOM 4665 C C . LEU B 1 242 ? -10.781 8.438 20.219 1 83.06 242 LEU B C 1
ATOM 4667 O O . LEU B 1 242 ? -11.398 8.094 19.219 1 83.06 242 LEU B O 1
ATOM 4671 N N . TYR B 1 243 ? -9.797 7.801 20.641 1 80.94 243 TYR B N 1
ATOM 4672 C CA . TYR B 1 243 ? -9.422 6.539 20.016 1 80.94 243 TYR B CA 1
ATOM 4673 C C . TYR B 1 243 ? -10.594 5.559 20.016 1 80.94 243 TYR B C 1
ATOM 4675 O O . TYR B 1 243 ? -11.297 5.438 21.031 1 80.94 243 TYR B O 1
ATOM 4683 N N . PRO B 1 244 ? -10.852 4.922 18.859 1 77.94 244 PRO B N 1
ATOM 4684 C CA . PRO B 1 244 ? -11.828 3.834 18.891 1 77.94 244 PRO B CA 1
ATOM 4685 C C . PRO B 1 244 ? -11.43 2.705 19.844 1 77.94 244 PRO B C 1
ATOM 4687 O O . PRO B 1 244 ? -10.258 2.592 20.219 1 77.94 244 PRO B O 1
ATOM 4690 N N . MET B 1 245 ? -12.406 1.933 20.203 1 68 245 MET B N 1
ATOM 4691 C CA . MET B 1 245 ? -12.203 0.865 21.188 1 68 245 MET B CA 1
ATOM 4692 C C . MET B 1 245 ? -11.133 -0.106 20.719 1 68 245 MET B C 1
ATOM 4694 O O . MET B 1 245 ? -10.344 -0.607 21.516 1 68 245 MET B O 1
ATOM 4698 N N . THR B 1 246 ? -11.109 -0.35 19.469 1 66.44 246 THR B N 1
ATOM 4699 C CA . THR B 1 246 ? -10.141 -1.281 18.906 1 66.44 246 THR B CA 1
ATOM 4700 C C . THR B 1 246 ? -8.711 -0.789 19.156 1 66.44 246 THR B C 1
ATOM 4702 O O . THR B 1 246 ? -7.777 -1.587 19.203 1 66.44 246 THR B O 1
ATOM 4705 N N . LEU B 1 247 ? -8.594 0.519 19.219 1 67 247 LEU B N 1
ATOM 4706 C CA . LEU B 1 247 ? -7.273 1.1 19.453 1 67 247 LEU B CA 1
ATOM 4707 C C . LEU B 1 247 ? -6.965 1.172 20.938 1 67 247 LEU B C 1
ATOM 4709 O O . LEU B 1 247 ? -5.797 1.15 21.344 1 67 247 LEU B O 1
ATOM 4713 N N . LYS B 1 248 ? -8.008 1.273 21.625 1 61 248 LYS B N 1
ATOM 4714 C CA . LYS B 1 248 ? -7.82 1.34 23.078 1 61 248 LYS B CA 1
ATOM 4715 C C . LYS B 1 248 ? -7.457 -0.029 23.641 1 61 248 LYS B C 1
ATOM 4717 O O . LYS B 1 248 ? -6.715 -0.122 24.625 1 61 248 LYS B O 1
ATOM 4722 N N . ALA B 1 249 ? -8.047 -1.136 23.016 1 50.97 249 ALA B N 1
ATOM 4723 C CA . ALA B 1 249 ? -7.863 -2.508 23.469 1 50.97 249 ALA B CA 1
ATOM 4724 C C . ALA B 1 249 ? -6.469 -3.025 23.141 1 50.97 249 ALA B C 1
ATOM 4726 O O . ALA B 1 249 ? -5.949 -3.916 23.812 1 50.97 249 ALA B O 1
ATOM 4727 N N . ASP B 1 250 ? -6.039 -2.789 22 1 50.59 250 ASP B N 1
ATOM 4728 C CA . ASP B 1 250 ? -4.789 -3.346 21.5 1 50.59 250 ASP B CA 1
ATOM 4729 C C . ASP B 1 250 ? -3.629 -3.025 22.438 1 50.59 250 ASP B C 1
ATOM 4731 O O . ASP B 1 250 ? -2.471 -2.986 22.016 1 50.59 250 ASP B O 1
ATOM 4735 N N . GLU B 1 251 ? -3.885 -2.826 23.641 1 43.44 251 GLU B N 1
ATOM 4736 C CA . GLU B 1 251 ? -2.73 -2.754 24.531 1 43.44 251 GLU B CA 1
ATOM 4737 C C . GLU B 1 251 ? -1.714 -3.846 24.203 1 43.44 251 GLU B C 1
ATOM 4739 O O . GLU B 1 251 ? -0.635 -3.893 24.797 1 43.44 251 GLU B O 1
ATOM 4744 N N . SER B 1 252 ? -2.189 -4.883 23.547 1 38.69 252 SER B N 1
ATOM 4745 C CA . SER B 1 252 ? -1.171 -5.883 23.25 1 38.69 252 SER B CA 1
ATOM 4746 C C . SER B 1 252 ? -0.104 -5.312 22.312 1 38.69 252 SER B C 1
ATOM 4748 O O . SER B 1 252 ? 0.879 -5.988 22 1 38.69 252 SER B O 1
ATOM 4750 N N . SER B 1 253 ? -0.51 -4.648 21.312 1 39.75 253 SER B N 1
ATOM 4751 C CA . SER B 1 253 ? 0.682 -4.074 20.688 1 39.75 253 SER B CA 1
ATOM 4752 C C . SER B 1 253 ? 1.73 -3.723 21.75 1 39.75 253 SER B C 1
ATOM 4754 O O . SER B 1 253 ? 1.497 -2.865 22.594 1 39.75 253 SER B O 1
ATOM 4756 N N . SER B 1 254 ? 2.145 -4.723 22.453 1 35.34 254 SER B N 1
ATOM 4757 C CA . SER B 1 254 ? 3.209 -4.578 23.438 1 35.34 254 SER B CA 1
ATOM 4758 C C . SER B 1 254 ? 4.105 -3.387 23.109 1 35.34 254 SER B C 1
ATOM 4760 O O . SER B 1 254 ? 5.125 -3.176 23.766 1 35.34 254 SER B O 1
ATOM 4762 N N . ASN B 1 255 ? 4.238 -2.949 22.141 1 37.91 255 ASN B N 1
ATOM 4763 C CA . ASN B 1 255 ? 4.984 -1.746 22.5 1 37.91 255 ASN B CA 1
ATOM 4764 C C . ASN B 1 255 ? 4.305 -0.977 23.625 1 37.91 255 ASN B C 1
ATOM 4766 O O . ASN B 1 255 ? 3.391 -0.186 23.375 1 37.91 255 ASN B O 1
ATOM 4770 N N . LYS B 1 256 ? 3.646 -1.519 24.547 1 40.84 256 LYS B N 1
ATOM 4771 C CA . LYS B 1 256 ? 3.291 -1.062 25.891 1 40.84 256 LYS B CA 1
ATOM 4772 C C . LYS B 1 256 ? 4.117 0.157 26.297 1 40.84 256 LYS B C 1
ATOM 4774 O O . LYS B 1 256 ? 3.568 1.158 26.75 1 40.84 256 LYS B O 1
ATOM 4779 N N . PHE B 1 257 ? 5.211 -0.281 26.766 1 37.69 257 PHE B N 1
ATOM 4780 C CA . PHE B 1 257 ? 6.012 0.845 27.234 1 37.69 257 PHE B CA 1
ATOM 4781 C C . PHE B 1 257 ? 5.996 1.979 26.219 1 37.69 257 PHE B C 1
ATOM 4783 O O . PHE B 1 257 ? 5.77 3.137 26.578 1 37.69 257 PHE B O 1
ATOM 4790 N N . GLY B 1 258 ? 6.117 1.578 24.797 1 46.59 258 GLY B N 1
ATOM 4791 C CA . GLY B 1 258 ? 6.199 2.539 23.719 1 46.59 258 GLY B CA 1
ATOM 4792 C C . GLY B 1 258 ? 4.855 3.115 23.328 1 46.59 258 GLY B C 1
ATOM 4793 O O . GLY B 1 258 ? 4.754 4.301 22.984 1 46.59 258 GLY B O 1
ATOM 4794 N N . ALA B 1 259 ? 3.828 2.248 23.562 1 50.16 259 ALA B N 1
ATOM 4795 C CA . ALA B 1 259 ? 2.477 2.693 23.234 1 50.16 259 ALA B CA 1
ATOM 4796 C C . ALA B 1 259 ? 1.988 3.746 24.219 1 50.16 259 ALA B C 1
ATOM 4798 O O . ALA B 1 259 ? 1.4 4.754 23.828 1 50.16 259 ALA B O 1
ATOM 4799 N N . GLY B 1 260 ? 2.258 3.34 25.453 1 54.84 260 GLY B N 1
ATOM 4800 C CA . GLY B 1 260 ? 1.878 4.348 26.438 1 54.84 260 GLY B CA 1
ATOM 4801 C C . GLY B 1 260 ? 2.592 5.672 26.234 1 54.84 260 GLY B C 1
ATOM 4802 O O . GLY B 1 260 ? 1.969 6.73 26.297 1 54.84 260 GLY B O 1
ATOM 4803 N N . LEU B 1 261 ? 3.838 5.516 25.891 1 58.81 261 LEU B N 1
ATOM 4804 C CA . LEU B 1 261 ? 4.637 6.707 25.625 1 58.81 261 LEU B CA 1
ATOM 4805 C C . LEU B 1 261 ? 4.152 7.426 24.375 1 58.81 261 LEU B C 1
ATOM 4807 O O . LEU B 1 261 ? 4.109 8.656 24.344 1 58.81 261 LEU B O 1
ATOM 4811 N N . GLY B 1 262 ? 3.793 6.59 23.469 1 66.56 262 GLY B N 1
ATOM 4812 C CA . GLY B 1 262 ? 3.289 7.176 22.234 1 66.56 262 GLY B CA 1
ATOM 4813 C C . GLY B 1 262 ? 1.979 7.922 22.422 1 66.56 262 GLY B C 1
ATOM 4814 O O . GLY B 1 262 ? 1.806 9.023 21.891 1 66.56 262 GLY B O 1
ATOM 4815 N N . THR B 1 263 ? 1.192 7.293 23.234 1 68.25 263 THR B N 1
ATOM 4816 C CA . THR B 1 263 ? -0.097 7.918 23.516 1 68.25 263 THR B CA 1
ATOM 4817 C C . THR B 1 263 ? 0.087 9.219 24.297 1 68.25 263 THR B C 1
ATOM 4819 O O . THR B 1 263 ? -0.579 10.211 24.016 1 68.25 263 THR B O 1
ATOM 4822 N N . ALA B 1 264 ? 0.926 9.148 25.188 1 68.56 264 ALA B N 1
ATOM 4823 C CA . ALA B 1 264 ? 1.198 10.336 25.984 1 68.56 264 ALA B CA 1
ATOM 4824 C C . ALA B 1 264 ? 1.817 11.438 25.125 1 68.56 264 ALA B C 1
ATOM 4826 O O . ALA B 1 264 ? 1.455 12.609 25.266 1 68.56 264 ALA B O 1
ATOM 4827 N N . ALA B 1 265 ? 2.691 11.062 24.281 1 73.38 265 ALA B N 1
ATOM 4828 C CA . ALA B 1 265 ? 3.326 12.016 23.375 1 73.38 265 ALA B CA 1
ATOM 4829 C C . ALA B 1 265 ? 2.291 12.688 22.484 1 73.38 265 ALA B C 1
ATOM 4831 O O . ALA B 1 265 ? 2.305 13.914 22.312 1 73.38 265 ALA B O 1
ATOM 4832 N N . ALA B 1 266 ? 1.449 11.898 21.984 1 77.75 266 ALA B N 1
ATOM 4833 C CA . ALA B 1 266 ? 0.403 12.422 21.125 1 77.75 266 ALA B CA 1
ATOM 4834 C C . ALA B 1 266 ? -0.502 13.391 21.875 1 77.75 266 ALA B C 1
ATOM 4836 O O . ALA B 1 266 ? -0.839 14.461 21.359 1 77.75 266 ALA B O 1
ATOM 4837 N N . ALA B 1 267 ? -0.81 13.078 23.078 1 79.31 267 ALA B N 1
ATOM 4838 C CA . ALA B 1 267 ? -1.679 13.922 23.891 1 79.31 267 ALA B CA 1
ATOM 4839 C C . ALA B 1 267 ? -1.015 15.266 24.188 1 79.31 267 ALA B C 1
ATOM 4841 O O . ALA B 1 267 ? -1.661 16.312 24.125 1 79.31 267 ALA B O 1
ATOM 4842 N N . ILE B 1 268 ? 0.2 15.234 24.5 1 79.38 268 ILE B N 1
ATOM 4843 C CA . ILE B 1 268 ? 0.94 16.438 24.828 1 79.38 268 ILE B CA 1
ATOM 4844 C C . ILE B 1 268 ? 1.023 17.359 23.609 1 79.38 268 ILE B C 1
ATOM 4846 O O . ILE B 1 268 ? 0.725 18.547 23.703 1 79.38 268 ILE B O 1
ATOM 4850 N N . LEU B 1 269 ? 1.364 16.797 22.531 1 86.25 269 LEU B N 1
ATOM 4851 C CA . LEU B 1 269 ? 1.571 17.609 21.328 1 86.25 269 LEU B CA 1
ATOM 4852 C C . LEU B 1 269 ? 0.248 18.156 20.797 1 86.25 269 LEU B C 1
ATOM 4854 O O . LEU B 1 269 ? 0.169 19.328 20.406 1 86.25 269 LEU B O 1
ATOM 4858 N N . ILE B 1 270 ? -0.756 17.375 20.828 1 90.12 270 ILE B N 1
ATOM 4859 C CA . ILE B 1 270 ? -2.07 17.859 20.406 1 90.12 270 ILE B CA 1
ATOM 4860 C C . ILE B 1 270 ? -2.561 18.938 21.375 1 90.12 270 ILE B C 1
ATOM 4862 O O . ILE B 1 270 ? -3.205 19.891 20.969 1 90.12 270 ILE B O 1
ATOM 4866 N N . GLY B 1 271 ? -2.262 18.703 22.625 1 88.44 271 GLY B N 1
ATOM 4867 C CA . GLY B 1 271 ? -2.59 19.719 23.609 1 88.44 271 GLY B CA 1
ATOM 4868 C C . GLY B 1 271 ? -1.922 21.047 23.344 1 88.44 271 GLY B C 1
ATOM 4869 O O . GLY B 1 271 ? -2.551 22.109 23.469 1 88.44 271 GLY B O 1
ATOM 4870 N N . LYS B 1 272 ? -0.713 21.031 22.984 1 89.06 272 LYS B N 1
ATOM 4871 C CA . LYS B 1 272 ? 0.005 22.266 22.641 1 89.06 272 LYS B CA 1
ATOM 4872 C C . LYS B 1 272 ? -0.575 22.906 21.391 1 89.06 272 LYS B C 1
ATOM 4874 O O . LYS B 1 272 ? -0.625 24.125 21.281 1 89.06 272 LYS B O 1
ATOM 4879 N N . TYR B 1 273 ? -1.005 22.094 20.484 1 93.56 273 TYR B N 1
ATOM 4880 C CA . TYR B 1 273 ? -1.52 22.531 19.188 1 93.56 273 TYR B CA 1
ATOM 4881 C C . TYR B 1 273 ? -2.922 23.109 19.344 1 93.56 273 TYR B C 1
ATOM 4883 O O . TYR B 1 273 ? -3.227 24.172 18.766 1 93.56 273 TYR B O 1
ATOM 4891 N N . ALA B 1 274 ? -3.773 22.469 20.188 1 96 274 ALA B N 1
ATOM 4892 C CA . ALA B 1 274 ? -5.191 22.812 20.078 1 96 274 ALA B CA 1
ATOM 4893 C C . ALA B 1 274 ? -5.797 23.047 21.469 1 96 274 ALA B C 1
ATOM 4895 O O . ALA B 1 274 ? -6.922 23.547 21.578 1 96 274 ALA B O 1
ATOM 4896 N N . GLY B 1 275 ? -5.078 22.719 22.5 1 92.62 275 GLY B N 1
ATOM 4897 C CA . GLY B 1 275 ? -5.594 22.938 23.844 1 92.62 275 GLY B CA 1
ATOM 4898 C C . GLY B 1 275 ? -6.98 22.359 24.062 1 92.62 275 GLY B C 1
ATOM 4899 O O . GLY B 1 275 ? -7.211 21.172 23.812 1 92.62 275 GLY B O 1
ATOM 4900 N N . ASP B 1 276 ? -7.93 23.219 24.359 1 91.38 276 ASP B N 1
ATOM 4901 C CA . ASP B 1 276 ? -9.289 22.797 24.672 1 91.38 276 ASP B CA 1
ATOM 4902 C C . ASP B 1 276 ? -10.047 22.391 23.422 1 91.38 276 ASP B C 1
ATOM 4904 O O . ASP B 1 276 ? -11.133 21.812 23.5 1 91.38 276 ASP B O 1
ATOM 4908 N N . LYS B 1 277 ? -9.477 22.594 22.328 1 95.81 277 LYS B N 1
ATOM 4909 C CA . LYS B 1 277 ? -10.141 22.25 21.078 1 95.81 277 LYS B CA 1
ATOM 4910 C C . LYS B 1 277 ? -9.602 20.953 20.5 1 95.81 277 LYS B C 1
ATOM 4912 O O . LYS B 1 277 ? -9.836 20.625 19.344 1 95.81 277 LYS B O 1
ATOM 4917 N N . SER B 1 278 ? -8.945 20.219 21.312 1 93.56 278 SER B N 1
ATOM 4918 C CA . SER B 1 278 ? -8.289 18.984 20.875 1 93.56 278 SER B CA 1
ATOM 4919 C C . SER B 1 278 ? -9.297 17.984 20.328 1 93.56 278 SER B C 1
ATOM 4921 O O . SER B 1 278 ? -8.945 17.109 19.516 1 93.56 278 SER B O 1
ATOM 4923 N N . LEU B 1 279 ? -10.523 18.125 20.688 1 93.38 279 LEU B N 1
ATOM 4924 C CA . LEU B 1 279 ? -11.531 17.156 20.281 1 93.38 279 LEU B CA 1
ATOM 4925 C C . LEU B 1 279 ? -12.289 17.641 19.047 1 93.38 279 LEU B C 1
ATOM 4927 O O . LEU B 1 279 ? -13.156 16.938 18.516 1 93.38 279 LEU B O 1
ATOM 4931 N N . ASN B 1 280 ? -11.953 18.844 18.562 1 96.5 280 ASN B N 1
ATOM 4932 C CA . ASN B 1 280 ? -12.523 19.359 17.328 1 96.5 280 ASN B CA 1
ATOM 4933 C C . ASN B 1 280 ? -12.281 18.391 16.156 1 96.5 280 ASN B C 1
ATOM 4935 O O . ASN B 1 280 ? -11.18 17.875 16 1 96.5 280 ASN B O 1
ATOM 4939 N N . PRO B 1 281 ? -13.273 18.188 15.266 1 96.75 281 PRO B N 1
ATOM 4940 C CA . PRO B 1 281 ? -13.148 17.219 14.164 1 96.75 281 PRO B CA 1
ATOM 4941 C C . PRO B 1 281 ? -12.07 17.625 13.156 1 96.75 281 PRO B C 1
ATOM 4943 O O . PRO B 1 281 ? -11.664 16.797 12.336 1 96.75 281 PRO B O 1
ATOM 4946 N N . HIS B 1 282 ? -11.656 18.844 13.164 1 97.75 282 HIS B N 1
ATOM 4947 C CA . HIS B 1 282 ? -10.578 19.25 12.273 1 97.75 282 HIS B CA 1
ATOM 4948 C C . HIS B 1 282 ? -9.219 19.094 12.938 1 97.75 282 HIS B C 1
ATOM 4950 O O . HIS B 1 282 ? -8.18 19.297 12.305 1 97.75 282 HIS B O 1
ATOM 4956 N N . VAL B 1 283 ? -9.195 18.844 14.219 1 97.38 283 VAL B N 1
ATOM 4957 C CA . VAL B 1 283 ? -7.984 18.469 14.938 1 97.38 283 VAL B CA 1
ATOM 4958 C C . VAL B 1 283 ? -7.895 16.953 15.047 1 97.38 283 VAL B C 1
ATOM 4960 O O . VAL B 1 283 ? -6.863 16.359 14.727 1 97.38 283 VAL B O 1
ATOM 4963 N N . SER B 1 284 ? -8.938 16.375 15.547 1 96.94 284 SER B N 1
ATOM 4964 C CA . SER B 1 284 ? -9.086 14.93 15.617 1 96.94 284 SER B CA 1
ATOM 4965 C C . SER B 1 284 ? -9.906 14.398 14.445 1 96.94 284 SER B C 1
ATOM 4967 O O . SER B 1 284 ? -11.023 13.93 14.625 1 96.94 284 SER B O 1
ATOM 4969 N N . VAL B 1 285 ? -9.289 14.328 13.32 1 97.56 285 VAL B N 1
ATOM 4970 C CA . VAL B 1 285 ? -9.945 14.086 12.039 1 97.56 285 VAL B CA 1
ATOM 4971 C C . VAL B 1 285 ? -10.5 12.664 12 1 97.56 285 VAL B C 1
ATOM 4973 O O . VAL B 1 285 ? -11.453 12.383 11.266 1 97.56 285 VAL B O 1
ATOM 4976 N N . LEU B 1 286 ? -9.969 11.773 12.758 1 95.75 286 LEU B N 1
ATOM 4977 C CA . LEU B 1 286 ? -10.445 10.398 12.828 1 95.75 286 LEU B CA 1
ATOM 4978 C C . LEU B 1 286 ? -11.914 10.352 13.258 1 95.75 286 LEU B C 1
ATOM 4980 O O . LEU B 1 286 ? -12.641 9.43 12.898 1 95.75 286 LEU B O 1
ATOM 4984 N N . SER B 1 287 ? -12.352 11.328 13.984 1 93.56 287 SER B N 1
ATOM 4985 C CA . SER B 1 287 ? -13.711 11.344 14.516 1 93.56 287 SER B CA 1
ATOM 4986 C C . SER B 1 287 ? -14.648 12.133 13.617 1 93.56 287 SER B C 1
ATOM 4988 O O . SER B 1 287 ? -15.852 12.219 13.883 1 93.56 287 SER B O 1
ATOM 4990 N N . ALA B 1 288 ? -14.18 12.727 12.609 1 96.06 288 ALA B N 1
ATOM 4991 C CA . ALA B 1 288 ? -14.969 13.609 11.758 1 96.06 288 ALA B CA 1
ATOM 4992 C C . ALA B 1 288 ? -15.891 12.812 10.836 1 96.06 288 ALA B C 1
ATOM 4994 O O . ALA B 1 288 ? -15.602 11.664 10.5 1 96.06 288 ALA B O 1
ATOM 4995 N N . ASP B 1 289 ? -17 13.383 10.461 1 95.69 289 ASP B N 1
ATOM 4996 C CA . ASP B 1 289 ? -17.781 12.867 9.344 1 95.69 289 ASP B CA 1
ATOM 4997 C C . ASP B 1 289 ? -17.094 13.148 8.016 1 95.69 289 ASP B C 1
ATOM 4999 O O . ASP B 1 289 ? -16.656 14.273 7.754 1 95.69 289 ASP B O 1
ATOM 5003 N N . ILE B 1 290 ? -17.016 12.148 7.211 1 96.88 290 ILE B N 1
ATOM 5004 C CA . ILE B 1 290 ? -16.312 12.273 5.938 1 96.88 290 ILE B CA 1
ATOM 5005 C C . ILE B 1 290 ? -17.312 12.562 4.824 1 96.88 290 ILE B C 1
ATOM 5007 O O . ILE B 1 290 ? -18.172 11.727 4.52 1 96.88 290 ILE B O 1
ATOM 5011 N N . PRO B 1 291 ? -17.172 13.695 4.211 1 97.44 291 PRO B N 1
ATOM 5012 C CA . PRO B 1 291 ? -18.078 14.023 3.104 1 97.44 291 PRO B CA 1
ATOM 5013 C C . PRO B 1 291 ? -17.875 13.102 1.897 1 97.44 291 PRO B C 1
ATOM 5015 O O . PRO B 1 291 ? -16.766 12.633 1.645 1 97.44 291 PRO B O 1
ATOM 5018 N N . ALA B 1 292 ? -18.938 12.945 1.042 1 95.12 292 ALA B N 1
ATOM 5019 C CA . ALA B 1 292 ? -18.922 12.047 -0.107 1 95.12 292 ALA B CA 1
ATOM 5020 C C . ALA B 1 292 ? -18 12.57 -1.199 1 95.12 292 ALA B C 1
ATOM 5022 O O . ALA B 1 292 ? -17.516 11.805 -2.037 1 95.12 292 ALA B O 1
ATOM 5023 N N . ASN B 1 293 ? -17.766 13.898 -1.17 1 97.06 293 ASN B N 1
ATOM 5024 C CA . ASN B 1 293 ? -16.938 14.508 -2.201 1 97.06 293 ASN B CA 1
ATOM 5025 C C . ASN B 1 293 ? -15.477 14.602 -1.76 1 97.06 293 ASN B C 1
ATOM 5027 O O . ASN B 1 293 ? -14.672 15.273 -2.404 1 97.06 293 ASN B O 1
ATOM 5031 N N . HIS B 1 294 ? -15.133 13.945 -0.662 1 97.88 294 HIS B N 1
ATOM 5032 C CA . HIS B 1 294 ? -13.75 13.914 -0.19 1 97.88 294 HIS B CA 1
ATOM 5033 C C . HIS B 1 294 ? -12.828 13.297 -1.232 1 97.88 294 HIS B C 1
ATOM 5035 O O . HIS B 1 294 ? -13.188 12.312 -1.879 1 97.88 294 HIS B O 1
ATOM 5041 N N . PRO B 1 295 ? -11.656 13.875 -1.466 1 97.56 295 PRO B N 1
ATOM 5042 C CA . PRO B 1 295 ? -10.727 13.281 -2.432 1 97.56 295 PRO B CA 1
ATOM 5043 C C . PRO B 1 295 ? -10.148 11.953 -1.959 1 97.56 295 PRO B C 1
ATOM 5045 O O . PRO B 1 295 ? -10.203 11.641 -0.766 1 97.56 295 PRO B O 1
ATOM 5048 N N . PRO B 1 296 ? -9.586 11.141 -2.881 1 95.5 296 PRO B N 1
ATOM 5049 C CA . PRO B 1 296 ? -8.914 9.898 -2.51 1 95.5 296 PRO B CA 1
ATOM 5050 C C . PRO B 1 296 ? -7.711 10.125 -1.599 1 95.5 296 PRO B C 1
ATOM 5052 O O . PRO B 1 296 ? -7.059 11.172 -1.682 1 95.5 296 PRO B O 1
ATOM 5055 N N . VAL B 1 297 ? -7.445 9.086 -0.775 1 96.62 297 VAL B N 1
ATOM 5056 C CA . VAL B 1 297 ? -6.398 9.242 0.231 1 96.62 297 VAL B CA 1
ATOM 5057 C C . VAL B 1 297 ? -5.445 8.055 0.174 1 96.62 297 VAL B C 1
ATOM 5059 O O . VAL B 1 297 ? -5.879 6.906 0.051 1 96.62 297 VAL B O 1
ATOM 5062 N N . HIS B 1 298 ? -4.238 8.359 0.172 1 95.56 298 HIS B N 1
ATOM 5063 C CA . HIS B 1 298 ? -3.201 7.363 0.426 1 95.56 298 HIS B CA 1
ATOM 5064 C C . HIS B 1 298 ? -2.559 7.574 1.794 1 95.56 298 HIS B C 1
ATOM 5066 O O . HIS B 1 298 ? -2.168 8.688 2.137 1 95.56 298 HIS B O 1
ATOM 5072 N N . ILE B 1 299 ? -2.477 6.512 2.588 1 96.56 299 ILE B N 1
ATOM 5073 C CA . ILE B 1 299 ? -1.899 6.609 3.924 1 96.56 299 ILE B CA 1
ATOM 5074 C C . ILE B 1 299 ? -0.757 5.605 4.066 1 96.56 299 ILE B C 1
ATOM 5076 O O . ILE B 1 299 ? -0.913 4.426 3.738 1 96.56 299 ILE B O 1
ATOM 5080 N N . THR B 1 300 ? 0.382 6.102 4.441 1 95 300 THR B N 1
ATOM 5081 C CA . THR B 1 300 ? 1.523 5.262 4.789 1 95 300 THR B CA 1
ATOM 5082 C C . THR B 1 300 ? 1.758 5.266 6.297 1 95 300 THR B C 1
ATOM 5084 O O . THR B 1 300 ? 1.858 6.328 6.914 1 95 300 THR B O 1
ATOM 5087 N N . VAL B 1 301 ? 1.825 4.059 6.875 1 93.44 301 VAL B N 1
ATOM 5088 C CA . VAL B 1 301 ? 2.129 3.934 8.297 1 93.44 301 VAL B CA 1
ATOM 5089 C C . VAL B 1 301 ? 3.4 3.107 8.484 1 93.44 301 VAL B C 1
ATOM 5091 O O . VAL B 1 301 ? 3.807 2.369 7.586 1 93.44 301 VAL B O 1
ATOM 5094 N N . ALA B 1 302 ? 4.047 3.334 9.609 1 90 302 ALA B N 1
ATOM 5095 C CA . ALA B 1 302 ? 5.27 2.611 9.938 1 90 302 ALA B CA 1
ATOM 5096 C C . ALA B 1 302 ? 5.012 1.559 11.016 1 90 302 ALA B C 1
ATOM 5098 O O . ALA B 1 302 ? 4.258 1.804 11.961 1 90 302 ALA B O 1
ATOM 5099 N N . GLY B 1 303 ? 5.641 0.455 10.875 1 85.75 303 GLY B N 1
ATOM 5100 C CA . GLY B 1 303 ? 5.336 -0.727 11.664 1 85.75 303 GLY B CA 1
ATOM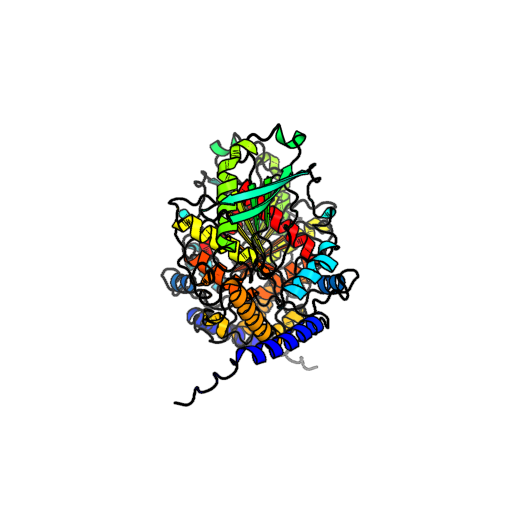 5101 C C . GLY B 1 303 ? 5.605 -0.54 13.141 1 85.75 303 GLY B C 1
ATOM 5102 O O . GLY B 1 303 ? 4.926 -1.133 13.984 1 85.75 303 GLY B O 1
ATOM 5103 N N . ARG B 1 304 ? 6.555 0.277 13.5 1 81.38 304 ARG B N 1
ATOM 5104 C CA . ARG B 1 304 ? 6.914 0.464 14.898 1 81.38 304 ARG B CA 1
ATOM 5105 C C . ARG B 1 304 ? 6.551 1.866 15.375 1 81.38 304 ARG B C 1
ATOM 5107 O O . ARG B 1 304 ? 7.039 2.32 16.422 1 81.38 304 ARG B O 1
ATOM 5114 N N . ASP B 1 305 ? 5.785 2.508 14.578 1 86.19 305 ASP B N 1
ATOM 5115 C CA . ASP B 1 305 ? 5.344 3.863 14.891 1 86.19 305 ASP B CA 1
ATOM 5116 C C . ASP B 1 305 ? 4.18 3.846 15.883 1 86.19 305 ASP B C 1
ATOM 5118 O O . ASP B 1 305 ? 3.238 3.064 15.727 1 86.19 305 ASP B O 1
ATOM 5122 N N . PHE B 1 306 ? 4.211 4.723 16.859 1 79.75 306 PHE B N 1
ATOM 5123 C CA . PHE B 1 306 ? 3.139 4.793 17.844 1 79.75 306 PHE B CA 1
ATOM 5124 C C . PHE B 1 306 ? 1.861 5.336 17.219 1 79.75 306 PHE B C 1
ATOM 5126 O O . PHE B 1 306 ? 0.776 5.203 17.781 1 79.75 306 PHE B O 1
ATOM 5133 N N . LEU B 1 307 ? 1.975 5.938 16.047 1 88 307 LEU B N 1
ATOM 5134 C CA . LEU B 1 307 ? 0.81 6.465 15.352 1 88 307 LEU B CA 1
ATOM 5135 C C . LEU B 1 307 ? 0.271 5.441 14.352 1 88 307 LEU B C 1
ATOM 5137 O O . LEU B 1 307 ? -0.689 5.723 13.633 1 88 307 LEU B O 1
ATOM 5141 N N . ARG B 1 308 ? 0.89 4.285 14.242 1 87.94 308 ARG B N 1
ATOM 5142 C CA . ARG B 1 308 ? 0.541 3.283 13.242 1 87.94 308 ARG B CA 1
ATOM 5143 C C . ARG B 1 308 ? -0.956 2.994 13.258 1 87.94 308 ARG B C 1
ATOM 5145 O O . ARG B 1 308 ? -1.623 3.096 12.227 1 87.94 308 ARG B O 1
ATOM 5152 N N . ASP B 1 309 ? -1.479 2.691 14.43 1 86.06 309 ASP B N 1
ATOM 5153 C CA . ASP B 1 309 ? -2.836 2.16 14.523 1 86.06 309 ASP B CA 1
ATOM 5154 C C . ASP B 1 309 ? -3.871 3.25 14.266 1 86.06 309 ASP B C 1
ATOM 5156 O O . ASP B 1 309 ? -4.926 2.988 13.68 1 86.06 309 ASP B O 1
ATOM 5160 N N . GLU B 1 310 ? -3.625 4.441 14.688 1 90.38 310 GLU B N 1
ATOM 5161 C CA . GLU B 1 310 ? -4.586 5.496 14.367 1 90.38 310 GLU B CA 1
ATOM 5162 C C . GLU B 1 310 ? -4.559 5.832 12.875 1 90.38 310 GLU B C 1
ATOM 5164 O O . GLU B 1 310 ? -5.582 6.207 12.305 1 90.38 310 GLU B O 1
ATOM 5169 N N . GLY B 1 311 ? -3.361 5.766 12.273 1 93.81 311 GLY B N 1
ATOM 5170 C CA . GLY B 1 311 ? -3.307 5.898 10.828 1 93.81 311 GLY B CA 1
ATOM 5171 C C . GLY B 1 311 ? -4.129 4.848 10.102 1 93.81 311 GLY B C 1
ATOM 5172 O O . GLY B 1 311 ? -4.84 5.16 9.148 1 93.81 311 GLY B O 1
ATOM 5173 N N . ILE B 1 312 ? -4.035 3.625 10.531 1 91.88 312 ILE B N 1
ATOM 5174 C CA . ILE B 1 312 ? -4.824 2.539 9.961 1 91.88 312 ILE B CA 1
ATOM 5175 C C . ILE B 1 312 ? -6.312 2.803 10.195 1 91.88 312 ILE B C 1
ATOM 5177 O O . ILE B 1 312 ? -7.125 2.664 9.281 1 91.88 312 ILE B O 1
ATOM 5181 N N . ALA B 1 313 ? -6.664 3.189 11.391 1 91.5 313 ALA B N 1
ATOM 5182 C CA . ALA B 1 313 ? -8.055 3.5 11.703 1 91.5 313 ALA B CA 1
ATOM 5183 C C . ALA B 1 313 ? -8.602 4.582 10.781 1 91.5 313 ALA B C 1
ATOM 5185 O O . ALA B 1 313 ? -9.75 4.5 10.328 1 91.5 313 ALA B O 1
ATOM 5186 N N . TYR B 1 314 ? -7.797 5.539 10.602 1 95.25 314 TYR B N 1
ATOM 5187 C CA . TYR B 1 314 ? -8.242 6.613 9.719 1 95.25 314 TYR B CA 1
ATOM 5188 C C . TYR B 1 314 ? -8.453 6.105 8.305 1 95.25 314 TYR B C 1
ATOM 5190 O O . TYR B 1 314 ? -9.414 6.488 7.633 1 95.25 314 TYR B O 1
ATOM 5198 N N . SER B 1 315 ? -7.57 5.281 7.773 1 94.44 315 SER B N 1
ATOM 5199 C CA . SER B 1 315 ? -7.746 4.672 6.457 1 94.44 315 SER B CA 1
ATOM 5200 C C . SER B 1 315 ? -9.07 3.922 6.367 1 94.44 315 SER B C 1
ATOM 5202 O O . SER B 1 315 ? -9.781 4.023 5.363 1 94.44 315 SER B O 1
ATOM 5204 N N . LEU B 1 316 ? -9.367 3.205 7.383 1 91.06 316 LEU B N 1
ATOM 5205 C CA . LEU B 1 316 ? -10.609 2.441 7.418 1 91.06 316 LEU B CA 1
ATOM 5206 C C . LEU B 1 316 ? -11.82 3.369 7.438 1 91.06 316 LEU B C 1
ATOM 5208 O O . LEU B 1 316 ? -12.828 3.096 6.781 1 91.06 316 LEU B O 1
ATOM 5212 N N . ARG B 1 317 ? -11.664 4.418 8.148 1 92.38 317 ARG B N 1
ATOM 5213 C CA . ARG B 1 317 ? -12.742 5.402 8.188 1 92.38 317 ARG B CA 1
ATOM 5214 C C . ARG B 1 317 ? -13.008 5.977 6.797 1 92.38 317 ARG B C 1
ATOM 5216 O O . ARG B 1 317 ? -14.164 6.109 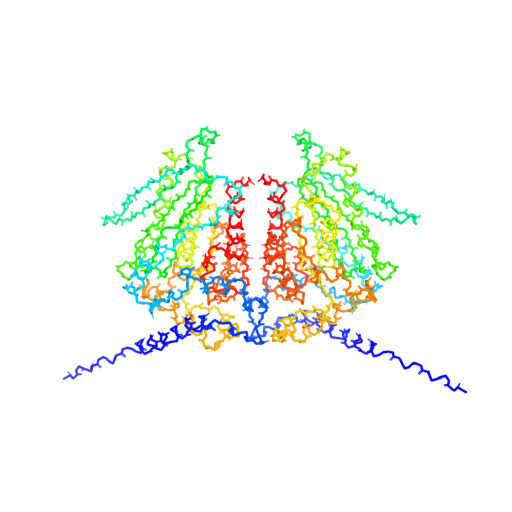6.387 1 92.38 317 ARG B O 1
ATOM 5223 N N . ILE B 1 318 ? -11.992 6.328 6.121 1 95.12 318 ILE B N 1
ATOM 5224 C CA . ILE B 1 318 ? -12.094 6.871 4.77 1 95.12 318 ILE B CA 1
ATOM 5225 C C . ILE B 1 318 ? -12.742 5.844 3.85 1 95.12 318 ILE B C 1
ATOM 5227 O O . ILE B 1 318 ? -13.664 6.172 3.098 1 95.12 318 ILE B O 1
ATOM 5231 N N . ARG B 1 319 ? -12.305 4.641 3.914 1 90.06 319 ARG B N 1
ATOM 5232 C CA . ARG B 1 319 ? -12.852 3.562 3.094 1 90.06 319 ARG B CA 1
ATOM 5233 C C . ARG B 1 319 ? -14.336 3.35 3.385 1 90.06 319 ARG B C 1
ATOM 5235 O O . ARG B 1 319 ? -15.141 3.221 2.463 1 90.06 319 ARG B O 1
ATOM 5242 N N . ASP B 1 320 ? -14.648 3.305 4.641 1 87.12 320 ASP B N 1
ATOM 5243 C CA . ASP B 1 320 ? -16.016 3.021 5.055 1 87.12 320 ASP B CA 1
ATOM 5244 C C . ASP B 1 320 ? -16.969 4.137 4.625 1 87.12 320 ASP B C 1
ATOM 5246 O O . ASP B 1 320 ? -18.172 3.926 4.512 1 87.12 320 ASP B O 1
ATOM 5250 N N . ALA B 1 321 ? -16.438 5.266 4.398 1 91.62 321 ALA B N 1
ATOM 5251 C CA . ALA B 1 321 ? -17.219 6.387 3.902 1 91.62 321 ALA B CA 1
ATOM 5252 C C . ALA B 1 321 ? -17.406 6.305 2.389 1 91.62 321 ALA B C 1
ATOM 5254 O O . ALA B 1 321 ? -18.047 7.176 1.786 1 91.62 321 ALA B O 1
ATOM 5255 N N . GLY B 1 322 ? -16.797 5.332 1.765 1 86.25 322 GLY B N 1
ATOM 5256 C CA . GLY B 1 322 ? -16.938 5.133 0.331 1 86.25 322 GLY B CA 1
ATOM 5257 C C . GLY B 1 322 ? -15.898 5.879 -0.479 1 86.25 322 GLY B C 1
ATOM 5258 O O . GLY B 1 322 ? -16.016 5.988 -1.701 1 86.25 322 GLY B O 1
ATOM 5259 N N . ILE B 1 323 ? -14.922 6.477 0.167 1 92.62 323 ILE B N 1
ATOM 5260 C CA . ILE B 1 323 ? -13.836 7.199 -0.494 1 92.62 323 ILE B CA 1
ATOM 5261 C C . ILE B 1 323 ? -12.68 6.25 -0.78 1 92.62 323 ILE B C 1
ATOM 5263 O O . ILE B 1 323 ? -12.328 5.414 0.06 1 92.62 323 ILE B O 1
ATOM 5267 N N . ASP B 1 324 ? -12.055 6.371 -1.986 1 88.88 324 ASP B N 1
ATOM 5268 C CA . ASP B 1 324 ? -10.906 5.547 -2.328 1 88.88 324 ASP B CA 1
ATOM 5269 C C . ASP B 1 324 ? -9.758 5.766 -1.338 1 88.88 324 ASP B C 1
ATOM 5271 O O . ASP B 1 324 ? -9.344 6.898 -1.101 1 88.88 324 ASP B O 1
ATOM 5275 N N . SER B 1 325 ? -9.359 4.641 -0.756 1 91 325 SER B N 1
ATOM 5276 C CA . SER B 1 325 ? -8.305 4.684 0.247 1 91 325 SER B CA 1
ATOM 5277 C C . SER B 1 325 ? -7.262 3.602 -0.003 1 91 325 SER B C 1
ATOM 5279 O O . SER B 1 325 ? -7.609 2.463 -0.324 1 91 325 SER B O 1
ATOM 5281 N N . GLN B 1 326 ? -6.043 4.012 0.031 1 90.44 326 GLN B N 1
ATOM 5282 C CA . GLN B 1 326 ? -4.922 3.076 -0.037 1 90.44 326 GLN B CA 1
ATOM 5283 C C . GLN B 1 326 ? -4.082 3.129 1.236 1 90.44 326 GLN B C 1
ATOM 5285 O O . GLN B 1 326 ? -3.822 4.211 1.769 1 90.44 326 GLN B O 1
ATOM 5290 N N . LEU B 1 327 ? -3.672 1.892 1.717 1 92.88 327 LEU B N 1
ATOM 5291 C CA . LEU B 1 327 ? -2.904 1.799 2.953 1 92.88 327 LEU B CA 1
ATOM 5292 C C . LEU B 1 327 ? -1.599 1.042 2.727 1 92.88 327 LEU B C 1
ATOM 5294 O O . LEU B 1 327 ? -1.615 -0.134 2.359 1 92.88 327 LEU B O 1
ATOM 5298 N N . ASP B 1 328 ? -0.527 1.735 2.908 1 91.62 328 ASP B N 1
ATOM 5299 C CA . ASP B 1 328 ? 0.8 1.128 2.904 1 91.62 328 ASP B CA 1
ATOM 5300 C C . ASP B 1 328 ? 1.339 0.972 4.324 1 91.62 328 ASP B C 1
ATOM 5302 O O . ASP B 1 328 ? 1.264 1.904 5.129 1 91.62 328 ASP B O 1
ATOM 5306 N N . VAL B 1 329 ? 1.842 -0.204 4.602 1 90.31 329 VAL B N 1
ATOM 5307 C CA . VAL B 1 329 ? 2.523 -0.438 5.871 1 90.31 329 VAL B CA 1
ATOM 5308 C C . VAL B 1 329 ? 4.008 -0.695 5.625 1 90.31 329 VAL B C 1
ATOM 5310 O O . VAL B 1 329 ? 4.367 -1.533 4.793 1 90.31 329 VAL B O 1
ATOM 5313 N N . VAL B 1 330 ? 4.801 0.081 6.258 1 91.94 330 VAL B N 1
ATOM 5314 C CA . VAL B 1 330 ? 6.242 -0.12 6.199 1 91.94 330 VAL B CA 1
ATOM 5315 C C . VAL B 1 330 ? 6.719 -0.822 7.469 1 91.94 330 VAL B C 1
ATOM 5317 O O . VAL B 1 330 ? 6.926 -0.179 8.5 1 91.94 330 VAL B O 1
ATOM 5320 N N . PRO B 1 331 ? 6.98 -2.07 7.402 1 87.12 331 PRO B N 1
ATOM 5321 C CA . PRO B 1 331 ? 7.297 -2.838 8.609 1 87.12 331 PRO B CA 1
ATOM 5322 C C . PRO B 1 331 ? 8.656 -2.479 9.195 1 87.12 331 PRO B C 1
ATOM 5324 O O . PRO B 1 331 ? 9.57 -2.086 8.461 1 87.12 331 PRO B O 1
ATOM 5327 N N . GLY B 1 332 ? 8.75 -2.592 10.516 1 83.06 332 GLY B N 1
ATOM 5328 C CA . GLY B 1 332 ? 10.008 -2.688 11.25 1 83.06 332 GLY B CA 1
ATOM 5329 C C . GLY B 1 332 ? 10.648 -1.338 11.508 1 83.06 332 GLY B C 1
ATOM 5330 O O . GLY B 1 332 ? 11.727 -1.263 12.102 1 83.06 332 GLY B O 1
ATOM 5331 N N . VAL B 1 333 ? 9.977 -0.292 11.078 1 85.31 333 VAL B N 1
ATOM 5332 C CA . VAL B 1 333 ? 10.609 1.016 11.234 1 85.31 333 VAL B CA 1
ATOM 5333 C C . VAL B 1 333 ? 9.734 1.903 12.125 1 85.31 333 VAL B C 1
ATOM 5335 O O . VAL B 1 333 ? 8.516 1.729 12.18 1 85.31 333 VAL B O 1
ATOM 5338 N N . PRO B 1 334 ? 10.359 2.832 12.805 1 84.25 334 PRO B N 1
ATOM 5339 C CA . PRO B 1 334 ? 9.617 3.729 13.695 1 84.25 334 PRO B CA 1
ATOM 5340 C C . PRO B 1 334 ? 9.094 4.973 12.984 1 84.25 334 PRO B C 1
ATOM 5342 O O . PRO B 1 334 ? 9.031 5 11.75 1 84.25 334 PRO B O 1
ATOM 5345 N N . HIS B 1 335 ? 8.664 5.969 13.773 1 82.12 335 HIS B N 1
ATOM 5346 C CA . HIS B 1 335 ? 8.047 7.203 13.305 1 82.12 335 HIS B CA 1
ATOM 5347 C C . HIS B 1 335 ? 8.961 7.953 12.344 1 82.12 335 HIS B C 1
ATOM 5349 O O . HIS B 1 335 ? 8.5 8.555 11.375 1 82.12 335 HIS B O 1
ATOM 5355 N N . GLY B 1 336 ? 10.25 7.898 12.617 1 78.06 336 GLY B N 1
ATOM 5356 C CA . GLY B 1 336 ? 11.227 8.586 11.789 1 78.06 336 GLY B CA 1
ATOM 5357 C C . GLY B 1 336 ? 11.672 7.773 10.594 1 78.06 336 GLY B C 1
ATOM 5358 O O . GLY B 1 336 ? 12.875 7.668 10.32 1 78.06 336 GLY B O 1
ATOM 5359 N N . LEU B 1 337 ? 10.812 7.152 9.836 1 75.75 337 LEU B N 1
ATOM 5360 C CA . LEU B 1 337 ? 11.141 6.203 8.781 1 75.75 337 LEU B CA 1
ATOM 5361 C C . LEU B 1 337 ? 11.859 6.902 7.629 1 75.75 337 LEU B C 1
ATOM 5363 O O . LEU B 1 337 ? 12.469 6.246 6.785 1 75.75 337 LEU B O 1
ATOM 5367 N N . LEU B 1 338 ? 11.812 8.188 7.559 1 71 338 LEU B N 1
ATOM 5368 C CA . LEU B 1 338 ? 12.438 8.922 6.465 1 71 338 LEU B CA 1
ATOM 5369 C C . LEU B 1 338 ? 13.922 9.156 6.746 1 71 338 LEU B C 1
ATOM 5371 O O . LEU B 1 338 ? 14.672 9.555 5.852 1 71 338 LEU B O 1
ATOM 5375 N N . PHE B 1 339 ? 14.344 8.906 7.934 1 70.19 339 PHE B N 1
ATOM 5376 C CA . PHE B 1 339 ? 15.727 9.117 8.336 1 70.19 339 PHE B CA 1
ATOM 5377 C C . PHE B 1 339 ? 16.359 7.82 8.836 1 70.19 339 PHE B C 1
ATOM 5379 O O . PHE B 1 339 ? 15.742 7.09 9.617 1 70.19 339 PHE B O 1
ATOM 5386 N N . PRO B 1 340 ? 17.547 7.457 8.266 1 73.38 340 PRO B N 1
ATOM 5387 C CA . PRO B 1 340 ? 18.406 8.047 7.246 1 73.38 340 PRO B CA 1
ATOM 5388 C C . PRO B 1 340 ? 17.953 7.734 5.824 1 73.38 340 PRO B C 1
ATOM 5390 O O . PRO B 1 340 ? 17.469 6.637 5.555 1 73.38 340 PRO B O 1
ATOM 5393 N N . PRO B 1 341 ? 18.188 8.609 4.867 1 73.56 341 PRO B N 1
ATOM 5394 C CA . PRO B 1 341 ? 17.703 8.438 3.5 1 73.56 341 PRO B CA 1
ATOM 5395 C C . PRO B 1 341 ? 18.453 7.344 2.742 1 73.56 341 PRO B C 1
ATOM 5397 O O . PRO B 1 341 ? 18.031 6.945 1.65 1 73.56 341 PRO B O 1
ATOM 5400 N N . THR B 1 342 ? 19.484 6.781 3.363 1 74.19 342 THR B N 1
ATOM 5401 C CA . THR B 1 342 ? 20.312 5.828 2.646 1 74.19 342 THR B CA 1
ATOM 5402 C C . THR B 1 342 ? 19.844 4.398 2.904 1 74.19 342 THR B C 1
ATOM 5404 O O . THR B 1 342 ? 20.312 3.461 2.258 1 74.19 342 THR B O 1
ATOM 5407 N N . THR B 1 343 ? 18.984 4.27 3.842 1 79.56 343 THR B N 1
ATOM 5408 C CA . THR B 1 343 ? 18.5 2.926 4.148 1 79.56 343 THR B CA 1
ATOM 5409 C C . THR B 1 343 ? 17.609 2.402 3.031 1 79.56 343 THR B C 1
ATOM 5411 O O . THR B 1 343 ? 17.062 3.184 2.25 1 79.56 343 THR B O 1
ATOM 5414 N N . HIS B 1 344 ? 17.484 1.084 2.949 1 82.88 344 HIS B N 1
ATOM 5415 C CA . HIS B 1 344 ? 16.609 0.464 1.956 1 82.88 344 HIS B CA 1
ATOM 5416 C C . HIS B 1 344 ? 15.172 0.925 2.123 1 82.88 344 HIS B C 1
ATOM 5418 O O . HIS B 1 344 ? 14.477 1.18 1.135 1 82.88 344 HIS B O 1
ATOM 5424 N N . VAL B 1 345 ? 14.781 1.021 3.359 1 85.31 345 VAL B N 1
ATOM 5425 C CA . VAL B 1 345 ? 13.406 1.403 3.646 1 85.31 345 VAL B CA 1
ATOM 5426 C C . VAL B 1 345 ? 13.156 2.832 3.166 1 85.31 345 VAL B C 1
ATOM 5428 O O . VAL B 1 345 ? 12.117 3.117 2.562 1 85.31 345 VAL B O 1
ATOM 5431 N N . ALA B 1 346 ? 14.062 3.662 3.439 1 79.94 346 ALA B N 1
ATOM 5432 C CA . ALA B 1 346 ? 13.891 5.055 3.035 1 79.94 346 ALA B CA 1
ATOM 5433 C C . ALA B 1 346 ? 13.859 5.188 1.515 1 79.94 346 ALA B C 1
ATOM 5435 O O . ALA B 1 346 ? 13.016 5.895 0.965 1 79.94 346 ALA B O 1
ATOM 5436 N N . ARG B 1 347 ? 14.734 4.488 0.847 1 78.81 347 ARG B N 1
ATOM 5437 C CA . ARG B 1 347 ? 14.773 4.508 -0.612 1 78.81 347 ARG B CA 1
ATOM 5438 C C . ARG B 1 347 ? 13.461 4 -1.205 1 78.81 347 ARG B C 1
ATOM 5440 O O . ARG B 1 347 ? 12.898 4.629 -2.102 1 78.81 347 ARG B O 1
ATOM 5447 N N . GLN B 1 348 ? 13.055 2.945 -0.698 1 83.31 348 GLN B N 1
ATOM 5448 C CA . GLN B 1 348 ? 11.805 2.359 -1.187 1 83.31 348 GLN B CA 1
ATOM 5449 C C . GLN B 1 348 ? 10.617 3.277 -0.907 1 83.31 348 GLN B C 1
ATOM 5451 O O . GLN B 1 348 ? 9.719 3.408 -1.738 1 83.31 348 GLN B O 1
ATOM 5456 N N . PHE B 1 349 ? 10.656 3.842 0.217 1 84.38 349 PHE B N 1
ATOM 5457 C CA . PHE B 1 349 ? 9.586 4.77 0.578 1 84.38 349 PHE B CA 1
ATOM 5458 C C . PHE B 1 349 ? 9.492 5.906 -0.437 1 84.38 349 PHE B C 1
ATOM 5460 O O . PHE B 1 349 ? 8.414 6.191 -0.955 1 84.38 349 PHE B O 1
ATOM 5467 N N . PHE B 1 350 ? 10.562 6.488 -0.749 1 79.81 350 PHE B N 1
ATOM 5468 C CA . PHE B 1 350 ? 10.57 7.621 -1.669 1 79.81 350 PHE B CA 1
ATOM 5469 C C . PHE B 1 350 ? 10.109 7.191 -3.057 1 79.81 350 PHE B C 1
ATOM 5471 O O . PHE B 1 350 ? 9.328 7.898 -3.705 1 79.81 350 PHE B O 1
ATOM 5478 N N . ARG B 1 351 ? 10.547 6.098 -3.469 1 79.69 351 ARG B N 1
ATOM 5479 C CA . ARG B 1 351 ? 10.133 5.594 -4.773 1 79.69 351 ARG B CA 1
ATOM 5480 C C . ARG B 1 351 ? 8.625 5.332 -4.805 1 79.69 351 ARG B C 1
ATOM 5482 O O . ARG B 1 351 ? 7.953 5.66 -5.781 1 79.69 351 ARG B O 1
ATOM 5489 N N . ASN B 1 352 ? 8.164 4.742 -3.752 1 84.25 352 ASN B N 1
ATOM 5490 C CA . ASN B 1 352 ? 6.734 4.477 -3.666 1 84.25 352 ASN B CA 1
ATOM 5491 C C . ASN B 1 352 ? 5.926 5.77 -3.656 1 84.25 352 ASN B C 1
ATOM 5493 O O . ASN B 1 352 ? 4.887 5.863 -4.316 1 84.25 352 ASN B O 1
ATOM 5497 N N . GLN B 1 353 ? 6.418 6.707 -2.936 1 84.31 353 GLN B N 1
ATOM 5498 C CA . GLN B 1 353 ? 5.734 7.996 -2.883 1 84.31 353 GLN B CA 1
ATOM 5499 C C . GLN B 1 353 ? 5.691 8.648 -4.262 1 84.31 353 GLN B C 1
ATOM 5501 O O . GLN B 1 353 ? 4.66 9.188 -4.664 1 84.31 353 GLN B O 1
ATOM 5506 N N . ALA B 1 354 ? 6.793 8.633 -4.922 1 80.44 354 ALA B N 1
ATOM 5507 C CA . ALA B 1 354 ? 6.844 9.195 -6.27 1 80.44 354 ALA B CA 1
ATOM 5508 C C . ALA B 1 354 ? 5.84 8.508 -7.191 1 80.44 354 ALA B C 1
ATOM 5510 O O . ALA B 1 354 ? 5.141 9.164 -7.961 1 80.44 354 ALA B O 1
ATOM 5511 N N . ARG B 1 355 ? 5.746 7.242 -7.102 1 81.19 355 ARG B N 1
ATOM 5512 C CA . ARG B 1 355 ? 4.824 6.473 -7.93 1 81.19 355 ARG B CA 1
ATOM 5513 C C . ARG B 1 355 ? 3.377 6.844 -7.629 1 81.19 355 ARG B C 1
ATOM 5515 O O . ARG B 1 355 ? 2.58 7.062 -8.539 1 81.19 355 ARG B O 1
ATOM 5522 N N . ILE B 1 356 ? 3.062 6.922 -6.371 1 85.44 356 ILE B N 1
ATOM 5523 C CA . ILE B 1 356 ? 1.707 7.23 -5.93 1 85.44 356 ILE B CA 1
ATOM 5524 C C . ILE B 1 356 ? 1.302 8.617 -6.43 1 85.44 356 ILE B C 1
ATOM 5526 O O . ILE B 1 356 ? 0.221 8.781 -7 1 85.44 356 ILE B O 1
ATOM 5530 N N . LEU B 1 357 ? 2.158 9.508 -6.285 1 86.56 357 LEU B N 1
ATOM 5531 C CA . LEU B 1 357 ? 1.849 10.883 -6.645 1 86.56 357 LEU B CA 1
ATOM 5532 C C . LEU B 1 357 ? 1.831 11.062 -8.156 1 86.56 357 LEU B C 1
ATOM 5534 O O . LEU B 1 357 ? 1.02 11.82 -8.688 1 86.56 357 LEU B O 1
ATOM 5538 N N . ASP B 1 358 ? 2.754 10.391 -8.812 1 82.94 358 ASP B N 1
ATOM 5539 C CA . ASP B 1 358 ? 2.754 10.43 -10.273 1 82.94 358 ASP B CA 1
ATOM 5540 C C . ASP B 1 358 ? 1.44 9.898 -10.836 1 82.94 358 ASP B C 1
ATOM 5542 O O . ASP B 1 358 ? 0.851 10.508 -11.734 1 82.94 358 ASP B O 1
ATOM 5546 N N . TYR B 1 359 ? 0.971 8.875 -10.32 1 83.31 359 TYR B N 1
ATOM 5547 C CA . TYR B 1 359 ? -0.289 8.312 -10.781 1 83.31 359 TYR B CA 1
ATOM 5548 C C . TYR B 1 359 ? -1.46 9.219 -10.438 1 83.31 359 TYR B C 1
ATOM 5550 O O . TYR B 1 359 ? -2.322 9.484 -11.281 1 83.31 359 TYR B O 1
ATOM 5558 N N . ALA B 1 360 ? -1.496 9.648 -9.227 1 86.75 360 ALA B N 1
ATOM 5559 C CA . ALA B 1 360 ? -2.604 10.477 -8.766 1 86.75 360 ALA B CA 1
ATOM 5560 C C . ALA B 1 360 ? -2.717 11.75 -9.586 1 86.75 360 ALA B C 1
ATOM 5562 O O . ALA B 1 360 ? -3.822 12.227 -9.867 1 86.75 360 ALA B O 1
ATOM 5563 N N . LEU B 1 361 ? -1.571 12.234 -10.008 1 87.88 361 LEU B N 1
ATOM 5564 C CA . LEU B 1 361 ? -1.564 13.562 -10.617 1 87.88 361 LEU B CA 1
ATOM 5565 C C . LEU B 1 361 ? -1.589 13.469 -12.133 1 87.88 361 LEU B C 1
ATOM 5567 O O . LEU B 1 361 ? -1.9 14.445 -12.812 1 87.88 361 LEU B O 1
ATOM 5571 N N . ASN B 1 362 ? -1.218 12.32 -12.633 1 77.62 362 ASN B N 1
ATOM 5572 C CA . ASN B 1 362 ? -1.066 12.273 -14.086 1 77.62 362 ASN B CA 1
ATOM 5573 C C . ASN B 1 362 ? -1.985 11.227 -14.711 1 77.62 362 ASN B C 1
ATOM 5575 O O . ASN B 1 362 ? -2.115 11.164 -15.938 1 77.62 362 ASN B O 1
ATOM 5579 N N . SER B 1 363 ? -2.49 10.328 -13.914 1 67.69 363 SER B N 1
ATOM 5580 C CA . SER B 1 363 ? -3.379 9.328 -14.5 1 67.69 363 SER B CA 1
ATOM 5581 C C . SER B 1 363 ? -4.754 9.922 -14.797 1 67.69 363 SER B C 1
ATOM 5583 O O . SER B 1 363 ? -5.215 10.812 -14.078 1 67.69 363 SER B O 1
ATOM 5585 N N . LEU B 1 364 ? -5.246 9.727 -15.977 1 53.78 364 LEU B N 1
ATOM 5586 C CA . LEU B 1 364 ? -6.516 10.289 -16.438 1 53.78 364 LEU B CA 1
ATOM 5587 C C . LEU B 1 364 ? -7.691 9.594 -15.75 1 53.78 364 LEU B C 1
ATOM 5589 O O . LEU B 1 364 ? -7.605 8.414 -15.414 1 53.78 364 LEU B O 1
#

pLDDT: mean 78.04, std 19.05, range [26.84, 98.75]

Foldseek 3Di:
DDDPDDPDPPLVVLLVVLLVLVQVVLVVCLVPQPQPVPDDQQAHADPLQNVQCCDPPNNPLDQNGLLDLVSVQVSCVVRVVPADADFDPVLDPDDQADWDKDKDWDFDDDVRDIWIKIKIAGDCVLVVPDQAFAEEEEFEDRLQSHDDFGDDRDRHIYIYTRFHGWPVDAPPRSLVSSLVVLVVCVVCRVVRRHDQQQYAYEYAACGLLSQLLSLQVQVVVDVARSHAEYEYELYDAAQPVPDDPVLVVCCVLPDDSVLSSQNSSSNSSLCRHHNVCRHPCSNNVLPDDHDPNRHEYEYEHESNESSRVVSVSSQVNCVVNVHHYHYHYHGNDYSVQCPPSPGPSNSVVSSVVVVVSCCSRPPD/DDPPDPPDDPLVVLLVVLLVLVQVVLVVVLVNAPPPVPDDQQAHADPLQNVQCCDPPNNPLDQNGLLDLVSVAVSCVVRVVPADADFPPVLDPDDQADWDKDKDWDFDDDVRDIWIKIKIAGDCVLVVPDQAFAEEEEFEDRLQSHDDFGDDRDRHIYIYTRFHGWPVDAPPRSLVSSLVVLVVCVVCRVVRRHDQQQYAYEYAACGLLSQLLSLQVQVVVDVARSHAEYEYELYDAAQPVPDPPVLVPVCVVVVVSPLVSLNSSSNSSLCRHHNVCRHPCSNNVLPDDHDPNRHEYEYEHESNESSRVVSVSSQVNCVVNVHHYHYHYHGNDYSVQCPPSPGPSNSVVSSVVVVVSCCSRPPD

Secondary structure (DSSP, 8-state):
---------THHHHHHHHHHHHHHHHHHHHS-----TT--TTTSPPHHHHHHHTSTTTTT---S-TT-HHHHHHHHHHTGGGSPPS--GGG-SS----EEEEEEEEEETTTTEEEEEEEEEE-GGGTTT-SSEEEEEEE--STTTS--PPP--SSSEEEEEE---TTTS-TTHHHHHHHHHHHHHHHTHHHHTEEEEEEEEEEETHHHHHHHHHHHHHHHHSSS-S-SEEEEES-----GGG--HHHHH-HHHHIIIIIHHHHHHHHHHHHHHHGGGTTSTTTSGGGSPPPTTPPPEEEEEETT-TTHHHHHHHHHHHHHTT--EEEEEETT--TTTTSSTTSHHHHHHHHHHHHHHHHHHH--/---------THHHHHHHHHHHHHHHHHHHHS-----TT--TTTSPPHHHHHHHTSTTTTT---S-TT-HHHHHHHHHHTGGGSPPS--GGG-SS----EEEEEEEEEETTTTEEEEEEEEEE-GGGTTT-SSEEEEEEE--STTTS--PPP--SSSEEEEEE---TTTS-TTHHHHHHHHHHHHHHHTHHHHTEEEEEEEEEEETHHHHHHHHHHHHHHHHSSS-S-SEEEEES-----GGG--HHHHH-TTSSTHHHHHHHHHHHHHHHHHHHGGGTTSTTTSGGGSPPPTTPPPEEEEEETT-TTHHHHHHHHHHHHHTT--EEEEEETT--TTTTSSTTSHHHHHHHHHHHHHHHHHHH--

InterPro domains:
  IPR013094 Alpha/beta hydrolase fold-3 [PF07859] (136-337)
  IPR029058 Alpha/Beta hydrolase fold [G3DSA:3.40.50.1820] (87-358)
  IPR029058 Alpha/Beta hydrolase fold [SSF53474] (93-350)
  IPR050300 GDXG lipolytic enzyme [PTHR48081] (81-356)

Organism: Metarhizium robertsii (strain ARSEF 23 / ATCC MYA-3075) (NCBI:txid655844)

Solvent-accessible surface area (backbone atoms only — not comparable to full-atom values): 37860 Å² total; per-residue (Å²): 134,83,80,74,76,79,73,78,68,77,61,57,58,54,47,50,50,39,47,53,45,40,44,43,41,52,45,35,52,71,56,46,74,64,73,55,73,62,34,43,64,48,44,34,70,36,64,61,49,52,56,43,37,63,32,81,80,53,31,89,63,75,68,82,42,79,83,37,46,69,56,35,39,49,43,40,66,71,45,55,70,68,45,88,83,52,69,47,73,84,53,46,90,57,82,76,64,58,64,45,77,44,81,44,78,48,70,46,76,91,79,58,45,70,39,39,34,41,36,37,36,54,34,54,89,68,41,79,76,48,87,54,28,32,34,38,38,34,31,39,31,47,55,46,36,34,73,62,62,70,81,77,90,59,88,35,34,32,36,21,39,48,51,56,39,21,65,89,33,33,63,59,50,30,51,50,43,54,41,45,50,53,51,50,49,62,76,41,15,75,82,71,36,39,32,70,82,22,26,33,36,33,12,27,27,38,10,11,25,43,40,53,26,39,48,51,49,42,24,72,76,32,85,60,39,72,46,52,31,38,39,29,35,42,21,47,31,55,40,65,91,68,51,53,64,49,64,62,37,10,48,65,75,29,46,79,71,60,26,58,35,32,49,50,48,49,41,52,36,42,37,47,29,31,47,92,46,32,77,37,46,66,58,10,42,62,74,38,85,71,58,85,43,39,49,35,37,38,37,36,27,26,39,51,19,70,41,25,63,53,35,51,50,37,46,50,50,42,34,74,54,72,32,58,51,45,49,34,56,41,57,18,28,40,78,61,47,66,61,45,38,82,21,63,66,21,38,42,47,53,45,49,49,52,52,53,50,49,44,69,50,64,56,129,133,83,79,76,77,78,73,80,69,77,61,58,60,54,48,51,50,40,45,53,44,42,43,44,41,51,42,37,53,65,65,50,71,70,71,54,71,58,34,36,62,46,45,36,70,37,63,60,50,51,55,42,38,64,31,80,79,53,30,90,64,75,69,82,41,78,81,38,48,70,56,34,39,51,43,39,65,70,46,55,68,68,44,87,82,51,71,46,74,84,53,47,90,56,81,77,65,58,65,46,76,44,82,44,79,48,70,46,76,92,77,60,45,70,39,39,34,41,36,37,35,56,34,56,90,68,42,78,76,48,88,54,28,34,34,38,37,35,32,40,31,47,56,45,36,35,73,62,64,68,82,75,90,59,91,34,36,32,36,21,40,49,52,56,39,22,64,88,35,34,64,60,49,30,52,48,44,55,42,46,50,54,51,50,49,61,76,42,15,76,84,71,35,40,32,70,80,23,26,31,37,32,11,28,27,39,9,11,26,45,40,53,25,38,48,51,50,43,23,72,75,33,85,61,40,71,47,51,31,38,39,28,35,43,20,47,33,55,40,64,90,69,51,52,65,49,66,64,36,20,57,63,60,56,51,38,78,52,37,52,39,31,46,50,50,49,41,52,36,42,37,47,29,30,47,93,45,32,77,37,44,67,57,11,42,61,73,39,86,71,58,84,43,36,50,36,36,39,38,38,28,25,38,51,17,68,39,24,63,53,36,50,50,37,46,48,52,42,33,75,54,71,32,56,50,45,48,34,56,42,56,18,28,40,80,61,48,68,61,45,37,81,21,63,66,21,38,42,48,53,46,51,50,51,50,53,50,49,44,68,50,64,55,129

Sequence (728 aa):
MAAVAASDPPNSSLEATLRESIARLAEAEKMGLQENKNSSIIEAVDQDYIQGISKPPYANTALADPFDEKIARKWVDEVIMKFPRGPPADCHRRPLAKIAIKNVSITYGSDDATFRVRVYVPAAEDMQSVPSRPALIMYHGGGWIHGYPEVDEGKAIVINVDYRLAPEHKFPLPLNDCYQAVQWTLDHAQEYGIDTARIAIWGCSAGGNLAAAVALRDAEEHEESRIRHVNLVVPATCHPQLYPMTLKADESSSNKFGAGLGTAAAAILIGKYAGDKSLNPHVSVLSADIPANHPPVHITVAGRDFLRDEGIAYSLRIRDAGIDSQLDVVPGVPHGLLFPPTTHVARQFFRNQARILDYALNSLMAAVAASDPPNSSLEATLRESIARLAEAEKMGLQENKNSSIIEAVDQDYIQGISKPPYANTALADPFDEKIARKWVDEVIMKFPRGPPADCHRRPLAKIAIKNVSITYGSDDATFRVRVYVPAAEDMQSVPSRPALIMYHGGGWIHGYPEVDEGKAIVINVDYRLAPEHKFPLPLNDCYQAVQWTLDHAQEYGIDTARIAIWGCSAGGNLAAAVALRDAEEHEESRIRHVNLVVPATCHPQLYPMTLKADESSSNKFGAGLGTAAAAILIGKYAGDKSLNPHVSVLSADIPANHPPVHITVAGRDFLRDEGIAYSLRIRDAGIDSQLDVVPGVPHGLLFPPTTHVARQFFRNQARILDYALNSL